Protein AF-0000000080321159 (afdb_homodimer)

pLDDT: mean 85.85, std 14.2, range [36.44, 98.69]

Secondary structure (DSSP, 8-state):
-HHHHHHHHHHHHHHHHHHHHHHHHHHHHHHHHHH----TTHHHHHHHHHHHHHHHHHHH---GGGGHHHHHHHHHHHHHHHHHHTGGGTTTS-HHHHHHHHHHHHHHHHHHHHHHH-SS-EE------EEEETTEEEEHHHHHHHHHHHHHHHHHHHHHHHSHHHHHHHHHHH-HHHHHHTT--HHHHHHHHHHHHHHHHHHHHHHHHTT-SEEE-TTTHHHHHHHHHHHHHHH-TT-HHHHHHHHHHHHHHHHHHHHHHTTSTTS-HHHHHHHHHHHHHHHHHHH-TT-SS----/-HHHHHHHHHHHHHHHHHHHHHHHHHHHHHHHHHH----TTHHHHHHHHHHHHHHHHHHH---GGGGHHHHHHHHHHHHHHHHHHTGGGTTTS-HHHHHHHHHHHHHHHHHHHHHHH-SS-EE------EEEETTEEEEHHHHHHHHHHHHHHHHHHHHHHHSHHHHHHHHHHH-HHHHHHTT--HHHHHHHHHHHHHHHHHHHHHHHHTT-SEEE-TTTHHHHHHHHHHHHHHH-TT-HHHHHHHHHHHHHHHHHHHHHHTTSTTS-HHHHHHHHHHHHHHHHHHH-TT-SS----

Radius of gyration: 24.52 Å; Cα contacts (8 Å, |Δi|>4): 1104; chains: 2; bounding box: 56×62×77 Å

Solvent-accessible surface area (backbone atoms only — not comparable to full-atom values): 28099 Å² total; per-residue (Å²): 110,65,64,58,42,49,43,51,39,26,34,51,52,8,40,34,51,3,30,35,46,2,40,32,15,20,13,55,13,38,26,23,34,60,60,69,46,66,61,67,21,49,11,32,36,23,40,49,10,31,48,47,20,49,49,41,27,75,75,66,66,39,60,45,78,70,34,35,64,54,24,28,51,52,18,29,52,49,24,38,49,47,30,72,72,50,46,64,78,36,65,85,40,52,69,64,48,42,35,47,49,26,37,50,50,19,50,50,51,30,51,53,42,28,72,73,69,36,74,55,68,43,63,56,86,82,84,84,52,66,44,73,55,85,86,30,77,43,45,44,47,41,52,49,31,25,52,50,26,51,48,52,51,48,51,50,49,51,45,43,72,69,35,71,65,25,49,51,48,53,39,38,50,75,33,54,67,59,27,42,74,73,68,45,61,60,68,58,49,47,39,49,38,38,8,51,13,36,9,37,17,7,25,26,12,29,41,49,34,45,74,42,36,58,65,43,36,50,72,51,14,62,61,46,28,52,50,31,48,53,23,21,36,42,10,5,73,35,29,34,67,32,7,30,56,26,11,26,53,48,20,28,49,46,34,39,43,40,56,59,50,57,64,46,86,89,60,62,52,70,72,46,40,54,48,50,46,47,50,52,47,50,49,49,40,70,74,42,53,56,24,81,58,37,71,84,126,109,67,64,58,45,49,44,52,40,27,34,53,50,9,40,35,51,3,31,35,46,2,39,30,14,20,13,54,14,37,26,24,34,60,58,69,47,67,60,67,22,47,12,35,36,22,40,51,10,30,48,46,20,50,50,41,27,74,73,67,67,40,58,48,78,71,33,35,65,55,24,28,52,50,18,29,51,49,22,37,50,47,29,72,73,51,45,64,78,35,65,85,41,52,69,65,46,43,36,45,50,27,37,50,50,20,50,50,51,31,51,53,43,28,71,75,68,37,76,56,69,41,63,57,87,81,85,84,53,66,46,74,55,85,86,30,76,43,45,44,48,40,51,48,29,25,53,50,26,52,48,51,50,49,51,49,50,51,44,44,73,69,34,72,65,26,48,51,46,52,40,36,48,74,32,53,67,61,27,45,74,73,67,45,60,59,68,58,48,48,39,50,39,38,8,51,13,37,9,38,17,7,25,28,12,29,42,49,34,44,74,40,35,60,67,44,37,49,72,52,13,62,62,46,28,53,52,31,47,52,22,22,37,43,12,6,73,32,29,34,66,31,7,30,55,26,11,26,53,47,19,27,49,46,35,39,43,41,56,59,50,57,64,45,86,90,59,63,50,70,71,46,39,55,48,49,46,47,49,53,48,49,48,50,41,71,75,42,53,57,22,81,59,35,71,84,125

Organism: NCBI:txid113653

Sequence (594 aa):
MAVTEHLISNLFYGALLGSVYGVATMGLSLIFGVLRIVNVGHGAFIMLGAFTAFWMFTLYSIPPVMSIPVALIFGLALGFIIFQAVMRRLVDAPELSTLLATFAIGIFIEEVAKFVWGPDYVGFHWDIGTLYLGPITVPYTKLLAFVFSVAIAGLLYLWFSRTKLGTAIRAVVEDRDGATVCGINVSRIFALSFSIGIGLTVLSGVLVTLFVPVGINVYMGTDYTLKAFVIAVLGGLGSPWGAFFAGFLFGLFENGSYTLLGLIPGVEPFALTRFVAFVFLLIILLIKPTGLFGGEEMAVTEHLISNLFYGALLGSVYGVATMGLSLIFGVLRIVNVGHGAFIMLGAFTAFWMFTLYSIPPVMSIPVALIFGLALGFIIFQAVMRRLVDAPELSTLLATFAIGIFIEEVAKFVWGPDYVGFHWDIGTLYLGPITVPYTKLLAFVFSVAIAGLLYLWFSRTKLGTAIRAVVEDRDGATVCGINVSRIFALSFSIGIGLTVLSGVLVTLFVPVGINVYMGTDYTLKAFVIAVLGGLGSPWGAFFAGFLFGLFENGSYTLLGLIPGVEPFALTRFVAFVFLLIILLIKPTGLFGGEE

Nearest PDB structures (foldseek):
  5b58-assembly1_B  TM=4.900E-01  e=6.601E-02  Burkholderia cenocepacia J2315
  7yub-assembly1_R  TM=1.877E-01  e=6.798E+00  Homo sapiens
  4bwz-assembly1_A  TM=1.856E-01  e=7.106E-01  Thermus thermophilus
  7yub-assembly1_R  TM=2.088E-01  e=4.206E+00  Homo sapiens

Structure (mmCIF, N/CA/C/O backbone):
data_AF-0000000080321159-model_v1
#
loop_
_entity.id
_entity.type
_entity.pdbx_description
1 polymer 'Branched-chain amino acid ABC-type transport system, permease component'
#
loop_
_atom_site.group_PDB
_atom_site.id
_atom_site.type_symbol
_atom_site.label_atom_id
_atom_site.label_alt_id
_atom_site.label_comp_id
_atom_site.label_asym_id
_atom_site.label_entity_id
_atom_site.label_seq_id
_atom_site.pdbx_PDB_ins_code
_atom_site.Cartn_x
_atom_site.Cartn_y
_atom_site.Cartn_z
_atom_site.occupancy
_atom_site.B_iso_or_equiv
_atom_site.auth_seq_id
_atom_site.auth_comp_id
_atom_site.auth_asym_id
_atom_site.auth_atom_id
_atom_site.pdbx_PDB_model_num
ATOM 1 N N . MET A 1 1 ? 12.164 -6.078 -40.406 1 53.12 1 MET A N 1
ATOM 2 C CA . MET A 1 1 ? 12.211 -7.492 -40.062 1 53.12 1 MET A CA 1
ATOM 3 C C . MET A 1 1 ? 12.695 -7.676 -38.625 1 53.12 1 MET A C 1
ATOM 5 O O . MET A 1 1 ? 12.117 -8.453 -37.875 1 53.12 1 MET A O 1
ATOM 9 N N . ALA A 1 2 ? 13.469 -6.633 -38.188 1 64.25 2 ALA A N 1
ATOM 10 C CA . ALA A 1 2 ? 14.078 -6.691 -36.875 1 64.25 2 ALA A CA 1
ATOM 11 C C . ALA A 1 2 ? 13.078 -6.289 -35.781 1 64.25 2 ALA A C 1
ATOM 13 O O . ALA A 1 2 ? 12.984 -6.945 -34.75 1 64.25 2 ALA A O 1
ATOM 14 N N . VAL A 1 3 ? 12.297 -5.418 -36.25 1 69.81 3 VAL A N 1
ATOM 15 C CA . VAL A 1 3 ? 11.32 -4.898 -35.281 1 69.81 3 VAL A CA 1
ATOM 16 C C . VAL A 1 3 ? 10.227 -5.934 -35.062 1 69.81 3 VAL A C 1
ATOM 18 O O . VAL A 1 3 ? 9.797 -6.148 -33.906 1 69.81 3 VAL A O 1
ATOM 21 N N . THR A 1 4 ? 9.812 -6.523 -36.125 1 74.69 4 THR A N 1
ATOM 22 C CA . THR A 1 4 ? 8.766 -7.535 -36.031 1 74.69 4 THR A CA 1
ATOM 23 C C . THR A 1 4 ? 9.258 -8.734 -35.219 1 74.69 4 THR A C 1
ATOM 25 O O . THR A 1 4 ? 8.523 -9.281 -34.406 1 74.69 4 THR A O 1
ATOM 28 N N . GLU A 1 5 ? 10.422 -9.133 -35.562 1 76.06 5 GLU A N 1
ATOM 29 C CA . GLU A 1 5 ? 10.992 -10.266 -34.844 1 76.06 5 GLU A CA 1
ATOM 30 C C . GLU A 1 5 ? 11.164 -9.938 -33.344 1 76.06 5 GLU A C 1
ATOM 32 O O . GLU A 1 5 ? 10.914 -10.781 -32.5 1 76.06 5 GLU A O 1
ATOM 37 N N . HIS A 1 6 ? 11.57 -8.766 -33.156 1 75.94 6 HIS A N 1
ATOM 38 C CA . HIS A 1 6 ? 11.727 -8.328 -31.766 1 75.94 6 HIS A CA 1
ATOM 39 C C . HIS A 1 6 ? 10.383 -8.266 -31.047 1 75.94 6 HIS A C 1
ATOM 41 O O . HIS A 1 6 ? 10.289 -8.609 -29.859 1 75.94 6 HIS A O 1
ATOM 47 N N . LEU A 1 7 ? 9.414 -7.863 -31.797 1 76.69 7 LEU A N 1
ATOM 48 C CA . LEU A 1 7 ? 8.07 -7.785 -31.219 1 76.69 7 LEU A CA 1
ATOM 49 C C . LEU A 1 7 ? 7.539 -9.18 -30.891 1 76.69 7 LEU A C 1
ATOM 51 O O . LEU A 1 7 ? 6.969 -9.391 -29.828 1 76.69 7 LEU A O 1
ATOM 55 N N . ILE A 1 8 ? 7.73 -10.078 -31.766 1 78.81 8 ILE A N 1
ATOM 56 C CA . ILE A 1 8 ? 7.25 -11.438 -31.578 1 78.81 8 ILE A CA 1
ATOM 57 C C . ILE A 1 8 ? 7.977 -12.078 -30.391 1 78.81 8 ILE A C 1
ATOM 59 O O . ILE A 1 8 ? 7.359 -12.75 -29.562 1 78.81 8 ILE A O 1
ATOM 63 N N . SER A 1 9 ? 9.227 -11.859 -30.359 1 80.75 9 SER A N 1
ATOM 64 C CA . SER A 1 9 ? 10.016 -12.391 -29.25 1 80.75 9 SER A CA 1
ATOM 65 C C . SER A 1 9 ? 9.555 -11.812 -27.922 1 80.75 9 SER A C 1
ATOM 67 O O . SER A 1 9 ? 9.43 -12.539 -26.938 1 80.75 9 SER A O 1
ATOM 69 N N . ASN A 1 10 ? 9.258 -10.578 -28 1 78.88 10 ASN A N 1
ATOM 70 C CA . ASN A 1 10 ? 8.82 -9.922 -26.766 1 78.88 10 ASN A CA 1
ATOM 71 C C . ASN A 1 10 ? 7.426 -10.383 -26.359 1 78.88 10 ASN A C 1
ATOM 73 O O . ASN A 1 10 ? 7.145 -10.523 -25.156 1 78.88 10 ASN A O 1
ATOM 77 N N . LEU A 1 11 ? 6.625 -10.562 -27.281 1 80.62 11 LEU A N 1
ATOM 78 C CA . LEU A 1 11 ? 5.281 -11.055 -26.984 1 80.62 11 LEU A CA 1
ATOM 79 C C . LEU A 1 11 ? 5.328 -12.469 -26.422 1 80.62 11 LEU A C 1
ATOM 81 O O . LEU A 1 11 ? 4.57 -12.805 -25.516 1 80.62 11 LEU A O 1
ATOM 85 N N . PHE A 1 12 ? 6.227 -13.234 -26.953 1 85.06 12 PHE A N 1
ATOM 86 C CA . PHE A 1 12 ? 6.391 -14.594 -26.453 1 85.06 12 PHE A CA 1
ATOM 87 C C . PHE A 1 12 ? 6.902 -14.586 -25.016 1 85.06 12 PHE A C 1
ATOM 89 O O . PHE A 1 12 ? 6.359 -15.281 -24.156 1 85.06 12 PHE A O 1
ATOM 96 N N . TYR A 1 13 ? 7.848 -13.758 -24.766 1 84.31 13 TYR A N 1
ATOM 97 C CA . TYR A 1 13 ? 8.383 -13.617 -23.422 1 84.31 13 TYR A CA 1
ATOM 98 C C . TYR A 1 13 ? 7.32 -13.078 -22.453 1 84.31 13 TYR A C 1
ATOM 100 O O . TYR A 1 13 ? 7.246 -13.508 -21.312 1 84.31 13 TYR A O 1
ATOM 108 N N . GLY A 1 14 ? 6.57 -12.203 -22.984 1 85.56 14 GLY A N 1
ATOM 109 C CA . GLY A 1 14 ? 5.496 -11.633 -22.188 1 85.56 14 GLY A CA 1
ATOM 110 C C . GLY A 1 14 ? 4.449 -12.656 -21.781 1 85.56 14 GLY A C 1
ATOM 111 O O . GLY A 1 14 ? 3.943 -12.625 -20.656 1 85.56 14 GLY A O 1
ATOM 112 N N . ALA A 1 15 ? 4.184 -13.492 -22.719 1 87.12 15 ALA A N 1
ATOM 113 C CA . ALA A 1 15 ? 3.225 -14.555 -22.422 1 87.12 15 ALA A CA 1
ATOM 114 C C . ALA A 1 15 ? 3.762 -15.492 -21.359 1 87.12 15 ALA A C 1
ATOM 116 O O . ALA A 1 15 ? 3.023 -15.914 -20.453 1 87.12 15 ALA A O 1
ATOM 117 N N . LEU A 1 16 ? 5.027 -15.828 -21.453 1 92.88 16 LEU A N 1
ATOM 118 C CA . LEU A 1 16 ? 5.648 -16.703 -20.469 1 92.88 16 LEU A CA 1
ATOM 119 C C . LEU A 1 16 ? 5.652 -16.062 -19.094 1 92.88 16 LEU A C 1
ATOM 121 O O . LEU A 1 16 ? 5.234 -16.672 -18.109 1 92.88 16 LEU A O 1
ATOM 125 N N . LEU A 1 17 ? 6.004 -14.828 -19.078 1 92 17 LEU A N 1
ATOM 126 C CA . LEU A 1 17 ? 6.086 -14.102 -17.828 1 92 17 LEU A CA 1
ATOM 127 C C . LEU A 1 17 ? 4.695 -13.859 -17.25 1 92 17 LEU A C 1
ATOM 129 O O . LEU A 1 17 ? 4.508 -13.891 -16.031 1 92 17 LEU A O 1
ATOM 133 N N . GLY A 1 18 ? 3.775 -13.617 -18.109 1 93.31 18 GLY A N 1
ATOM 134 C CA . GLY A 1 18 ? 2.402 -13.375 -17.703 1 93.31 18 GLY A CA 1
ATOM 135 C C . GLY A 1 18 ? 1.795 -14.539 -16.938 1 93.31 18 GLY A C 1
ATOM 136 O O . GLY A 1 18 ? 0.984 -14.344 -16.031 1 93.31 18 GLY A O 1
ATOM 137 N N . SER A 1 19 ? 2.16 -15.719 -17.312 1 95.88 19 SER A N 1
ATOM 138 C CA . SER A 1 19 ? 1.658 -16.891 -16.609 1 95.88 19 SER A CA 1
ATOM 139 C C . SER A 1 19 ? 2.127 -16.906 -15.156 1 95.88 19 SER A C 1
ATOM 141 O O . SER A 1 19 ? 1.387 -17.312 -14.266 1 95.88 19 SER A O 1
ATOM 143 N N . VAL A 1 20 ? 3.301 -16.422 -14.945 1 96.69 20 VAL A N 1
ATOM 144 C CA . VAL A 1 20 ? 3.848 -16.359 -13.594 1 96.69 20 VAL A CA 1
ATOM 145 C C . VAL A 1 20 ? 3.111 -15.297 -12.789 1 96.69 20 VAL A C 1
ATOM 147 O O . VAL A 1 20 ? 2.736 -15.523 -11.633 1 96.69 20 VAL A O 1
ATOM 150 N N . TYR A 1 21 ? 2.859 -14.188 -13.453 1 94.5 21 TYR A N 1
ATOM 151 C CA . TYR A 1 21 ? 2.062 -13.148 -12.812 1 94.5 21 TYR A CA 1
ATOM 152 C C . TYR A 1 21 ? 0.672 -13.664 -12.461 1 94.5 21 TYR A C 1
ATOM 154 O O . TYR A 1 21 ? 0.119 -13.312 -11.414 1 94.5 21 TYR A O 1
ATOM 162 N N . GLY A 1 22 ? 0.202 -14.414 -13.367 1 96 22 GLY A N 1
ATOM 163 C CA . GLY A 1 22 ? -1.115 -14.992 -13.148 1 96 22 GLY A CA 1
ATOM 164 C C . GLY A 1 22 ? -1.189 -15.852 -11.898 1 96 22 GLY A C 1
ATOM 165 O O . GLY A 1 22 ? -2.088 -15.688 -11.07 1 96 22 GLY A O 1
ATOM 166 N N . VAL A 1 23 ? -0.248 -16.719 -11.734 1 97.44 23 VAL A N 1
ATOM 167 C CA . VAL A 1 23 ? -0.229 -17.594 -10.57 1 97.44 23 VAL A CA 1
ATOM 168 C C . VAL A 1 23 ? -0.08 -16.766 -9.297 1 97.44 23 VAL A C 1
ATOM 170 O O . VAL A 1 23 ? -0.753 -17.016 -8.297 1 97.44 23 VAL A O 1
ATOM 173 N N . ALA A 1 24 ? 0.795 -15.797 -9.359 1 97.25 24 ALA A N 1
ATOM 174 C CA . ALA A 1 24 ? 0.997 -14.914 -8.211 1 97.25 24 ALA A CA 1
ATOM 175 C C . ALA A 1 24 ? -0.304 -14.219 -7.816 1 97.25 24 ALA A C 1
ATOM 177 O O . ALA A 1 24 ? -0.605 -14.086 -6.629 1 97.25 24 ALA A O 1
ATOM 178 N N . THR A 1 25 ? -1.041 -13.844 -8.828 1 95.94 25 THR A N 1
ATOM 179 C CA . THR A 1 25 ? -2.254 -13.07 -8.578 1 95.94 25 THR A CA 1
ATOM 180 C C . THR A 1 25 ? -3.412 -13.992 -8.203 1 95.94 25 THR A C 1
ATOM 182 O O . THR A 1 25 ? -4.371 -13.562 -7.555 1 95.94 25 THR A O 1
ATOM 185 N N . MET A 1 26 ? -3.338 -15.242 -8.578 1 96.81 26 MET A N 1
ATOM 186 C CA . MET A 1 26 ? -4.363 -16.203 -8.164 1 96.81 26 MET A CA 1
ATOM 187 C C . MET A 1 26 ? -4.473 -16.266 -6.648 1 96.81 26 MET A C 1
ATOM 189 O O . MET A 1 26 ? -5.57 -16.391 -6.105 1 96.81 26 MET A O 1
ATOM 193 N N . GLY A 1 27 ? -3.33 -16.219 -6.027 1 96.44 27 GLY A N 1
ATOM 194 C CA . GLY A 1 27 ? -3.344 -16.203 -4.574 1 96.44 27 GLY A CA 1
ATOM 195 C C . GLY A 1 27 ? -4.094 -15.016 -3.996 1 96.44 27 GLY A C 1
ATOM 196 O O . GLY A 1 27 ? -4.914 -15.18 -3.09 1 96.44 27 GLY A O 1
ATOM 197 N N . LEU A 1 28 ? -3.869 -13.867 -4.523 1 95.12 28 LEU A N 1
ATOM 198 C CA . LEU A 1 28 ? -4.543 -12.648 -4.09 1 95.12 28 LEU A CA 1
ATOM 199 C C . LEU A 1 28 ? -6.047 -12.742 -4.332 1 95.12 28 LEU A C 1
ATOM 201 O O . LEU A 1 28 ? -6.844 -12.375 -3.467 1 95.12 28 LEU A O 1
ATOM 205 N N . SER A 1 29 ? -6.402 -13.219 -5.488 1 93.75 29 SER A N 1
ATOM 206 C CA . SER A 1 29 ? -7.809 -13.312 -5.871 1 93.75 29 SER A CA 1
ATOM 207 C C . SER A 1 29 ? -8.547 -14.328 -5.008 1 93.75 29 SER A C 1
ATOM 209 O O . SER A 1 29 ? -9.719 -14.141 -4.68 1 93.75 29 SER A O 1
ATOM 211 N N . LEU A 1 30 ? -7.852 -15.414 -4.715 1 95 30 LEU A N 1
ATOM 212 C CA . LEU A 1 30 ? -8.461 -16.422 -3.846 1 95 30 LEU A CA 1
ATOM 213 C C . LEU A 1 30 ? -8.766 -15.836 -2.471 1 95 30 LEU A C 1
ATOM 215 O O . LEU A 1 30 ? -9.859 -16.016 -1.942 1 95 30 LEU A O 1
ATOM 219 N N . ILE A 1 31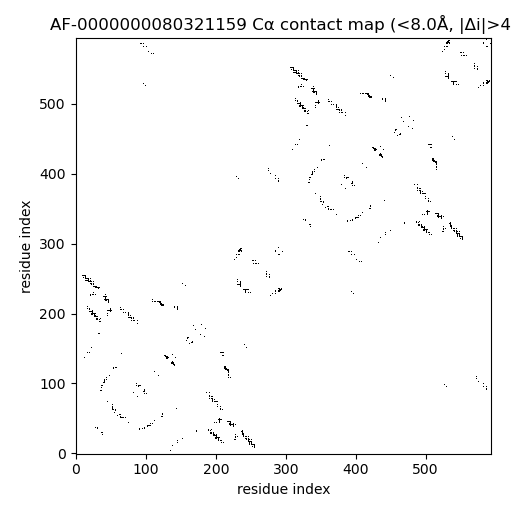 ? -7.82 -15.148 -1.896 1 95.69 31 ILE A N 1
ATOM 220 C CA . ILE A 1 31 ? -7.996 -14.539 -0.583 1 95.69 31 ILE A CA 1
ATOM 221 C C . ILE A 1 31 ? -9.133 -13.523 -0.634 1 95.69 31 ILE A C 1
ATOM 223 O O . ILE A 1 31 ? -10.023 -13.531 0.218 1 95.69 31 ILE A O 1
ATOM 227 N N . PHE A 1 32 ? -9.109 -12.711 -1.595 1 92.75 32 PHE A N 1
ATOM 228 C CA . PHE A 1 32 ? -10.148 -11.695 -1.712 1 92.75 32 PHE A CA 1
ATOM 229 C C . PHE A 1 32 ? -11.508 -12.336 -1.962 1 92.75 32 PHE A C 1
ATOM 231 O O . PHE A 1 32 ? -12.523 -11.891 -1.417 1 92.75 32 PHE A O 1
ATOM 238 N N . GLY A 1 33 ? -11.562 -13.32 -2.779 1 91.88 33 GLY A N 1
ATOM 239 C CA . GLY A 1 33 ? -12.812 -13.977 -3.113 1 91.88 33 GLY A CA 1
ATOM 240 C C . GLY A 1 33 ? -13.5 -14.602 -1.911 1 91.88 33 GLY A C 1
ATOM 241 O O . GLY A 1 33 ? -14.727 -14.578 -1.81 1 91.88 33 GLY A O 1
ATOM 242 N N . VAL A 1 34 ? -12.727 -15.109 -1.058 1 94.12 34 VAL A N 1
ATOM 243 C CA . VAL A 1 34 ? -13.297 -15.859 0.06 1 94.12 34 VAL A CA 1
ATOM 244 C C . VAL A 1 34 ? -13.461 -14.938 1.268 1 94.12 34 VAL A C 1
ATOM 246 O O . VAL A 1 34 ? -14.508 -14.93 1.912 1 94.12 34 VAL A O 1
ATOM 249 N N . LEU A 1 35 ? -12.43 -14.156 1.562 1 93.56 35 LEU A N 1
ATOM 250 C CA . LEU A 1 35 ? -12.422 -13.375 2.795 1 93.56 35 LEU A CA 1
ATOM 251 C C . LEU A 1 35 ? -12.875 -11.945 2.537 1 93.56 35 LEU A C 1
ATOM 253 O O . LEU A 1 35 ? -13.188 -11.211 3.475 1 93.56 35 LEU A O 1
ATOM 257 N N . ARG A 1 36 ? -12.781 -11.516 1.322 1 90.81 36 ARG A N 1
ATOM 258 C CA . ARG A 1 36 ? -13.094 -10.141 0.94 1 90.81 36 ARG A CA 1
ATOM 259 C C . ARG A 1 36 ? -12.133 -9.164 1.601 1 90.81 36 ARG A C 1
ATOM 261 O O . ARG A 1 36 ? -12.539 -8.102 2.068 1 90.81 36 ARG A O 1
ATOM 268 N N . ILE A 1 37 ? -10.922 -9.602 1.694 1 89.31 37 ILE A N 1
ATOM 269 C CA . ILE A 1 37 ? -9.852 -8.781 2.248 1 89.31 37 ILE A CA 1
ATOM 270 C C . ILE A 1 37 ? -8.789 -8.516 1.179 1 89.31 37 ILE A C 1
ATOM 272 O O . ILE A 1 37 ? -8.398 -9.438 0.452 1 89.31 37 ILE A O 1
ATOM 276 N N . VAL A 1 38 ? -8.445 -7.266 1.075 1 88.38 38 VAL A N 1
ATOM 277 C CA . VAL A 1 38 ? -7.391 -6.902 0.134 1 88.38 38 VAL A CA 1
ATOM 278 C C . VAL A 1 38 ? -6.035 -6.969 0.829 1 88.38 38 VAL A C 1
ATOM 280 O O . VAL A 1 38 ? -5.797 -6.258 1.809 1 88.38 38 VAL A O 1
ATOM 283 N N . ASN A 1 39 ? -5.195 -7.797 0.36 1 92.44 39 ASN A N 1
ATOM 284 C CA . ASN A 1 39 ? -3.855 -7.934 0.919 1 92.44 39 ASN A CA 1
ATOM 285 C C . ASN A 1 39 ? -2.863 -6.996 0.239 1 92.44 39 ASN A C 1
ATOM 287 O O . ASN A 1 39 ? -2.242 -7.359 -0.761 1 92.44 39 ASN A O 1
ATOM 291 N N . VAL A 1 40 ? -2.564 -5.875 0.871 1 88.81 40 VAL A N 1
ATOM 292 C CA . VAL A 1 40 ? -1.695 -4.879 0.255 1 88.81 40 VAL A CA 1
ATOM 293 C C . VAL A 1 40 ? -0.234 -5.262 0.474 1 88.81 40 VAL A C 1
ATOM 295 O O . VAL A 1 40 ? 0.665 -4.688 -0.145 1 88.81 40 VAL A O 1
ATOM 298 N N . GLY A 1 41 ? 0.03 -6.176 1.322 1 92.06 41 GLY A N 1
ATOM 299 C CA . GLY A 1 41 ? 1.372 -6.707 1.5 1 92.06 41 GLY A CA 1
ATOM 300 C C . GLY A 1 41 ? 1.662 -7.902 0.613 1 92.06 41 GLY A C 1
ATOM 301 O O . GLY A 1 41 ? 2.588 -8.672 0.881 1 92.06 41 GLY A O 1
ATOM 302 N N . HIS A 1 42 ? 0.925 -8.078 -0.377 1 95.12 42 HIS A N 1
ATOM 303 C CA . HIS A 1 42 ? 0.943 -9.258 -1.235 1 95.12 42 HIS A CA 1
ATOM 304 C C . HIS A 1 42 ? 2.33 -9.492 -1.821 1 95.12 42 HIS A C 1
ATOM 306 O O . HIS A 1 42 ? 2.826 -10.625 -1.822 1 95.12 42 HIS A O 1
ATOM 312 N N . GLY A 1 43 ? 2.975 -8.492 -2.256 1 95.88 43 GLY A N 1
ATOM 313 C CA . GLY A 1 43 ? 4.25 -8.617 -2.947 1 95.88 43 GLY A CA 1
ATOM 314 C C . GLY A 1 43 ? 5.379 -9.07 -2.045 1 95.88 43 GLY A C 1
ATOM 315 O O . GLY A 1 43 ? 6.367 -9.633 -2.516 1 95.88 43 GLY A O 1
ATOM 316 N N . ALA A 1 44 ? 5.262 -8.75 -0.745 1 96.19 44 ALA A N 1
ATOM 317 C CA . ALA A 1 44 ? 6.285 -9.195 0.197 1 96.19 44 ALA A CA 1
ATOM 318 C C . ALA A 1 44 ? 6.391 -10.719 0.212 1 96.19 44 ALA A C 1
ATOM 320 O O . ALA A 1 44 ? 7.473 -11.273 0.41 1 96.19 44 ALA A O 1
ATOM 321 N N . PHE A 1 45 ? 5.281 -11.383 -0.065 1 98.44 45 PHE A N 1
ATOM 322 C CA . PHE A 1 45 ? 5.277 -12.844 -0.086 1 98.44 45 PHE A CA 1
ATOM 323 C C . PHE A 1 45 ? 5.922 -13.367 -1.364 1 98.44 45 PHE A C 1
ATOM 325 O O . PHE A 1 45 ? 6.555 -14.422 -1.358 1 98.44 45 PHE A O 1
ATOM 332 N N . ILE A 1 46 ? 5.73 -12.648 -2.428 1 98.06 46 ILE A N 1
ATOM 333 C CA . ILE A 1 46 ? 6.441 -13 -3.65 1 98.06 46 ILE A CA 1
ATOM 334 C C . ILE A 1 46 ? 7.945 -12.875 -3.424 1 98.06 46 ILE A C 1
ATOM 336 O O . ILE A 1 46 ? 8.719 -13.75 -3.816 1 98.06 46 ILE A O 1
ATOM 340 N N . MET A 1 47 ? 8.336 -11.758 -2.775 1 97.62 47 MET A N 1
ATOM 341 C CA . MET A 1 47 ? 9.734 -11.531 -2.439 1 97.62 47 MET A CA 1
ATOM 342 C C . MET A 1 47 ? 10.289 -12.688 -1.619 1 97.62 47 MET A C 1
ATOM 344 O O . MET A 1 47 ? 11.398 -13.164 -1.882 1 97.62 47 MET A O 1
ATOM 348 N N . LEU A 1 48 ? 9.516 -13.188 -0.683 1 98 48 LEU A N 1
ATOM 349 C CA . LEU A 1 48 ? 9.953 -14.312 0.138 1 98 48 LEU A CA 1
ATOM 350 C C . LEU A 1 48 ? 10.188 -15.547 -0.719 1 98 48 LEU A C 1
ATOM 352 O O . LEU A 1 48 ? 11.133 -16.312 -0.476 1 98 48 LEU A O 1
ATOM 356 N N . GLY A 1 49 ? 9.328 -15.766 -1.646 1 98.25 49 GLY A N 1
ATOM 357 C CA . GLY A 1 49 ? 9.523 -16.891 -2.555 1 98.25 49 GLY A CA 1
ATOM 358 C C . GLY A 1 49 ? 10.789 -16.781 -3.377 1 98.25 49 GLY A C 1
ATOM 359 O O . GLY A 1 49 ? 11.516 -17.766 -3.547 1 98.25 49 GLY A O 1
ATOM 360 N N . ALA A 1 50 ? 11.039 -15.586 -3.857 1 97.62 50 ALA A N 1
ATOM 361 C CA . ALA A 1 50 ? 12.25 -15.352 -4.641 1 97.62 50 ALA A CA 1
ATOM 362 C C . ALA A 1 50 ? 13.5 -15.625 -3.809 1 97.62 50 ALA A C 1
ATOM 364 O O . ALA A 1 50 ? 14.43 -16.281 -4.277 1 97.62 50 ALA A O 1
ATOM 365 N N . PHE A 1 51 ? 13.469 -15.195 -2.574 1 97.25 51 PHE A N 1
ATOM 366 C CA . PHE A 1 51 ? 14.648 -15.352 -1.729 1 97.25 51 PHE A CA 1
ATOM 367 C C . PHE A 1 51 ? 14.773 -16.797 -1.246 1 97.25 51 PHE A C 1
ATOM 369 O O . PHE A 1 51 ? 15.875 -17.25 -0.926 1 97.25 51 PHE A O 1
ATOM 376 N N . THR A 1 52 ? 13.633 -17.484 -1.167 1 96.94 52 THR A N 1
ATOM 377 C CA . THR A 1 52 ? 13.719 -18.906 -0.889 1 96.94 52 THR A CA 1
ATOM 378 C C . THR A 1 52 ? 14.492 -19.625 -1.991 1 96.94 52 THR A C 1
ATOM 380 O O . THR A 1 52 ? 15.367 -20.453 -1.709 1 96.94 52 THR A O 1
ATOM 383 N N . ALA A 1 53 ? 14.188 -19.297 -3.211 1 96.75 53 ALA A N 1
ATOM 384 C CA . ALA A 1 53 ? 14.906 -19.906 -4.336 1 96.75 53 ALA A CA 1
ATOM 385 C C . ALA A 1 53 ? 16.375 -19.5 -4.32 1 96.75 53 ALA A C 1
ATOM 387 O O . ALA A 1 53 ? 17.266 -20.328 -4.555 1 96.75 53 ALA A O 1
ATOM 388 N N . PHE A 1 54 ? 16.609 -18.234 -4.078 1 96.06 54 PHE A N 1
ATOM 389 C CA . PHE A 1 54 ? 17.969 -17.719 -4.023 1 96.06 54 PHE A CA 1
ATOM 390 C C . PHE A 1 54 ? 18.781 -18.438 -2.967 1 96.06 54 PHE A C 1
ATOM 392 O O . PHE A 1 54 ? 19.891 -18.891 -3.238 1 96.06 54 PHE A O 1
ATOM 399 N N . TRP A 1 55 ? 18.156 -18.516 -1.789 1 94.62 55 TRP A N 1
ATOM 400 C CA . TRP A 1 55 ? 18.844 -19.125 -0.656 1 94.62 55 TRP A CA 1
ATOM 401 C C . TRP A 1 55 ? 19.109 -20.594 -0.907 1 94.62 55 TRP A C 1
ATOM 403 O O . TRP A 1 55 ? 20.219 -21.094 -0.671 1 94.62 55 TRP A O 1
ATOM 413 N N . MET A 1 56 ? 18.188 -21.344 -1.457 1 94.81 56 MET A N 1
ATOM 414 C CA . MET A 1 56 ? 18.344 -22.766 -1.724 1 94.81 56 MET A CA 1
ATOM 415 C C . MET A 1 56 ? 19.375 -23.016 -2.822 1 94.81 56 MET A C 1
ATOM 417 O O . MET A 1 56 ? 20.141 -23.969 -2.762 1 94.81 56 MET A O 1
ATOM 421 N N . PHE A 1 57 ? 19.406 -22.156 -3.771 1 93.62 57 PHE A N 1
ATOM 422 C CA . PHE A 1 57 ? 20.359 -22.312 -4.867 1 93.62 57 PHE A CA 1
ATOM 423 C C . PHE A 1 57 ? 21.766 -21.984 -4.402 1 93.62 57 PHE A C 1
ATOM 425 O O . PHE A 1 57 ? 22.703 -22.734 -4.691 1 93.62 57 PHE A O 1
ATOM 432 N N . THR A 1 58 ? 21.938 -20.891 -3.703 1 91.94 58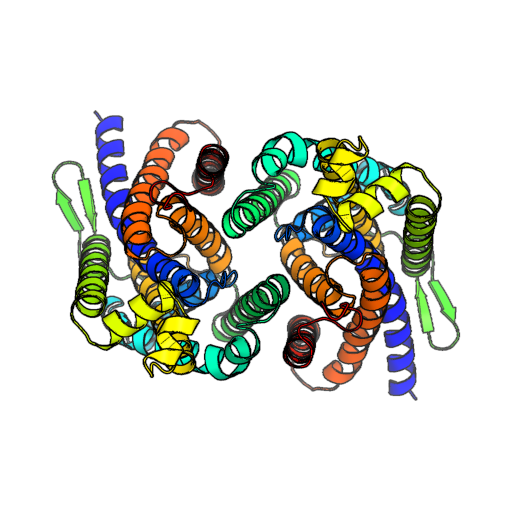 THR A N 1
ATOM 433 C CA . THR A 1 58 ? 23.266 -20.406 -3.336 1 91.94 58 THR A CA 1
ATOM 434 C C . THR A 1 58 ? 23.859 -21.266 -2.227 1 91.94 58 THR A C 1
ATOM 436 O O . THR A 1 58 ? 25.078 -21.5 -2.201 1 91.94 58 THR A O 1
ATOM 439 N N . LEU A 1 59 ? 23.016 -21.719 -1.354 1 88.62 59 LEU A N 1
ATOM 440 C CA . LEU A 1 59 ? 23.531 -22.469 -0.206 1 88.62 59 LEU A CA 1
ATOM 441 C C . LEU A 1 59 ? 23.641 -23.953 -0.525 1 88.62 59 LEU A C 1
ATOM 443 O O . LEU A 1 59 ? 24.562 -24.625 -0.069 1 88.62 59 LEU A O 1
ATOM 447 N N . TYR A 1 60 ? 22.719 -24.516 -1.304 1 93 60 TYR A N 1
ATOM 448 C CA . TYR A 1 60 ? 22.656 -25.953 -1.464 1 93 60 TYR A CA 1
ATOM 449 C C . TYR A 1 60 ? 22.75 -26.344 -2.934 1 93 60 TYR A C 1
ATOM 451 O O . TYR A 1 60 ? 22.656 -27.531 -3.275 1 93 60 TYR A O 1
ATOM 459 N N . SER A 1 61 ? 22.844 -25.422 -3.787 1 92.12 61 SER A N 1
ATOM 460 C CA . SER A 1 61 ? 22.969 -25.656 -5.223 1 92.12 61 SER A CA 1
ATOM 461 C C . SER A 1 61 ? 21.75 -26.422 -5.754 1 92.12 61 SER A C 1
ATOM 463 O O . SER A 1 61 ? 21.891 -27.281 -6.633 1 92.12 61 SER A O 1
ATOM 465 N N . ILE A 1 62 ? 20.672 -26.188 -5.105 1 93.75 62 ILE A N 1
ATOM 466 C CA . ILE A 1 62 ? 19.422 -26.797 -5.547 1 93.75 62 ILE A CA 1
ATOM 467 C C . ILE A 1 62 ? 18.828 -25.969 -6.688 1 93.75 62 ILE A C 1
ATOM 469 O O . ILE A 1 62 ? 18.703 -24.75 -6.578 1 93.75 62 ILE A O 1
ATOM 473 N N . PRO A 1 63 ? 18.531 -26.703 -7.77 1 93.94 63 PRO A N 1
ATOM 474 C CA . PRO A 1 63 ? 17.875 -25.969 -8.852 1 93.94 63 PRO A CA 1
ATOM 475 C C . PRO A 1 63 ? 16.625 -25.203 -8.383 1 93.94 63 PRO A C 1
ATOM 477 O O . PRO A 1 63 ? 15.867 -25.719 -7.555 1 93.94 63 PRO A O 1
ATOM 480 N N . PRO A 1 64 ? 16.391 -24.016 -8.844 1 93.75 64 PRO A N 1
ATOM 481 C CA . PRO A 1 64 ? 15.297 -23.172 -8.367 1 93.75 64 PRO A CA 1
ATOM 482 C C . PRO A 1 64 ? 13.938 -23.859 -8.477 1 93.75 64 PRO A C 1
ATOM 484 O O . PRO A 1 64 ? 13.094 -23.719 -7.582 1 93.75 64 PRO A O 1
ATOM 487 N N . VAL A 1 65 ? 13.711 -24.625 -9.484 1 93.88 65 VAL A N 1
ATOM 488 C CA . VAL A 1 65 ? 12.422 -25.281 -9.68 1 93.88 65 VAL A CA 1
ATOM 489 C C . VAL A 1 65 ? 12.156 -26.266 -8.531 1 93.88 65 VAL A C 1
ATOM 491 O O . VAL A 1 65 ? 11.008 -26.531 -8.188 1 93.88 65 VAL A O 1
ATOM 494 N N . MET A 1 66 ? 13.219 -26.75 -7.953 1 94.88 66 MET A N 1
ATOM 495 C CA . MET A 1 66 ? 13.078 -27.703 -6.863 1 94.88 66 MET A CA 1
ATOM 496 C C . MET A 1 66 ? 12.758 -27 -5.551 1 94.88 66 MET A C 1
ATOM 498 O O . MET A 1 66 ? 12.375 -27.641 -4.57 1 94.88 66 MET A O 1
ATOM 502 N N . SER A 1 67 ? 12.875 -25.719 -5.566 1 96.62 67 SER A N 1
ATOM 503 C CA . SER A 1 67 ? 12.539 -24.953 -4.371 1 96.62 67 SER A CA 1
ATOM 504 C C . SER A 1 67 ? 11.039 -24.688 -4.289 1 96.62 67 SER A C 1
ATOM 506 O O . SER A 1 67 ? 10.547 -24.188 -3.275 1 96.62 67 SER A O 1
ATOM 508 N N . ILE A 1 68 ? 10.289 -25.094 -5.344 1 97.44 68 ILE A N 1
ATOM 509 C CA . ILE A 1 68 ? 8.859 -24.812 -5.438 1 97.44 68 ILE A CA 1
ATOM 510 C C . ILE A 1 68 ? 8.125 -25.469 -4.273 1 97.44 68 ILE A C 1
ATOM 512 O O . ILE A 1 68 ? 7.359 -24.812 -3.562 1 97.44 68 ILE A O 1
ATOM 516 N N . PRO A 1 69 ? 8.383 -26.781 -3.986 1 97.25 69 PRO A N 1
ATOM 517 C CA . PRO A 1 69 ? 7.68 -27.391 -2.859 1 97.25 69 PRO A CA 1
ATOM 518 C C . PRO A 1 69 ? 8.031 -26.75 -1.521 1 97.25 69 PRO A C 1
ATOM 520 O O . PRO A 1 69 ? 7.16 -26.594 -0.658 1 97.25 69 PRO A O 1
ATOM 523 N N . VAL A 1 70 ? 9.258 -26.375 -1.367 1 97.69 70 VAL A N 1
ATOM 524 C CA . VAL A 1 70 ? 9.703 -25.734 -0.131 1 97.69 70 VAL A CA 1
ATOM 525 C C . VAL A 1 70 ? 9 -24.391 0.032 1 97.69 70 VAL A C 1
ATOM 527 O O . VAL A 1 70 ? 8.508 -24.062 1.112 1 97.69 70 VAL A O 1
ATOM 530 N N . ALA A 1 71 ? 8.992 -23.625 -1.045 1 98.31 71 ALA A N 1
ATOM 531 C CA . ALA A 1 71 ? 8.328 -22.328 -1.021 1 98.31 71 ALA A CA 1
ATOM 532 C C . ALA A 1 71 ? 6.836 -22.469 -0.741 1 98.31 71 ALA A C 1
ATOM 534 O O . ALA A 1 71 ? 6.258 -21.672 -0.003 1 98.31 71 ALA A O 1
ATOM 535 N N . LEU A 1 72 ? 6.258 -23.484 -1.361 1 98.12 72 LEU A N 1
ATOM 536 C CA . LEU A 1 72 ? 4.836 -23.734 -1.154 1 98.12 72 LEU A CA 1
ATOM 537 C C . LEU A 1 72 ? 4.547 -24.062 0.305 1 98.12 72 LEU A C 1
ATOM 539 O O . LEU A 1 72 ? 3.645 -23.484 0.914 1 98.12 72 LEU A O 1
ATOM 543 N N . ILE A 1 73 ? 5.273 -24.969 0.878 1 98.31 73 ILE A N 1
ATOM 544 C CA . ILE A 1 73 ? 5.062 -25.391 2.256 1 98.31 73 ILE A CA 1
ATOM 545 C C . ILE A 1 73 ? 5.332 -24.234 3.209 1 98.31 73 ILE A C 1
ATOM 547 O O . ILE A 1 73 ? 4.566 -24 4.148 1 98.31 73 ILE A O 1
ATOM 551 N N . PHE A 1 74 ? 6.422 -23.562 2.914 1 98.25 74 PHE A N 1
ATOM 552 C CA . PHE A 1 74 ? 6.762 -22.391 3.715 1 98.25 74 PHE A CA 1
ATOM 553 C C . PHE A 1 74 ? 5.648 -21.344 3.656 1 98.25 74 PHE A C 1
ATOM 555 O O . PHE A 1 74 ? 5.254 -20.797 4.684 1 98.25 74 PHE A O 1
ATOM 562 N N . GLY A 1 75 ? 5.176 -21.062 2.461 1 98.56 75 GLY A N 1
ATOM 563 C CA . GLY A 1 75 ? 4.082 -20.109 2.283 1 98.56 75 GLY A CA 1
ATOM 564 C C . GLY A 1 75 ? 2.799 -20.547 2.957 1 98.56 75 GLY A C 1
ATOM 565 O O . GLY A 1 75 ? 2.096 -19.734 3.559 1 98.56 75 GLY A O 1
ATOM 566 N N . LEU A 1 76 ? 2.502 -21.859 2.838 1 98.5 76 LEU A N 1
ATOM 567 C CA . LEU A 1 76 ? 1.312 -22.391 3.488 1 98.5 76 LEU A CA 1
ATOM 568 C C . LEU A 1 76 ? 1.396 -22.219 5 1 98.5 76 LEU A C 1
ATOM 570 O O . LEU A 1 76 ? 0.423 -21.812 5.637 1 98.5 76 LEU A O 1
ATOM 574 N N . ALA A 1 77 ? 2.482 -22.5 5.539 1 98.62 77 ALA A N 1
ATOM 575 C CA . ALA A 1 77 ? 2.684 -22.391 6.984 1 98.62 77 ALA A CA 1
ATOM 576 C C . ALA A 1 77 ? 2.596 -20.938 7.438 1 98.62 77 ALA A C 1
ATOM 578 O O . ALA A 1 77 ? 1.919 -20.625 8.422 1 98.62 77 ALA A O 1
ATOM 579 N N . LEU A 1 78 ? 3.256 -20.109 6.691 1 98.19 78 LEU A N 1
ATOM 580 C CA . LEU A 1 78 ? 3.236 -18.688 7.023 1 98.19 78 LEU A CA 1
ATOM 581 C C . LEU A 1 78 ? 1.821 -18.141 6.922 1 98.19 78 LEU A C 1
ATOM 583 O O . LEU A 1 78 ? 1.401 -17.344 7.77 1 98.19 78 LEU A O 1
ATOM 587 N N . GLY A 1 79 ? 1.173 -18.5 5.824 1 98.44 79 GLY A N 1
ATOM 588 C CA . GLY A 1 79 ? -0.209 -18.078 5.668 1 98.44 79 GLY A CA 1
ATOM 589 C C . GLY A 1 79 ? -1.103 -18.516 6.809 1 98.44 79 GLY A C 1
ATOM 590 O O . GLY A 1 79 ? -1.929 -17.75 7.297 1 98.44 79 GLY A O 1
ATOM 591 N N . PHE A 1 80 ? -0.884 -19.688 7.238 1 98.06 80 PHE A N 1
ATOM 592 C CA . PHE A 1 80 ? -1.682 -20.219 8.336 1 98.06 80 PHE A CA 1
ATOM 593 C C . PHE A 1 80 ? -1.383 -19.469 9.633 1 98.06 80 PHE A C 1
ATOM 595 O O . PHE A 1 80 ? -2.301 -19.094 10.367 1 98.06 80 PHE A O 1
ATOM 602 N N . ILE A 1 81 ? -0.2 -19.25 9.906 1 97.75 81 ILE A N 1
ATOM 603 C CA . ILE A 1 81 ? 0.214 -18.547 11.117 1 97.75 81 ILE A CA 1
ATOM 604 C C . ILE A 1 81 ? -0.328 -17.125 11.117 1 97.75 81 ILE A C 1
ATOM 606 O O . ILE A 1 81 ? -0.881 -16.656 12.117 1 97.75 81 ILE A O 1
ATOM 610 N N . ILE A 1 82 ? -0.193 -16.469 10.008 1 95.62 82 ILE A N 1
ATOM 611 C CA . ILE A 1 82 ? -0.655 -15.086 9.906 1 95.62 82 ILE A CA 1
ATOM 612 C C . ILE A 1 82 ? -2.174 -15.039 10.062 1 95.62 82 ILE A C 1
ATOM 614 O O . ILE A 1 82 ? -2.705 -14.141 10.719 1 95.62 82 ILE A O 1
ATOM 618 N N . PHE A 1 83 ? -2.814 -15.992 9.461 1 97.12 83 PHE A N 1
ATOM 619 C CA . PHE A 1 83 ? -4.266 -16.016 9.602 1 97.12 83 PHE A CA 1
ATOM 620 C C . PHE A 1 83 ? -4.672 -16.188 11.055 1 97.12 83 PHE A C 1
ATOM 622 O O . PHE A 1 83 ? -5.504 -15.438 11.57 1 97.12 83 PHE A O 1
ATOM 629 N N . GLN A 1 84 ? -4.074 -17.156 11.742 1 95 84 GLN A N 1
ATOM 630 C CA . GLN A 1 84 ? -4.441 -17.469 13.117 1 95 84 GLN A CA 1
ATOM 631 C C . GLN A 1 84 ? -4.066 -16.312 14.055 1 95 84 GLN A C 1
ATOM 633 O O . GLN A 1 84 ? -4.809 -16 14.992 1 95 84 GLN A O 1
ATOM 638 N N . ALA A 1 85 ? -3.064 -15.719 13.734 1 90.31 85 ALA A N 1
ATOM 639 C CA . ALA A 1 85 ? -2.527 -14.727 14.664 1 90.31 85 ALA A CA 1
ATOM 640 C C . ALA A 1 85 ? -3.172 -13.359 14.438 1 90.31 85 ALA A C 1
ATOM 642 O O . ALA A 1 85 ? -3.326 -12.578 15.383 1 90.31 85 ALA A O 1
ATOM 643 N N . VAL A 1 86 ? -3.473 -13.062 13.203 1 89.44 86 VAL A N 1
ATOM 644 C CA . VAL A 1 86 ? -3.836 -11.68 12.914 1 89.44 86 VAL A CA 1
ATOM 645 C C . VAL A 1 86 ? -5.188 -11.633 12.211 1 89.44 86 VAL A C 1
ATOM 647 O O . VAL A 1 86 ? -6.152 -11.07 12.734 1 89.44 86 VAL A O 1
ATOM 650 N N . MET A 1 87 ? -5.387 -12.344 11.102 1 91.44 87 MET A N 1
ATOM 651 C CA . MET A 1 87 ? -6.5 -12.133 10.188 1 91.44 87 MET A CA 1
ATOM 652 C C . MET A 1 87 ? -7.797 -12.688 10.766 1 91.44 87 MET A C 1
ATOM 654 O O . MET A 1 87 ? -8.883 -12.164 10.492 1 91.44 87 MET A O 1
ATOM 658 N N . ARG A 1 88 ? -7.598 -13.672 11.562 1 91.81 88 ARG A N 1
ATOM 659 C CA . ARG A 1 88 ? -8.781 -14.273 12.164 1 91.81 88 ARG A CA 1
ATOM 660 C C . ARG A 1 88 ? -9.578 -13.242 12.961 1 91.81 88 ARG A C 1
ATOM 662 O O . ARG A 1 88 ? -10.812 -13.266 12.969 1 91.81 88 ARG A O 1
ATOM 669 N N . ARG A 1 89 ? -8.977 -12.328 13.531 1 87.31 89 ARG A N 1
ATOM 670 C CA . ARG A 1 89 ? -9.609 -11.328 14.383 1 87.31 89 ARG A CA 1
ATOM 671 C C . ARG A 1 89 ? -10.117 -10.148 13.562 1 87.31 89 ARG A C 1
ATOM 673 O O . ARG A 1 89 ? -10.891 -9.328 14.055 1 87.31 89 ARG A O 1
ATOM 680 N N . LEU A 1 90 ? -9.68 -10.156 12.289 1 86.5 90 LEU A N 1
ATOM 681 C CA . LEU A 1 90 ? -9.977 -8.953 11.508 1 86.5 90 LEU A CA 1
ATOM 682 C C . LEU A 1 90 ? -10.953 -9.258 10.383 1 86.5 90 LEU A C 1
ATOM 684 O O . LEU A 1 90 ? -11.258 -8.383 9.562 1 86.5 90 LEU A O 1
ATOM 688 N N . VAL A 1 91 ? -11.398 -10.43 10.32 1 85.69 91 VAL A N 1
ATOM 689 C CA . VAL A 1 91 ? -12.258 -10.836 9.211 1 85.69 91 VAL A CA 1
ATOM 690 C C . VAL A 1 91 ? -13.492 -9.945 9.164 1 85.69 91 VAL A C 1
ATOM 692 O O . VAL A 1 91 ? -13.969 -9.594 8.078 1 85.69 91 VAL A O 1
ATOM 695 N N . ASP A 1 92 ? -14.016 -9.469 10.258 1 83 92 ASP A N 1
ATOM 696 C CA . ASP A 1 92 ? -15.234 -8.664 10.297 1 83 92 ASP A CA 1
ATOM 697 C C . ASP A 1 92 ? -14.938 -7.227 10.703 1 83 92 ASP A C 1
ATOM 699 O O . ASP A 1 92 ? -15.852 -6.457 11.008 1 83 92 ASP A O 1
ATOM 703 N N . ALA A 1 93 ? -13.602 -6.938 10.703 1 79.56 93 ALA A N 1
ATOM 704 C CA . ALA A 1 93 ? -13.195 -5.574 11.031 1 79.56 93 ALA A CA 1
ATOM 705 C C . ALA A 1 93 ? -13.367 -4.645 9.836 1 79.56 93 ALA A C 1
ATOM 707 O O . ALA A 1 93 ? -13.555 -5.102 8.703 1 79.56 93 ALA A O 1
ATOM 708 N N . PRO A 1 94 ? -13.383 -3.361 10.109 1 76.88 94 PRO A N 1
ATOM 709 C CA . PRO A 1 94 ? -13.461 -2.41 9 1 76.88 94 PRO A CA 1
ATOM 710 C C . PRO A 1 94 ? -12.32 -2.586 7.996 1 76.88 94 PRO A C 1
ATOM 712 O O . PRO A 1 94 ? -11.234 -3.051 8.359 1 76.88 94 PRO A O 1
ATOM 715 N N . GLU A 1 95 ? -12.555 -2.238 6.785 1 77.19 95 GLU A N 1
ATOM 716 C CA . GLU A 1 95 ? -11.641 -2.402 5.66 1 77.19 95 GLU A CA 1
ATOM 717 C C . GLU A 1 95 ? -10.273 -1.783 5.965 1 77.19 95 GLU A C 1
ATOM 719 O O . GLU A 1 95 ? -9.242 -2.393 5.695 1 77.19 95 GLU A O 1
ATOM 724 N N . LEU A 1 96 ? -10.25 -0.679 6.609 1 75.62 96 LEU A N 1
ATOM 725 C CA . LEU A 1 96 ? -8.984 0.002 6.875 1 75.62 96 LEU A CA 1
ATOM 726 C C . LEU A 1 96 ? -8.125 -0.809 7.84 1 75.62 96 LEU A C 1
ATOM 728 O O . LEU A 1 96 ? -6.895 -0.826 7.715 1 75.62 96 LEU A O 1
ATOM 732 N N . SER A 1 97 ? -8.805 -1.456 8.727 1 78.31 97 SER A N 1
ATOM 733 C CA . SER A 1 97 ? -8.062 -2.266 9.695 1 78.31 97 SER A CA 1
ATOM 734 C C . SER A 1 97 ? -7.332 -3.412 9.008 1 78.31 97 SER A C 1
ATOM 736 O O . SER A 1 97 ? -6.172 -3.688 9.312 1 78.31 97 SER A O 1
ATOM 738 N N . THR A 1 98 ? -8.047 -4.031 8.078 1 84.25 98 THR A N 1
ATOM 739 C CA . THR A 1 98 ? -7.434 -5.152 7.375 1 84.25 98 THR A CA 1
ATOM 740 C C . THR A 1 98 ? -6.32 -4.668 6.449 1 84.25 98 THR A C 1
ATOM 742 O O . THR A 1 98 ? -5.293 -5.336 6.301 1 84.25 98 THR A O 1
ATOM 745 N N . LEU A 1 99 ? -6.527 -3.535 5.852 1 83.38 99 LEU A N 1
ATOM 746 C CA . LEU A 1 99 ? -5.496 -2.947 5.004 1 83.38 99 LEU A CA 1
ATOM 747 C C . LEU A 1 99 ? -4.246 -2.621 5.812 1 83.38 99 LEU A C 1
ATOM 749 O O . LEU A 1 99 ? -3.127 -2.906 5.379 1 83.38 99 LEU A O 1
ATOM 753 N N . LEU A 1 100 ? -4.469 -2.029 6.938 1 82.06 100 LEU A N 1
ATOM 754 C CA . LEU A 1 100 ? -3.352 -1.697 7.816 1 82.06 100 LEU A CA 1
ATOM 755 C C . LEU A 1 100 ? -2.6 -2.955 8.234 1 82.06 100 LEU A C 1
ATOM 757 O O . LEU A 1 100 ? -1.367 -2.969 8.25 1 82.06 100 LEU A O 1
ATOM 761 N N . ALA A 1 101 ? -3.35 -3.945 8.602 1 84.56 101 ALA A N 1
ATOM 762 C CA . ALA A 1 101 ? -2.736 -5.191 9.062 1 84.56 101 ALA A CA 1
ATOM 763 C C . ALA A 1 101 ? -1.877 -5.812 7.961 1 84.56 101 ALA A C 1
ATOM 765 O O . ALA A 1 101 ? -0.732 -6.199 8.203 1 84.56 101 ALA A O 1
ATOM 766 N N . THR A 1 102 ? -2.439 -5.883 6.785 1 89.31 102 THR A N 1
ATOM 767 C CA . THR A 1 102 ? -1.709 -6.527 5.699 1 89.31 102 THR A CA 1
ATOM 768 C C . THR A 1 102 ? -0.523 -5.672 5.262 1 89.31 102 THR A C 1
ATOM 770 O O . THR A 1 102 ? 0.524 -6.199 4.887 1 89.31 102 THR A O 1
ATOM 773 N N . PHE A 1 103 ? -0.712 -4.395 5.305 1 85.81 103 PHE A N 1
ATOM 774 C CA . PHE A 1 103 ? 0.392 -3.484 5.031 1 85.81 103 PHE A CA 1
ATOM 775 C C . PHE A 1 103 ? 1.521 -3.682 6.035 1 85.81 103 PHE A C 1
ATOM 777 O O . PHE A 1 103 ? 2.688 -3.789 5.652 1 85.81 103 PHE A O 1
ATOM 784 N N . ALA A 1 104 ? 1.186 -3.715 7.27 1 81.44 104 ALA A N 1
ATOM 785 C CA . ALA A 1 104 ? 2.16 -3.893 8.344 1 81.44 104 ALA A CA 1
ATOM 786 C C . ALA A 1 104 ? 2.883 -5.23 8.211 1 81.44 104 ALA A C 1
ATOM 788 O O . ALA A 1 104 ? 4.094 -5.309 8.43 1 81.44 104 ALA A O 1
ATOM 789 N N . ILE A 1 105 ? 2.146 -6.227 7.918 1 88 105 ILE A N 1
ATOM 790 C CA . ILE A 1 105 ? 2.736 -7.547 7.73 1 88 105 ILE A CA 1
ATOM 791 C C . ILE A 1 105 ? 3.736 -7.508 6.578 1 88 105 ILE A C 1
ATOM 793 O O . ILE A 1 105 ? 4.828 -8.07 6.676 1 88 105 ILE A O 1
ATOM 797 N N . GLY A 1 106 ? 3.334 -6.883 5.434 1 88.94 106 GLY A N 1
ATOM 798 C CA . GLY A 1 106 ? 4.246 -6.73 4.312 1 88.94 106 GLY A CA 1
ATOM 799 C C . GLY A 1 106 ? 5.543 -6.043 4.684 1 88.94 106 GLY A C 1
ATOM 800 O O . GLY A 1 106 ? 6.629 -6.52 4.34 1 88.94 106 GLY A O 1
ATOM 801 N N . ILE A 1 107 ? 5.418 -4.992 5.398 1 81.69 107 ILE A N 1
ATOM 802 C CA . ILE A 1 107 ? 6.59 -4.23 5.816 1 81.69 107 ILE A CA 1
ATOM 803 C C . ILE A 1 107 ? 7.438 -5.07 6.77 1 81.69 107 ILE A C 1
ATOM 805 O O . ILE A 1 107 ? 8.672 -5.066 6.684 1 81.69 107 ILE A O 1
ATOM 809 N N . PHE A 1 108 ? 6.781 -5.691 7.699 1 84.31 108 PHE A N 1
ATOM 810 C CA . PHE A 1 108 ? 7.488 -6.547 8.648 1 84.31 108 PHE A CA 1
ATOM 811 C C . PHE A 1 108 ? 8.312 -7.602 7.914 1 84.31 108 PHE A C 1
ATOM 813 O O . PHE A 1 108 ? 9.477 -7.82 8.234 1 84.31 108 PHE A O 1
ATOM 820 N N . ILE A 1 109 ? 7.707 -8.211 7.004 1 91.12 109 ILE A N 1
ATOM 821 C CA . ILE A 1 109 ? 8.383 -9.242 6.227 1 91.12 109 ILE A CA 1
ATOM 822 C C . ILE A 1 109 ? 9.562 -8.641 5.48 1 91.12 109 ILE A C 1
ATOM 824 O O . ILE A 1 109 ? 10.641 -9.234 5.426 1 91.12 109 ILE A O 1
ATOM 828 N N . GLU A 1 110 ? 9.352 -7.52 4.887 1 87.94 110 GLU A N 1
ATOM 829 C CA . GLU A 1 110 ? 10.422 -6.832 4.18 1 87.94 110 GLU A CA 1
ATOM 830 C C . GLU A 1 110 ? 11.594 -6.527 5.113 1 87.94 110 GLU A C 1
ATOM 832 O O . GLU A 1 110 ? 12.75 -6.723 4.75 1 87.94 110 GLU A O 1
ATOM 837 N N . GLU A 1 111 ? 11.305 -6.09 6.301 1 79.56 111 GLU A N 1
ATOM 838 C CA . GLU A 1 111 ? 12.352 -5.738 7.254 1 79.56 111 GLU A CA 1
ATOM 839 C C . GLU A 1 111 ? 13.109 -6.977 7.723 1 79.56 111 GLU A C 1
ATOM 841 O O . GLU A 1 111 ? 14.328 -6.934 7.906 1 79.56 111 GLU A O 1
ATOM 846 N N . VAL A 1 112 ? 12.375 -8.016 7.977 1 86.75 112 VAL A N 1
ATOM 847 C CA . VAL A 1 112 ? 13.023 -9.266 8.352 1 86.75 112 VAL A CA 1
ATOM 848 C C . VAL A 1 112 ? 13.93 -9.742 7.223 1 86.75 112 VAL A C 1
ATOM 850 O O . VAL A 1 112 ? 15.055 -10.195 7.469 1 86.75 112 VAL A O 1
ATOM 853 N N . ALA A 1 113 ? 13.453 -9.625 5.98 1 92.19 113 ALA A N 1
ATOM 854 C CA . ALA A 1 113 ? 14.258 -10.016 4.828 1 92.19 113 ALA A CA 1
ATOM 855 C C . ALA A 1 113 ? 15.508 -9.156 4.715 1 92.19 113 ALA A C 1
ATOM 857 O O . ALA A 1 113 ? 16.594 -9.656 4.387 1 92.19 113 ALA A O 1
ATOM 858 N N . LYS A 1 114 ? 15.344 -7.918 4.926 1 86.56 114 LYS A N 1
ATOM 859 C CA . LYS A 1 114 ? 16.484 -7.004 4.895 1 86.56 114 LYS A CA 1
ATOM 860 C C . LYS A 1 114 ? 17.531 -7.398 5.93 1 86.56 114 LYS A C 1
ATOM 862 O O . LYS A 1 114 ? 18.734 -7.297 5.672 1 86.56 114 LYS A O 1
ATOM 867 N N . PHE A 1 115 ? 17.062 -7.77 7.078 1 84.44 115 PHE A N 1
ATOM 868 C CA . PHE A 1 115 ? 17.953 -8.18 8.156 1 84.44 115 PHE A CA 1
ATOM 869 C C . PHE A 1 115 ? 18.703 -9.461 7.781 1 84.44 115 PHE A C 1
ATOM 871 O O . PHE A 1 115 ? 19.875 -9.609 8.109 1 84.44 115 PHE A O 1
ATOM 878 N N . VAL A 1 116 ? 18.047 -10.328 7.086 1 90.06 116 VAL A N 1
ATOM 879 C CA . VAL A 1 116 ? 18.609 -11.648 6.773 1 90.06 116 VAL A CA 1
ATOM 880 C C . VAL A 1 116 ? 19.484 -11.555 5.527 1 90.06 116 VAL A C 1
ATOM 882 O O . VAL A 1 116 ? 20.562 -12.133 5.48 1 90.06 116 VAL A O 1
ATOM 885 N N . TRP A 1 117 ? 19.047 -10.781 4.488 1 93.06 117 TRP A N 1
ATOM 886 C CA . TRP A 1 117 ? 19.703 -10.859 3.193 1 93.06 117 TRP A CA 1
ATOM 887 C C . TRP A 1 117 ? 20.312 -9.516 2.809 1 93.06 117 TRP A C 1
ATOM 889 O O . TRP A 1 117 ? 21.047 -9.422 1.82 1 93.06 117 TRP A O 1
ATOM 899 N N . GLY A 1 118 ? 20.031 -8.469 3.57 1 89.06 118 GLY A N 1
ATOM 900 C CA . GLY A 1 118 ? 20.547 -7.148 3.24 1 89.06 118 GLY A CA 1
ATOM 901 C C . GLY A 1 118 ? 19.719 -6.434 2.188 1 89.06 118 GLY A C 1
ATOM 902 O O . GLY A 1 118 ? 18.844 -7.039 1.565 1 89.06 118 GLY A O 1
ATOM 903 N N . PRO A 1 119 ? 19.922 -5.219 1.943 1 87.44 119 PRO A N 1
ATOM 904 C CA . PRO A 1 119 ? 19.125 -4.387 1.033 1 87.44 119 PRO A CA 1
ATOM 905 C C . PRO A 1 119 ? 19.609 -4.465 -0.412 1 87.44 119 PRO A C 1
ATOM 907 O O . PRO A 1 119 ? 18.938 -3.975 -1.321 1 87.44 119 PRO A O 1
ATOM 910 N N . ASP A 1 120 ? 20.766 -5.102 -0.653 1 89.19 120 ASP A N 1
ATOM 911 C CA . ASP A 1 120 ? 21.406 -5.062 -1.963 1 89.19 120 ASP A CA 1
ATOM 912 C C . ASP A 1 120 ? 20.734 -6.039 -2.932 1 89.19 120 ASP A C 1
ATOM 914 O O . ASP A 1 120 ? 20.031 -6.957 -2.508 1 89.19 120 ASP A O 1
ATOM 918 N N . TYR A 1 121 ? 20.969 -5.766 -4.223 1 91.44 121 TYR A N 1
ATOM 919 C CA . TYR A 1 121 ? 20.531 -6.711 -5.25 1 91.44 121 TYR A CA 1
ATOM 920 C C . TYR A 1 121 ? 21.391 -7.973 -5.223 1 91.44 121 TYR A C 1
ATOM 922 O O . TYR A 1 121 ? 22.609 -7.898 -5.062 1 91.44 121 TYR A O 1
ATOM 930 N N . VAL A 1 122 ? 20.688 -9.055 -5.266 1 94 122 VAL A N 1
ATOM 931 C CA . VAL A 1 122 ? 21.375 -10.336 -5.309 1 94 122 VAL A CA 1
ATOM 932 C C . VAL A 1 122 ? 20.797 -11.203 -6.422 1 94 122 VAL A C 1
ATOM 934 O O . VAL A 1 122 ? 19.781 -10.844 -7.031 1 94 122 VAL A O 1
ATOM 937 N N . GLY A 1 123 ? 21.484 -12.266 -6.781 1 93.31 123 GLY A N 1
ATOM 938 C CA . GLY A 1 123 ? 21 -13.172 -7.809 1 93.31 123 GLY A CA 1
ATOM 939 C C . GLY A 1 123 ? 21.828 -14.43 -7.934 1 93.31 123 GLY A C 1
ATOM 940 O O . GLY A 1 123 ? 22.625 -14.742 -7.043 1 93.31 123 GLY A O 1
ATOM 941 N N . PHE A 1 124 ? 21.406 -15.25 -8.82 1 92.25 124 PHE A N 1
ATOM 942 C CA . PHE A 1 124 ? 22.125 -16.484 -9.148 1 92.25 124 PHE A CA 1
ATOM 943 C C . PHE A 1 124 ? 22.094 -16.734 -10.648 1 92.25 124 PHE A C 1
ATOM 945 O O . PHE A 1 124 ? 21.297 -16.141 -11.375 1 92.25 124 PHE A O 1
ATOM 952 N N . HIS A 1 125 ? 23.031 -17.562 -11.062 1 90.75 125 HIS A N 1
ATOM 953 C CA . HIS A 1 125 ? 23.078 -17.938 -12.469 1 90.75 125 HIS A CA 1
ATOM 954 C C . HIS A 1 125 ? 22.766 -19.422 -12.648 1 90.75 125 HIS A C 1
ATOM 956 O O . HIS A 1 125 ? 23.469 -20.281 -12.117 1 90.75 125 HIS A O 1
ATOM 962 N N . TRP A 1 126 ? 21.625 -19.688 -13.195 1 91 126 TRP A N 1
ATOM 963 C CA . TRP A 1 126 ? 21.203 -21.047 -13.539 1 91 126 TRP A CA 1
ATOM 964 C C . TRP A 1 126 ? 20.938 -21.172 -15.039 1 91 126 TRP A C 1
ATOM 966 O O . TRP A 1 126 ? 19.844 -20.844 -15.508 1 91 126 TRP A O 1
ATOM 976 N N . ASP A 1 127 ? 21.922 -21.578 -15.789 1 88.75 127 ASP A N 1
ATOM 977 C CA . ASP A 1 127 ? 21.797 -21.719 -17.234 1 88.75 127 ASP A CA 1
ATOM 978 C C . ASP A 1 127 ? 21.688 -23.188 -17.641 1 88.75 127 ASP A C 1
ATOM 980 O O . ASP A 1 127 ? 22.656 -23.938 -17.516 1 88.75 127 ASP A O 1
ATOM 984 N N . ILE A 1 128 ? 20.547 -23.531 -18.141 1 91.31 128 ILE A N 1
ATOM 985 C CA . ILE A 1 128 ? 20.344 -24.922 -18.531 1 91.31 128 ILE A CA 1
ATOM 986 C C . ILE A 1 128 ? 20.125 -25 -20.047 1 91.31 128 ILE A C 1
ATOM 988 O O . ILE A 1 128 ? 19.547 -25.984 -20.547 1 91.31 128 ILE A O 1
ATOM 992 N N . GLY A 1 129 ? 20.391 -23.906 -20.703 1 91.12 129 GLY A N 1
ATOM 993 C CA . GLY A 1 129 ? 20.328 -23.938 -22.156 1 91.12 129 GLY A CA 1
ATOM 994 C C . GLY A 1 129 ? 19.234 -23.047 -22.719 1 91.12 129 GLY A C 1
ATOM 995 O O . GLY A 1 129 ? 18.547 -22.359 -21.969 1 91.12 129 GLY A O 1
ATOM 996 N N . THR A 1 130 ? 19.234 -22.891 -24.062 1 91.38 130 THR A N 1
ATOM 997 C CA . THR A 1 130 ? 18.312 -22 -24.766 1 91.38 130 THR A CA 1
ATOM 998 C C . THR A 1 130 ? 17.703 -22.719 -25.969 1 91.38 130 THR A C 1
ATOM 1000 O O . THR A 1 130 ? 18.359 -23.516 -26.641 1 91.38 130 THR A O 1
ATOM 1003 N N . LEU A 1 131 ? 16.469 -22.641 -26.062 1 88.69 131 LEU A N 1
ATOM 1004 C CA . LEU A 1 131 ? 15.742 -23.141 -27.234 1 88.69 131 LEU A CA 1
ATOM 1005 C C . LEU A 1 131 ? 15.672 -22.094 -28.328 1 88.69 131 LEU A C 1
ATOM 1007 O O . LEU A 1 131 ? 15.305 -20.938 -28.078 1 88.69 131 LEU A O 1
ATOM 1011 N N . TYR A 1 132 ? 16.109 -22.422 -29.516 1 87.31 132 TYR A N 1
ATOM 1012 C CA . TYR A 1 132 ? 16.094 -21.5 -30.641 1 87.31 132 TYR A CA 1
ATOM 1013 C C . TYR A 1 132 ? 14.906 -21.797 -31.562 1 87.31 132 TYR A C 1
ATOM 1015 O O . TYR A 1 132 ? 14.797 -22.891 -32.094 1 87.31 132 TYR A O 1
ATOM 1023 N N . LEU A 1 133 ? 14.016 -20.969 -31.422 1 83.06 133 LEU A N 1
ATOM 1024 C CA . LEU A 1 133 ? 12.867 -21.062 -32.312 1 83.06 133 LEU A CA 1
ATOM 1025 C C . LEU A 1 133 ? 12.922 -19.969 -33.375 1 83.06 133 LEU A C 1
ATOM 1027 O O . LEU A 1 133 ? 12.273 -18.922 -33.25 1 83.06 133 LEU A O 1
ATOM 1031 N N . GLY A 1 134 ? 13.602 -20.281 -34.5 1 80.5 134 GLY A N 1
ATOM 1032 C CA . GLY A 1 134 ? 13.781 -19.25 -35.5 1 80.5 134 GLY A CA 1
ATOM 1033 C C . GLY A 1 134 ? 14.453 -18 -34.969 1 80.5 134 GLY A C 1
ATOM 1034 O O . GLY A 1 134 ? 15.562 -18.062 -34.438 1 80.5 134 GLY A O 1
ATOM 1035 N N . PRO A 1 135 ? 13.617 -16.953 -35 1 77.19 135 PRO A N 1
ATOM 1036 C CA . PRO A 1 135 ? 14.172 -15.68 -34.531 1 77.19 135 PRO A CA 1
ATOM 1037 C C . PRO A 1 135 ? 14.008 -15.461 -33.031 1 77.19 135 PRO A C 1
ATOM 1039 O O . PRO A 1 135 ? 14.555 -14.508 -32.5 1 77.19 135 PRO A O 1
ATOM 1042 N N . ILE A 1 136 ? 13.352 -16.516 -32.406 1 81.75 136 ILE A N 1
ATOM 1043 C CA . ILE A 1 136 ? 13.078 -16.328 -31 1 81.75 136 ILE A CA 1
ATOM 1044 C C . ILE A 1 136 ? 13.992 -17.234 -30.172 1 81.75 136 ILE A C 1
ATOM 1046 O O . ILE A 1 136 ? 14.133 -18.422 -30.469 1 81.75 136 ILE A O 1
ATOM 1050 N N . THR A 1 137 ? 14.766 -16.672 -29.359 1 84.5 137 THR A N 1
ATOM 1051 C CA . THR A 1 137 ? 15.578 -17.406 -28.406 1 84.5 137 THR A CA 1
ATOM 1052 C C . THR A 1 137 ? 14.906 -17.453 -27.031 1 84.5 137 THR A C 1
ATOM 1054 O O . THR A 1 137 ? 14.609 -16.406 -26.453 1 84.5 137 THR A O 1
ATOM 1057 N N . VAL A 1 138 ? 14.602 -18.688 -26.594 1 88 138 VAL A N 1
ATOM 1058 C CA . VAL A 1 138 ? 13.891 -18.828 -25.344 1 88 138 VAL A CA 1
ATOM 1059 C C . VAL A 1 138 ? 14.719 -19.672 -24.375 1 88 138 VAL A C 1
ATOM 1061 O O . VAL A 1 138 ? 14.883 -20.875 -24.562 1 88 138 VAL A O 1
ATOM 1064 N N . PRO A 1 139 ? 15.227 -19.062 -23.359 1 90.62 139 PRO A N 1
ATOM 1065 C CA . PRO A 1 139 ? 15.906 -19.859 -22.328 1 90.62 139 PRO A CA 1
ATOM 1066 C C . PRO A 1 139 ? 15.008 -20.922 -21.719 1 90.62 139 PRO A C 1
ATOM 1068 O O . PRO A 1 139 ? 13.82 -20.672 -21.469 1 90.62 139 PRO A O 1
ATOM 1071 N N . TYR A 1 140 ? 15.516 -22.109 -21.453 1 93.44 140 TYR A N 1
ATOM 1072 C CA . TYR A 1 140 ? 14.742 -23.203 -20.891 1 93.44 140 TYR A CA 1
ATOM 1073 C C . TYR A 1 140 ? 14.164 -22.828 -19.531 1 93.44 140 TYR A C 1
ATOM 1075 O O . TYR A 1 140 ? 13.086 -23.297 -19.156 1 93.44 140 TYR A O 1
ATOM 1083 N N . THR A 1 141 ? 14.875 -21.969 -18.812 1 93.31 141 THR A N 1
ATOM 1084 C CA . THR A 1 141 ? 14.406 -21.547 -17.5 1 93.31 141 THR A CA 1
ATOM 1085 C C . THR A 1 141 ? 13.055 -20.844 -17.609 1 93.31 141 THR A C 1
ATOM 1087 O O . THR A 1 141 ? 12.164 -21.078 -16.781 1 93.31 141 THR A O 1
ATOM 1090 N N . LYS A 1 142 ? 12.883 -20.031 -18.594 1 93.44 142 LYS A N 1
ATOM 1091 C CA . LYS A 1 142 ? 11.641 -19.297 -18.781 1 93.44 142 LYS A CA 1
ATOM 1092 C C . LYS A 1 142 ? 10.516 -20.234 -19.234 1 93.44 142 LYS A C 1
ATOM 1094 O O . LYS A 1 142 ? 9.359 -20.047 -18.844 1 93.44 142 LYS A O 1
ATOM 1099 N N . LEU A 1 143 ? 10.867 -21.234 -19.984 1 94.19 143 LEU A N 1
ATOM 1100 C CA . LEU A 1 143 ? 9.891 -22.25 -20.406 1 94.19 143 LEU A CA 1
ATOM 1101 C C . LEU A 1 143 ? 9.438 -23.078 -19.203 1 94.19 143 LEU A C 1
ATOM 1103 O O . LEU A 1 143 ? 8.258 -23.422 -19.109 1 94.19 143 LEU A O 1
ATOM 1107 N N . LEU A 1 144 ? 10.406 -23.391 -18.375 1 95.12 144 LEU A N 1
ATOM 1108 C CA . LEU A 1 144 ? 10.062 -24.156 -17.188 1 95.12 144 LEU A CA 1
ATOM 1109 C C . LEU A 1 144 ? 9.117 -23.359 -16.297 1 95.12 144 LEU A C 1
ATOM 1111 O O . LEU A 1 144 ? 8.164 -23.906 -15.742 1 95.12 144 LEU A O 1
ATOM 1115 N N . ALA A 1 145 ? 9.406 -22.047 -16.141 1 95.88 145 ALA A N 1
ATOM 1116 C CA . ALA A 1 145 ? 8.523 -21.188 -15.352 1 95.88 145 ALA A CA 1
ATOM 1117 C C . ALA A 1 145 ? 7.102 -21.219 -15.898 1 95.88 145 ALA A C 1
ATOM 1119 O O . ALA A 1 145 ? 6.137 -21.281 -15.133 1 95.88 145 ALA A O 1
ATOM 1120 N N . PHE A 1 146 ? 7.012 -21.172 -17.172 1 95.56 146 PHE A N 1
ATOM 1121 C CA . PHE A 1 146 ? 5.711 -21.203 -17.828 1 95.56 146 PHE A CA 1
ATOM 1122 C C . PHE A 1 146 ? 5.008 -22.531 -17.578 1 95.56 146 PHE A C 1
ATOM 1124 O O . PHE A 1 146 ? 3.836 -22.562 -17.188 1 95.56 146 PHE A O 1
ATOM 1131 N N . VAL A 1 147 ? 5.672 -23.594 -17.812 1 96.69 147 VAL A N 1
ATOM 1132 C CA . VAL A 1 147 ? 5.102 -24.938 -17.672 1 96.69 147 VAL A CA 1
ATOM 1133 C C . VAL A 1 147 ? 4.621 -25.156 -16.25 1 96.69 147 VAL A C 1
ATOM 1135 O O . VAL A 1 147 ? 3.516 -25.641 -16.016 1 96.69 147 VAL A O 1
ATOM 1138 N N . PHE A 1 148 ? 5.461 -24.766 -15.312 1 97.5 148 PHE A N 1
ATOM 1139 C CA . PHE A 1 148 ? 5.082 -24.953 -13.914 1 97.5 148 PHE A CA 1
ATOM 1140 C C . PHE A 1 148 ? 3.91 -24.047 -13.555 1 97.5 148 PHE A C 1
ATOM 1142 O O . PHE A 1 148 ? 3.043 -24.422 -12.766 1 97.5 148 PHE A O 1
ATOM 1149 N N . SER A 1 149 ? 3.926 -22.797 -14.07 1 97.44 149 SER A N 1
ATOM 1150 C CA . SER A 1 149 ? 2.812 -21.891 -13.805 1 97.44 149 SER A CA 1
ATOM 1151 C C . SER A 1 149 ? 1.494 -22.484 -14.297 1 97.44 149 SER A C 1
ATOM 1153 O O . SER A 1 149 ? 0.494 -22.469 -13.578 1 97.44 149 SER A O 1
ATOM 1155 N N . VAL A 1 150 ? 1.469 -23.031 -15.5 1 96.88 150 VAL A N 1
ATOM 1156 C CA . VAL A 1 150 ? 0.268 -23.609 -16.094 1 96.88 150 VAL A CA 1
ATOM 1157 C C . VAL A 1 150 ? -0.137 -24.859 -15.297 1 96.88 150 VAL A C 1
ATOM 1159 O O . VAL A 1 150 ? -1.321 -25.078 -15.031 1 96.88 150 VAL A O 1
ATOM 1162 N N . ALA A 1 151 ? 0.821 -25.625 -14.961 1 97.5 151 ALA A N 1
ATOM 1163 C CA . ALA A 1 151 ? 0.555 -26.844 -14.203 1 97.5 151 ALA A CA 1
ATOM 1164 C C . ALA A 1 151 ? -0.068 -26.516 -12.844 1 97.5 151 ALA A C 1
ATOM 1166 O O . ALA A 1 151 ? -1.028 -27.172 -12.43 1 97.5 151 ALA A O 1
ATOM 1167 N N . ILE A 1 152 ? 0.482 -25.562 -12.156 1 97.06 152 ILE A N 1
ATOM 1168 C CA . ILE A 1 152 ? -0.009 -25.172 -10.836 1 97.06 152 ILE A CA 1
ATOM 1169 C C . ILE A 1 152 ? -1.424 -24.609 -10.953 1 97.06 152 ILE A C 1
ATOM 1171 O O . ILE A 1 152 ? -2.305 -24.953 -10.164 1 97.06 152 ILE A O 1
ATOM 1175 N N . ALA A 1 153 ? -1.596 -23.719 -11.93 1 96.44 153 ALA A N 1
ATOM 1176 C CA . ALA A 1 153 ? -2.934 -23.188 -12.172 1 96.44 153 ALA A CA 1
ATOM 1177 C C . ALA A 1 153 ? -3.926 -24.312 -12.469 1 96.44 153 ALA A C 1
ATOM 1179 O O . ALA A 1 153 ? -5.051 -24.297 -11.961 1 96.44 153 ALA A O 1
ATOM 1180 N N . GLY A 1 154 ? -3.465 -25.234 -13.312 1 95.88 154 GLY A N 1
ATOM 1181 C CA . GLY A 1 154 ? -4.309 -26.375 -13.633 1 95.88 154 GLY A CA 1
ATOM 1182 C C . GLY A 1 154 ? -4.617 -27.25 -12.43 1 95.88 154 GLY A C 1
ATOM 1183 O O . GLY A 1 154 ? -5.758 -27.672 -12.242 1 95.88 154 GLY A O 1
ATOM 1184 N N . LEU A 1 155 ? -3.627 -27.516 -11.625 1 95.62 155 LEU A N 1
ATOM 1185 C CA . LEU A 1 155 ? -3.816 -28.312 -10.422 1 95.62 155 LEU A CA 1
ATOM 1186 C C . LEU A 1 155 ? -4.781 -27.641 -9.453 1 95.62 155 LEU A C 1
ATOM 1188 O O . LEU A 1 155 ? -5.609 -28.297 -8.828 1 95.62 155 LEU A O 1
ATOM 1192 N N . LEU A 1 156 ? -4.633 -26.359 -9.297 1 94 156 LEU A N 1
ATOM 1193 C CA . LEU A 1 156 ? -5.543 -25.609 -8.43 1 94 156 LEU A CA 1
ATOM 1194 C C . LEU A 1 156 ? -6.969 -25.672 -8.977 1 94 156 LEU A C 1
ATOM 1196 O O . LEU A 1 156 ? -7.926 -25.781 -8.211 1 94 156 LEU A O 1
ATOM 1200 N N . TYR A 1 157 ? -7.074 -25.531 -10.25 1 92.12 157 TYR A N 1
ATOM 1201 C CA . TYR A 1 157 ? -8.383 -25.594 -10.883 1 92.12 157 TYR A CA 1
ATOM 1202 C C . TYR A 1 157 ? -9.047 -26.938 -10.617 1 92.12 157 TYR A C 1
ATOM 1204 O O . TYR A 1 157 ? -10.219 -27 -10.25 1 92.12 157 TYR A O 1
ATOM 1212 N N . LEU A 1 158 ? -8.312 -27.984 -10.781 1 94.19 158 LEU A N 1
ATOM 1213 C CA . LEU A 1 158 ? -8.828 -29.328 -10.555 1 94.19 158 LEU A CA 1
ATOM 1214 C C . LEU A 1 158 ? -9.188 -29.531 -9.086 1 94.19 158 LEU A C 1
ATOM 1216 O O . LEU A 1 158 ? -10.21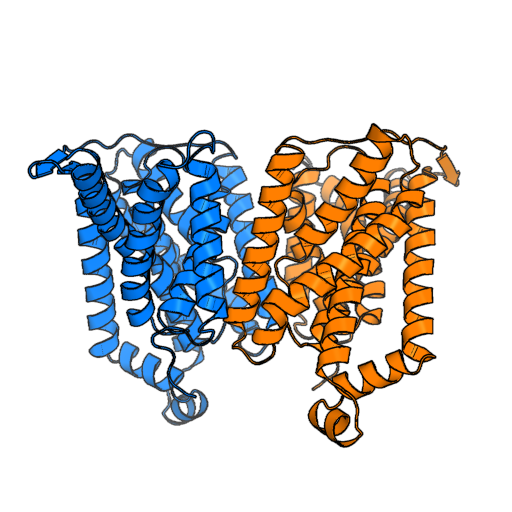9 -30.125 -8.773 1 94.19 158 LEU A O 1
ATOM 1220 N N . TRP A 1 159 ? -8.367 -29.016 -8.242 1 92.69 159 TRP A N 1
ATOM 1221 C CA . TRP A 1 159 ? -8.617 -29.125 -6.809 1 92.69 159 TRP A CA 1
ATOM 1222 C C . TRP A 1 159 ? -9.883 -28.359 -6.414 1 92.69 159 TRP A C 1
ATOM 1224 O O . TRP A 1 159 ? -10.719 -28.875 -5.664 1 92.69 159 TRP A O 1
ATOM 1234 N N . PHE A 1 160 ? -10.078 -27.172 -6.934 1 92.5 160 PHE A N 1
ATOM 1235 C CA . PHE A 1 160 ? -11.219 -26.312 -6.625 1 92.5 160 PHE A CA 1
ATOM 1236 C C . PHE A 1 160 ? -12.508 -26.906 -7.172 1 92.5 160 PHE A C 1
ATOM 1238 O O . PHE A 1 160 ? -13.578 -26.766 -6.566 1 92.5 160 PHE A O 1
ATOM 1245 N N . SER A 1 161 ? -12.422 -27.625 -8.312 1 92.38 161 SER A N 1
ATOM 1246 C CA . SER A 1 161 ? -13.633 -28.078 -9 1 92.38 161 SER A CA 1
ATOM 1247 C C . SER A 1 161 ? -14.023 -29.484 -8.586 1 92.38 161 SER A C 1
ATOM 1249 O O . SER A 1 161 ? -15.195 -29.859 -8.656 1 92.38 161 SER A O 1
ATOM 1251 N N . ARG A 1 162 ? -13.086 -30.188 -8.023 1 94.44 162 ARG A N 1
ATOM 1252 C CA . ARG A 1 162 ? -13.391 -31.609 -7.895 1 94.44 162 ARG A CA 1
ATOM 1253 C C . ARG A 1 162 ? -13.344 -32.031 -6.438 1 94.44 162 ARG A C 1
ATOM 1255 O O . ARG A 1 162 ? -13.742 -33.156 -6.109 1 94.44 162 ARG A O 1
ATOM 1262 N N . THR A 1 163 ? -12.945 -31.266 -5.598 1 95.31 163 THR A N 1
ATOM 1263 C CA . THR A 1 163 ? -12.789 -31.734 -4.227 1 95.31 163 THR A CA 1
ATOM 1264 C C . THR A 1 163 ? -13.883 -31.156 -3.33 1 95.31 163 THR A C 1
ATOM 1266 O O . THR A 1 163 ? -14.547 -30.188 -3.701 1 95.31 163 THR A O 1
ATOM 1269 N N . LYS A 1 164 ? -14.133 -31.766 -2.174 1 94.44 164 LYS A N 1
ATOM 1270 C CA . LYS A 1 164 ? -15.102 -31.312 -1.183 1 94.44 164 LYS A CA 1
ATOM 1271 C C . LYS A 1 164 ? -14.711 -29.953 -0.613 1 94.44 164 LYS A C 1
ATOM 1273 O O . LYS A 1 164 ? -15.57 -29.125 -0.346 1 94.44 164 LYS A O 1
ATOM 1278 N N . LEU A 1 165 ? -13.461 -29.797 -0.465 1 94.62 165 LEU A N 1
ATOM 1279 C CA . LEU A 1 165 ? -12.992 -28.516 0.055 1 94.62 165 LEU A CA 1
ATOM 1280 C C . LEU A 1 165 ? -13.258 -27.391 -0.943 1 94.62 165 LEU A C 1
ATOM 1282 O O . LEU A 1 165 ? -13.609 -26.281 -0.552 1 94.62 165 LEU A O 1
ATOM 1286 N N . GLY A 1 166 ? -12.977 -27.719 -2.191 1 94.81 166 GLY A N 1
ATOM 1287 C CA . GLY A 1 166 ? -13.305 -26.75 -3.225 1 94.81 166 GLY A CA 1
ATOM 1288 C C . GLY A 1 166 ? -14.766 -26.344 -3.227 1 94.81 166 GLY A C 1
ATOM 1289 O O . GLY A 1 166 ? -15.094 -25.172 -3.375 1 94.81 166 GLY A O 1
ATOM 1290 N N . THR A 1 167 ? -15.625 -27.297 -3 1 94.75 167 THR A N 1
ATOM 1291 C CA . THR A 1 167 ? -17.062 -27.047 -2.934 1 94.75 167 THR A CA 1
ATOM 1292 C C . THR A 1 167 ? -17.406 -26.188 -1.718 1 94.75 167 THR A C 1
ATOM 1294 O O . THR A 1 167 ? -18.25 -25.297 -1.804 1 94.75 167 THR A O 1
ATOM 1297 N N . ALA A 1 168 ? -16.781 -26.484 -0.681 1 95.69 168 ALA A N 1
ATOM 1298 C CA . ALA A 1 168 ? -17.016 -25.719 0.538 1 95.69 168 ALA A CA 1
ATOM 1299 C C . ALA A 1 168 ? -16.594 -24.266 0.355 1 95.69 168 ALA A C 1
ATOM 1301 O O . ALA A 1 168 ? -17.281 -23.359 0.824 1 95.69 168 ALA A O 1
ATOM 1302 N N . ILE A 1 169 ? -15.477 -24.062 -0.32 1 95.69 169 ILE A N 1
ATOM 1303 C CA . ILE A 1 169 ? -14.992 -22.703 -0.575 1 95.69 169 ILE A CA 1
ATOM 1304 C C . ILE A 1 169 ? -15.984 -21.953 -1.455 1 95.69 169 ILE A C 1
ATOM 1306 O O . ILE A 1 169 ? -16.344 -20.812 -1.161 1 95.69 169 ILE A O 1
ATOM 1310 N N . ARG A 1 170 ? -16.484 -22.609 -2.465 1 93.94 170 ARG A N 1
ATOM 1311 C CA . ARG A 1 170 ? -17.438 -21.984 -3.365 1 93.94 170 ARG A CA 1
ATOM 1312 C C . ARG A 1 170 ? -18.734 -21.656 -2.635 1 93.94 170 ARG A C 1
ATOM 1314 O O . ARG A 1 170 ? -19.359 -20.609 -2.887 1 93.94 170 ARG A O 1
ATOM 1321 N N . ALA A 1 171 ? -19.141 -22.469 -1.736 1 94.81 171 ALA A N 1
ATOM 1322 C CA . ALA A 1 171 ? -20.344 -22.219 -0.94 1 94.81 171 ALA A CA 1
ATOM 1323 C C . ALA A 1 171 ? -20.172 -20.984 -0.063 1 94.81 171 ALA A C 1
ATOM 1325 O O . ALA A 1 171 ? -21.094 -20.172 0.064 1 94.81 171 ALA A O 1
ATOM 1326 N N . VAL A 1 172 ? -18.953 -20.859 0.492 1 95.19 172 VAL A N 1
ATOM 1327 C CA . VAL A 1 172 ? -18.688 -19.734 1.376 1 95.19 172 VAL A CA 1
ATOM 1328 C C . VAL A 1 172 ? -18.641 -18.438 0.564 1 95.19 172 VAL A C 1
ATOM 1330 O O . VAL A 1 172 ? -19.125 -17.406 1.013 1 95.19 172 VAL A O 1
ATOM 1333 N N . VAL A 1 173 ? -18.078 -18.516 -0.645 1 92.56 173 VAL A N 1
ATOM 1334 C CA . VAL A 1 173 ? -17.969 -17.359 -1.524 1 92.56 173 VAL A CA 1
ATOM 1335 C C . VAL A 1 173 ? -19.375 -16.891 -1.919 1 92.56 173 VAL A C 1
ATOM 1337 O O . VAL A 1 173 ? -19.625 -15.68 -1.999 1 92.56 173 VAL A O 1
ATOM 1340 N N . GLU A 1 174 ? -20.25 -17.797 -2.082 1 91.81 174 GLU A N 1
ATOM 1341 C CA . GLU A 1 174 ? -21.594 -17.484 -2.52 1 91.81 174 GLU A CA 1
ATOM 1342 C C . GLU A 1 174 ? -22.422 -16.906 -1.376 1 91.81 174 GLU A C 1
ATOM 1344 O O . GLU A 1 174 ? -23.125 -15.906 -1.551 1 91.81 174 GLU A O 1
ATOM 1349 N N . ASP A 1 175 ? -22.406 -17.625 -0.246 1 94.62 175 ASP A N 1
ATOM 1350 C CA . ASP A 1 175 ? -23.203 -17.219 0.91 1 94.62 175 ASP A CA 1
ATOM 1351 C C . ASP A 1 175 ? -22.594 -17.734 2.209 1 94.62 175 ASP A C 1
ATOM 1353 O O . ASP A 1 175 ? -22.859 -18.875 2.617 1 94.62 175 ASP A O 1
ATOM 1357 N N . ARG A 1 176 ? -21.938 -16.812 2.881 1 92.75 176 ARG A N 1
ATOM 1358 C CA . ARG A 1 176 ? -21.25 -17.188 4.113 1 92.75 176 ARG A CA 1
ATOM 1359 C C . ARG A 1 176 ? -22.219 -17.734 5.145 1 92.75 176 ARG A C 1
ATOM 1361 O O . ARG A 1 176 ? -21.969 -18.766 5.766 1 92.75 176 ARG A O 1
ATOM 1368 N N . ASP A 1 177 ? -23.297 -17 5.309 1 94.12 177 ASP A N 1
ATOM 1369 C CA . ASP A 1 177 ? -24.297 -17.375 6.305 1 94.12 177 ASP A CA 1
ATOM 1370 C C . ASP A 1 177 ? -24.969 -18.703 5.93 1 94.12 177 ASP A C 1
ATOM 1372 O O . ASP A 1 177 ? -25.188 -19.547 6.793 1 94.12 177 ASP A O 1
ATOM 1376 N N . GLY A 1 178 ? -25.297 -18.75 4.68 1 95.31 178 GLY A N 1
ATOM 1377 C CA . GLY A 1 178 ? -25.891 -19.984 4.215 1 95.31 178 GLY A CA 1
ATOM 1378 C C . GLY A 1 178 ? -24.969 -21.188 4.395 1 95.31 178 GLY A C 1
ATOM 1379 O O . GLY A 1 178 ? -25.406 -22.266 4.801 1 95.31 178 GLY A O 1
ATOM 1380 N N . ALA A 1 179 ? -23.688 -20.969 4.16 1 95.75 179 ALA A N 1
ATOM 1381 C CA . ALA A 1 179 ? -22.719 -22.047 4.328 1 95.75 179 ALA A CA 1
ATOM 1382 C C . ALA A 1 179 ? -22.641 -22.5 5.785 1 95.75 179 ALA A C 1
ATOM 1384 O O . ALA A 1 179 ? -22.516 -23.688 6.066 1 95.75 179 ALA A O 1
ATOM 1385 N N . THR A 1 180 ? -22.734 -21.531 6.652 1 94.06 180 THR A N 1
ATOM 1386 C CA . THR A 1 180 ? -22.688 -21.828 8.078 1 94.06 180 THR A CA 1
ATOM 1387 C C . THR A 1 180 ? -23.891 -22.688 8.492 1 94.06 180 THR A C 1
ATOM 1389 O O . THR A 1 180 ? -23.734 -23.625 9.273 1 94.06 180 THR A O 1
ATOM 1392 N N . VAL A 1 181 ? -25.016 -22.375 7.941 1 94.69 181 VAL A N 1
ATOM 1393 C CA . VAL A 1 181 ? -26.25 -23.094 8.25 1 94.69 181 VAL A CA 1
ATOM 1394 C C . VAL A 1 181 ? -26.125 -24.531 7.742 1 94.69 181 VAL A C 1
ATOM 1396 O O . VAL A 1 181 ? -26.672 -25.453 8.352 1 94.69 181 VAL A O 1
ATOM 1399 N N . CYS A 1 182 ? -25.359 -24.75 6.707 1 95.25 182 CYS A N 1
ATOM 1400 C CA . CYS A 1 182 ? -25.172 -26.062 6.117 1 95.25 182 CYS A CA 1
ATOM 1401 C C . CYS A 1 182 ? -24.062 -26.828 6.832 1 95.25 182 CYS A C 1
ATOM 1403 O O . CYS A 1 182 ? -23.703 -27.938 6.426 1 95.25 182 CYS A O 1
ATOM 1405 N N . GLY A 1 183 ? -23.484 -26.266 7.914 1 94.62 183 GLY A N 1
ATOM 1406 C CA . GLY A 1 183 ? -22.516 -26.969 8.742 1 94.62 183 GLY A CA 1
ATOM 1407 C C . GLY A 1 183 ? -21.094 -26.719 8.328 1 94.62 183 GLY A C 1
ATOM 1408 O O . GLY A 1 183 ? -20.172 -27.359 8.836 1 94.62 183 GLY A O 1
ATOM 1409 N N . ILE A 1 184 ? -20.906 -25.906 7.387 1 96.06 184 ILE A N 1
ATOM 1410 C CA . ILE A 1 184 ? -19.547 -25.609 6.949 1 96.06 184 ILE A CA 1
ATOM 1411 C C . ILE A 1 184 ? -18.875 -24.672 7.953 1 96.06 184 ILE A C 1
ATOM 1413 O O . ILE A 1 184 ? -19.469 -23.656 8.352 1 96.06 184 ILE A O 1
ATOM 1417 N N . ASN A 1 185 ? -17.688 -25.109 8.422 1 96.81 185 ASN A N 1
ATOM 1418 C CA . ASN A 1 185 ? -16.922 -24.234 9.312 1 96.81 185 ASN A CA 1
ATOM 1419 C C . ASN A 1 185 ? -16.234 -23.109 8.539 1 96.81 185 ASN A C 1
ATOM 1421 O O . ASN A 1 185 ? -15.117 -23.281 8.031 1 96.81 185 ASN A O 1
ATOM 1425 N N . VAL A 1 186 ? -16.797 -22 8.594 1 96.06 186 VAL A N 1
ATOM 1426 C CA . VAL A 1 186 ? -16.359 -20.875 7.785 1 96.06 186 VAL A CA 1
ATOM 1427 C C . VAL A 1 186 ? -14.953 -20.438 8.203 1 96.06 186 VAL A C 1
ATOM 1429 O O . VAL A 1 186 ? -14.125 -20.094 7.359 1 96.06 186 VAL A O 1
ATOM 1432 N N . SER A 1 187 ? -14.688 -20.516 9.461 1 95.56 187 SER A N 1
ATOM 1433 C CA . SER A 1 187 ? -13.367 -20.125 9.953 1 95.56 187 SER A CA 1
ATOM 1434 C C . SER A 1 187 ? -12.273 -21 9.375 1 95.56 187 SER A C 1
ATOM 1436 O O . SER A 1 187 ? -11.188 -20.531 9.039 1 95.56 187 SER A O 1
ATOM 1438 N N . ARG A 1 188 ? -12.547 -22.234 9.266 1 96.69 188 ARG A N 1
ATOM 1439 C CA . ARG A 1 188 ? -11.578 -23.172 8.688 1 96.69 188 ARG A CA 1
ATOM 1440 C C . ARG A 1 188 ? -11.375 -22.891 7.203 1 96.69 188 ARG A C 1
ATOM 1442 O O . ARG A 1 188 ? -10.266 -23.031 6.684 1 96.69 188 ARG A O 1
ATOM 1449 N N . ILE A 1 189 ? -12.453 -22.578 6.559 1 97.44 189 ILE A N 1
ATOM 1450 C CA . ILE A 1 189 ? -12.375 -22.266 5.137 1 97.44 189 ILE A CA 1
ATOM 1451 C C . ILE A 1 189 ? -11.578 -20.984 4.926 1 97.44 189 ILE A C 1
ATOM 1453 O O . ILE A 1 189 ? -10.781 -20.891 3.984 1 97.44 189 ILE A O 1
ATOM 1457 N N . PHE A 1 190 ? -11.812 -20.031 5.832 1 97.75 190 PHE A N 1
ATOM 1458 C CA . PHE A 1 190 ? -11.039 -18.797 5.777 1 97.75 190 PHE A CA 1
ATOM 1459 C C . PHE A 1 190 ? -9.555 -19.078 5.941 1 97.75 190 PHE A C 1
ATOM 1461 O O . PHE A 1 190 ? -8.734 -18.594 5.152 1 97.75 190 PHE A O 1
ATOM 1468 N N . ALA A 1 191 ? -9.281 -19.906 6.887 1 97.81 191 ALA A N 1
ATOM 1469 C CA . ALA A 1 191 ? -7.883 -20.234 7.176 1 97.81 191 ALA A CA 1
ATOM 1470 C C . ALA A 1 191 ? -7.238 -20.953 6.004 1 97.81 191 ALA A C 1
ATOM 1472 O O . ALA A 1 191 ? -6.105 -20.641 5.617 1 97.81 191 ALA A O 1
ATOM 1473 N N . LEU A 1 192 ? -7.938 -21.859 5.484 1 97.5 192 LEU A N 1
ATOM 1474 C CA . LEU A 1 192 ? -7.438 -22.656 4.367 1 97.5 192 LEU A CA 1
ATOM 1475 C C . LEU A 1 192 ? -7.203 -21.781 3.141 1 97.5 192 LEU A C 1
ATOM 1477 O O . LEU A 1 192 ? -6.164 -21.891 2.488 1 97.5 192 LEU A O 1
ATOM 1481 N N . SER A 1 193 ? -8.133 -20.969 2.855 1 97.62 193 SER A N 1
ATOM 1482 C CA . SER A 1 193 ? -8.047 -20.125 1.669 1 97.62 193 SER A CA 1
ATOM 1483 C C . SER A 1 193 ? -6.914 -19.109 1.798 1 97.62 193 SER A C 1
ATOM 1485 O O . SER A 1 193 ? -6.195 -18.859 0.832 1 97.62 193 SER A O 1
ATOM 1487 N N . PHE A 1 194 ? -6.812 -18.594 2.98 1 98 194 PHE A N 1
ATOM 1488 C CA . PHE A 1 194 ? -5.723 -17.656 3.211 1 98 194 PHE A CA 1
ATOM 1489 C C . PHE A 1 194 ? -4.371 -18.344 3.08 1 98 194 PHE A C 1
ATOM 1491 O O . PHE A 1 194 ? -3.453 -17.812 2.457 1 98 194 PHE A O 1
ATOM 1498 N N . SER A 1 195 ? -4.277 -19.5 3.629 1 98.5 195 SER A N 1
ATOM 1499 C CA . SER A 1 195 ? -3.039 -20.281 3.594 1 98.5 195 SER A CA 1
ATOM 1500 C C . SER A 1 195 ? -2.674 -20.672 2.166 1 98.5 195 SER A C 1
ATOM 1502 O O . SER A 1 195 ? -1.526 -20.516 1.746 1 98.5 195 SER A O 1
ATOM 1504 N N . ILE A 1 196 ? -3.609 -21.141 1.43 1 97.88 196 ILE A N 1
ATOM 1505 C CA . ILE A 1 196 ? -3.377 -21.547 0.046 1 97.88 196 ILE A CA 1
ATOM 1506 C C . ILE A 1 196 ? -3.004 -20.328 -0.789 1 97.88 196 ILE A C 1
ATOM 1508 O O . ILE A 1 196 ? -2.096 -20.391 -1.622 1 97.88 196 ILE A O 1
ATOM 1512 N N . GLY A 1 197 ? -3.732 -19.234 -0.521 1 98.12 197 GLY A N 1
ATOM 1513 C CA . GLY A 1 197 ? -3.422 -18 -1.229 1 98.12 197 GLY A CA 1
ATOM 1514 C C . GLY A 1 197 ? -1.99 -17.531 -1.023 1 98.12 197 GLY A C 1
ATOM 1515 O O . GLY A 1 197 ? -1.285 -17.234 -1.988 1 98.12 197 GLY A O 1
ATOM 1516 N N . ILE A 1 198 ? -1.57 -17.531 0.229 1 98.69 198 ILE A N 1
ATOM 1517 C CA . ILE A 1 198 ? -0.209 -17.109 0.546 1 98.69 198 ILE A CA 1
ATOM 1518 C C . ILE A 1 198 ? 0.786 -18.109 -0.018 1 98.69 198 ILE A C 1
ATOM 1520 O O . ILE A 1 198 ? 1.841 -17.734 -0.534 1 98.69 198 ILE A O 1
ATOM 1524 N N . GLY A 1 199 ? 0.464 -19.375 0.104 1 98.62 199 GLY A N 1
ATOM 1525 C CA . GLY A 1 199 ? 1.319 -20.406 -0.451 1 98.62 199 GLY A CA 1
ATOM 1526 C C . GLY A 1 199 ? 1.567 -20.234 -1.938 1 98.62 199 GLY A C 1
ATOM 1527 O O . GLY A 1 199 ? 2.707 -20.328 -2.398 1 98.62 199 GLY A O 1
ATOM 1528 N N . LEU A 1 200 ? 0.511 -20 -2.682 1 98.25 200 LEU A N 1
ATOM 1529 C CA . LEU A 1 200 ? 0.628 -19.781 -4.117 1 98.25 200 LEU A CA 1
ATOM 1530 C C . LEU A 1 200 ? 1.472 -18.547 -4.406 1 98.25 200 LEU A C 1
ATOM 1532 O O . LEU A 1 200 ? 2.268 -18.531 -5.348 1 98.25 200 LEU A O 1
ATOM 1536 N N . THR A 1 201 ? 1.26 -17.547 -3.594 1 98.44 201 THR A N 1
ATOM 1537 C CA . THR A 1 201 ? 1.979 -16.297 -3.779 1 98.44 201 THR A CA 1
ATOM 1538 C C . THR A 1 201 ? 3.475 -16.484 -3.537 1 98.44 201 THR A C 1
ATOM 1540 O O . THR A 1 201 ? 4.301 -16.031 -4.332 1 98.44 201 THR A O 1
ATOM 1543 N N . VAL A 1 202 ? 3.799 -17.188 -2.455 1 98.69 202 VAL A N 1
ATOM 1544 C CA . VAL A 1 202 ? 5.203 -17.422 -2.135 1 98.69 202 VAL A CA 1
ATOM 1545 C C . VAL A 1 202 ? 5.84 -18.297 -3.217 1 98.69 202 VAL A C 1
ATOM 1547 O O . VAL A 1 202 ? 6.938 -18 -3.693 1 98.69 202 VAL A O 1
ATOM 1550 N N . LEU A 1 203 ? 5.145 -19.312 -3.627 1 98.38 203 LEU A N 1
ATOM 1551 C CA . LEU A 1 203 ? 5.68 -20.203 -4.648 1 98.38 203 LEU A CA 1
ATOM 1552 C C . LEU A 1 203 ? 5.902 -19.453 -5.961 1 98.38 203 LEU A C 1
ATOM 1554 O O . LEU A 1 203 ? 6.844 -19.766 -6.695 1 98.38 203 LEU A O 1
ATOM 1558 N N . SER A 1 204 ? 5.055 -18.5 -6.277 1 98.19 204 SER A N 1
ATOM 1559 C CA . SER A 1 204 ? 5.199 -17.734 -7.512 1 98.19 204 SER A CA 1
ATOM 1560 C C . SER A 1 204 ? 6.5 -16.938 -7.516 1 98.19 204 SER A C 1
ATOM 1562 O O . SER A 1 204 ? 7.066 -16.672 -8.578 1 98.19 204 SER A O 1
ATOM 1564 N N . GLY A 1 205 ? 6.961 -16.562 -6.336 1 97.88 205 GLY A N 1
ATOM 1565 C CA . GLY A 1 205 ? 8.234 -15.875 -6.23 1 97.88 205 GLY A CA 1
ATOM 1566 C C . GLY A 1 205 ? 9.398 -16.688 -6.766 1 97.88 205 GLY A C 1
ATOM 1567 O O . GLY A 1 205 ? 10.328 -16.141 -7.359 1 97.88 205 GLY A O 1
ATOM 1568 N N . VAL A 1 206 ? 9.32 -18 -6.551 1 97.94 206 VAL A N 1
ATOM 1569 C CA . VAL A 1 206 ? 10.344 -18.891 -7.098 1 97.94 206 VAL A CA 1
ATOM 1570 C C . VAL A 1 206 ? 10.328 -18.828 -8.625 1 97.94 206 VAL A C 1
ATOM 1572 O O . VAL A 1 206 ? 11.383 -18.719 -9.258 1 97.94 206 VAL A O 1
ATOM 1575 N N . LEU A 1 207 ? 9.156 -18.828 -9.156 1 97.81 207 LEU A N 1
ATOM 1576 C CA . LEU A 1 207 ? 9.008 -18.797 -10.609 1 97.81 207 LEU A CA 1
ATOM 1577 C C . LEU A 1 207 ? 9.492 -17.469 -11.18 1 97.81 207 LEU A C 1
ATOM 1579 O O . LEU A 1 207 ? 10.039 -17.422 -12.289 1 97.81 207 LEU A O 1
ATOM 1583 N N . VAL A 1 208 ? 9.289 -16.406 -10.445 1 95.75 208 VAL A N 1
ATOM 1584 C CA . VAL A 1 208 ? 9.734 -15.078 -10.875 1 95.75 208 VAL A CA 1
ATOM 1585 C C . VAL A 1 208 ? 11.25 -15.078 -11.062 1 95.75 208 VAL A C 1
ATOM 1587 O O . VAL A 1 208 ? 11.766 -14.453 -11.992 1 95.75 208 VAL A O 1
ATOM 1590 N N . THR A 1 209 ? 11.961 -15.828 -10.219 1 95.69 209 THR A N 1
ATOM 1591 C CA . THR A 1 209 ? 13.422 -15.828 -10.281 1 95.69 209 THR A CA 1
ATOM 1592 C C . THR A 1 209 ? 13.914 -16.516 -11.547 1 95.69 209 THR A C 1
ATOM 1594 O O . THR A 1 209 ? 15.07 -16.359 -11.938 1 95.69 209 THR A O 1
ATOM 1597 N N . LEU A 1 210 ? 13.07 -17.281 -12.156 1 94.5 210 LEU A N 1
ATOM 1598 C CA . LEU A 1 210 ? 13.461 -17.953 -13.391 1 94.5 210 LEU A CA 1
ATOM 1599 C C . LEU A 1 210 ? 13.477 -16.969 -14.555 1 94.5 210 LEU A C 1
ATOM 1601 O O . LEU A 1 210 ? 14.047 -17.266 -15.609 1 94.5 210 LEU A O 1
ATOM 1605 N N . PHE A 1 211 ? 12.852 -15.828 -14.344 1 89.5 211 PHE A N 1
ATOM 1606 C CA . PHE A 1 211 ? 12.867 -14.758 -15.336 1 89.5 211 PHE A CA 1
ATOM 1607 C C . PHE A 1 211 ? 13.922 -13.719 -14.992 1 89.5 211 PHE A C 1
ATOM 1609 O O . PHE A 1 211 ? 14.461 -13.055 -15.875 1 89.5 211 PHE A O 1
ATOM 1616 N N . VAL A 1 212 ? 14.117 -13.508 -13.688 1 81.56 212 VAL A N 1
ATOM 1617 C CA . VAL A 1 212 ? 15.062 -12.5 -13.211 1 81.56 212 VAL A CA 1
ATOM 1618 C C . VAL A 1 212 ? 16.016 -13.133 -12.195 1 81.56 212 VAL A C 1
ATOM 1620 O O . VAL A 1 212 ? 16.016 -12.758 -11.023 1 81.56 212 VAL A O 1
ATOM 1623 N N . PRO A 1 213 ? 16.922 -13.891 -12.703 1 77.44 213 PRO A N 1
ATOM 1624 C CA . PRO A 1 213 ? 17.812 -14.594 -11.781 1 77.44 213 PRO A CA 1
ATOM 1625 C C . PRO A 1 213 ? 18.766 -13.656 -11.047 1 77.44 213 PRO A C 1
ATOM 1627 O O . PRO A 1 213 ? 19.219 -13.969 -9.945 1 77.44 213 PRO A O 1
ATOM 1630 N N . VAL A 1 214 ? 19.031 -12.578 -11.742 1 76.56 214 VAL A N 1
ATOM 1631 C CA . VAL A 1 214 ? 19.875 -11.57 -11.109 1 76.56 214 VAL A CA 1
ATOM 1632 C C . VAL A 1 214 ? 19.094 -10.273 -10.945 1 76.56 214 VAL A C 1
ATOM 1634 O O . VAL A 1 214 ? 18.297 -9.906 -11.812 1 76.56 214 VAL A O 1
ATOM 1637 N N . GLY A 1 215 ? 19.219 -9.742 -9.711 1 86.75 215 GLY A N 1
ATOM 1638 C CA . GLY A 1 215 ? 18.625 -8.422 -9.555 1 86.75 215 GLY A CA 1
ATOM 1639 C C . GLY A 1 215 ? 17.438 -8.406 -8.609 1 86.75 215 GLY A C 1
ATOM 1640 O O . GLY A 1 215 ? 16.641 -7.465 -8.609 1 86.75 215 GLY A O 1
ATOM 1641 N N . ILE A 1 216 ? 17.312 -9.523 -7.801 1 92.56 216 ILE A N 1
ATOM 1642 C CA . ILE A 1 216 ? 16.234 -9.484 -6.816 1 92.56 216 ILE A CA 1
ATOM 1643 C C . ILE A 1 216 ? 16.688 -8.711 -5.582 1 92.56 216 ILE A C 1
ATOM 1645 O O . ILE A 1 216 ? 17.891 -8.688 -5.262 1 92.56 216 ILE A O 1
ATOM 1649 N N . ASN A 1 217 ? 15.82 -8.047 -4.957 1 93.12 217 ASN A N 1
ATOM 1650 C CA . ASN A 1 217 ? 16.094 -7.344 -3.711 1 93.12 217 ASN A CA 1
ATOM 1651 C C . ASN A 1 217 ? 14.875 -7.32 -2.795 1 93.12 217 ASN A C 1
ATOM 1653 O O . ASN A 1 217 ? 13.781 -7.707 -3.205 1 93.12 217 ASN A O 1
ATOM 1657 N N . VAL A 1 218 ? 15.102 -6.922 -1.582 1 92.81 218 VAL A N 1
ATOM 1658 C CA . VAL A 1 218 ? 14.086 -7.027 -0.541 1 92.81 218 VAL A CA 1
ATOM 1659 C C . VAL A 1 218 ? 12.984 -6.004 -0.79 1 92.81 218 VAL A C 1
ATOM 1661 O O . VAL A 1 218 ? 11.914 -6.078 -0.183 1 92.81 218 VAL A O 1
ATOM 1664 N N . TYR A 1 219 ? 13.094 -5.055 -1.725 1 85.06 219 TYR A N 1
ATOM 1665 C CA . TYR A 1 219 ? 12.125 -4 -1.991 1 85.06 219 TYR A CA 1
ATOM 1666 C C . TYR A 1 219 ? 11.273 -4.34 -3.213 1 85.06 219 TYR A C 1
ATOM 1668 O O . TYR A 1 219 ? 10.406 -3.561 -3.605 1 85.06 219 TYR A O 1
ATOM 1676 N N . MET A 1 220 ? 11.453 -5.461 -3.762 1 89.19 220 MET A N 1
ATOM 1677 C CA . MET A 1 220 ? 10.797 -5.789 -5.023 1 89.19 220 MET A CA 1
ATOM 1678 C C . MET A 1 220 ? 9.305 -6.016 -4.816 1 89.19 220 MET A C 1
ATOM 1680 O O . MET A 1 220 ? 8.539 -6.031 -5.781 1 89.19 220 MET A O 1
ATOM 1684 N N . GLY A 1 221 ? 8.883 -6.195 -3.564 1 90.81 221 GLY A N 1
ATOM 1685 C CA . GLY A 1 221 ? 7.508 -6.566 -3.256 1 90.81 221 GLY A CA 1
ATOM 1686 C C . GLY A 1 221 ? 6.492 -5.535 -3.707 1 90.81 221 GLY A C 1
ATOM 1687 O O . GLY A 1 221 ? 5.418 -5.887 -4.195 1 90.81 221 GLY A O 1
ATOM 1688 N N . THR A 1 222 ? 6.785 -4.281 -3.586 1 83.56 222 THR A N 1
ATOM 1689 C CA . THR A 1 222 ? 5.844 -3.207 -3.88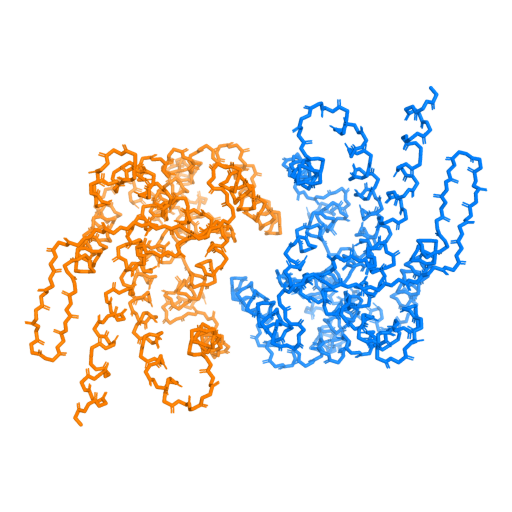3 1 83.56 222 THR A CA 1
ATOM 1690 C C . THR A 1 222 ? 5.441 -3.232 -5.355 1 83.56 222 THR A C 1
ATOM 1692 O O . THR A 1 222 ? 4.262 -3.105 -5.684 1 83.56 222 THR A O 1
ATOM 1695 N N . ASP A 1 223 ? 6.363 -3.455 -6.215 1 82.12 223 ASP A N 1
ATOM 1696 C CA . ASP A 1 223 ? 6.09 -3.518 -7.648 1 82.12 223 ASP A CA 1
ATOM 1697 C C . ASP A 1 223 ? 5.168 -4.688 -7.98 1 82.12 223 ASP A C 1
ATOM 1699 O O . ASP A 1 223 ? 4.227 -4.539 -8.766 1 82.12 223 ASP A O 1
ATOM 1703 N N . TYR A 1 224 ? 5.418 -5.719 -7.332 1 90 224 TYR A N 1
ATOM 1704 C CA . TYR A 1 224 ? 4.629 -6.906 -7.633 1 90 224 TYR A CA 1
ATOM 1705 C C . TYR A 1 224 ? 3.236 -6.809 -7.023 1 90 224 TYR A C 1
ATOM 1707 O O . TYR A 1 224 ? 2.273 -7.359 -7.562 1 90 224 TYR A O 1
ATOM 1715 N N . THR A 1 225 ? 3.154 -6.125 -5.914 1 89.88 225 THR A N 1
ATOM 1716 C CA . THR A 1 225 ? 1.83 -5.879 -5.355 1 89.88 225 THR A CA 1
ATOM 1717 C C . THR A 1 225 ? 0.977 -5.07 -6.332 1 89.88 225 THR A C 1
ATOM 1719 O O . THR A 1 225 ? -0.183 -5.41 -6.578 1 89.88 225 THR A O 1
ATOM 1722 N N . LEU A 1 226 ? 1.54 -4.074 -6.879 1 83.62 226 LEU A N 1
ATOM 1723 C CA . LEU A 1 226 ? 0.812 -3.238 -7.828 1 83.62 226 LEU A CA 1
ATOM 1724 C C . LEU A 1 226 ? 0.383 -4.047 -9.047 1 83.62 226 LEU A C 1
ATOM 1726 O O . LEU A 1 226 ? -0.76 -3.939 -9.5 1 83.62 226 LEU A O 1
ATOM 1730 N N . LYS A 1 227 ? 1.315 -4.824 -9.555 1 84.69 227 LYS A N 1
ATOM 1731 C CA . LYS A 1 227 ? 0.988 -5.66 -10.711 1 84.69 227 LYS A CA 1
ATOM 1732 C C . LYS A 1 227 ? -0.149 -6.625 -10.383 1 84.69 227 LYS A C 1
ATOM 1734 O O . LYS A 1 227 ? -1.065 -6.805 -11.188 1 84.69 227 LYS A O 1
ATOM 1739 N N . ALA A 1 228 ? -0.034 -7.176 -9.227 1 90.56 228 ALA A N 1
ATOM 1740 C CA . ALA A 1 228 ? -1.059 -8.133 -8.82 1 90.56 228 ALA A CA 1
ATOM 1741 C C . ALA A 1 228 ? -2.426 -7.465 -8.719 1 90.56 228 ALA A C 1
ATOM 1743 O O . ALA A 1 228 ? -3.445 -8.055 -9.078 1 90.56 228 ALA A O 1
ATOM 1744 N N . PHE A 1 229 ? -2.477 -6.285 -8.211 1 86.31 229 PHE A N 1
ATOM 1745 C CA . PHE A 1 229 ? -3.74 -5.566 -8.086 1 86.31 229 PHE A CA 1
ATOM 1746 C C . PHE A 1 229 ? -4.336 -5.273 -9.453 1 86.31 229 PHE A C 1
ATOM 1748 O O . PHE A 1 229 ? -5.535 -5.453 -9.672 1 86.31 229 PHE A O 1
ATOM 1755 N N . VAL A 1 230 ? -3.471 -4.867 -10.305 1 82.62 230 VAL A N 1
ATOM 1756 C CA . VAL A 1 230 ? -3.926 -4.566 -11.656 1 82.62 230 VAL A CA 1
ATOM 1757 C C . VAL A 1 230 ? -4.508 -5.82 -12.297 1 82.62 230 VAL A C 1
ATOM 1759 O O . VAL A 1 230 ? -5.602 -5.781 -12.875 1 82.62 230 VAL A O 1
ATOM 1762 N N . ILE A 1 231 ? -3.775 -6.859 -12.195 1 87.31 231 ILE A N 1
ATOM 1763 C CA . ILE A 1 231 ? -4.18 -8.125 -12.797 1 87.31 231 ILE A CA 1
ATOM 1764 C C . ILE A 1 231 ? -5.469 -8.617 -12.141 1 87.31 231 ILE A C 1
ATOM 1766 O O . ILE A 1 231 ? -6.367 -9.117 -12.828 1 87.31 231 ILE A O 1
ATOM 1770 N N . ALA A 1 232 ? -5.578 -8.508 -10.852 1 89 232 ALA A N 1
ATOM 1771 C CA . ALA A 1 232 ? -6.773 -8.953 -10.141 1 89 232 ALA A CA 1
ATOM 1772 C C . ALA A 1 232 ? -8.008 -8.18 -10.602 1 89 232 ALA A C 1
ATOM 1774 O O . ALA A 1 232 ? -9.086 -8.758 -10.758 1 89 232 ALA A O 1
ATOM 1775 N N . VAL A 1 233 ? -7.863 -6.906 -10.742 1 82.19 233 VAL A N 1
ATOM 1776 C CA . VAL A 1 233 ? -8.984 -6.078 -11.18 1 82.19 233 VAL A CA 1
ATOM 1777 C C . VAL A 1 233 ? -9.352 -6.43 -12.617 1 82.19 233 VAL A C 1
ATOM 1779 O O . VAL A 1 233 ? -10.539 -6.543 -12.953 1 82.19 233 VAL A O 1
ATOM 1782 N N . LEU A 1 234 ? -8.305 -6.648 -13.414 1 82 234 LEU A N 1
ATOM 1783 C CA . LEU A 1 234 ? -8.531 -7.016 -14.805 1 82 234 LEU A CA 1
ATOM 1784 C C . LEU A 1 234 ? -9.242 -8.367 -14.906 1 82 234 LEU A C 1
ATOM 1786 O O . LEU A 1 234 ? -10.094 -8.562 -15.781 1 82 234 LEU A O 1
ATOM 1790 N N . GLY A 1 235 ? -8.844 -9.297 -14.164 1 85.75 235 GLY A N 1
ATOM 1791 C CA . GLY A 1 235 ? -9.375 -10.648 -14.203 1 85.75 235 GLY A CA 1
ATOM 1792 C C . GLY A 1 235 ? -10.703 -10.789 -13.477 1 85.75 235 GLY A C 1
ATOM 1793 O O . GLY A 1 235 ? -11.367 -11.82 -13.586 1 85.75 235 GLY A O 1
ATOM 1794 N N . GLY A 1 236 ? -11.234 -9.789 -12.789 1 82.25 236 GLY A N 1
ATOM 1795 C CA . GLY A 1 236 ? -12.367 -9.891 -11.891 1 82.25 236 GLY A CA 1
ATOM 1796 C C . GLY A 1 236 ? -11.977 -10.18 -10.453 1 82.25 236 GLY A C 1
ATOM 1797 O O . GLY A 1 236 ? -11.469 -11.266 -10.148 1 82.25 236 GLY A O 1
ATOM 1798 N N . LEU A 1 237 ? -12.477 -9.211 -9.656 1 78.88 237 LEU A N 1
ATOM 1799 C CA . LEU A 1 237 ? -12.055 -9.289 -8.258 1 78.88 237 LEU A CA 1
ATOM 1800 C C . LEU A 1 237 ? -12.484 -10.617 -7.641 1 78.88 237 LEU A C 1
ATOM 1802 O O . LEU A 1 237 ? -13.602 -11.086 -7.867 1 78.88 237 LEU A O 1
ATOM 1806 N N . GLY A 1 238 ? -11.656 -11.406 -7.203 1 85.06 238 GLY A N 1
ATOM 1807 C CA . GLY A 1 238 ? -11.992 -12.602 -6.445 1 85.06 238 GLY A CA 1
ATOM 1808 C C . GLY A 1 238 ? -12 -13.867 -7.289 1 85.06 238 GLY A C 1
ATOM 1809 O O . GLY A 1 238 ? -12.398 -14.93 -6.82 1 85.06 238 GLY A O 1
ATOM 1810 N N . SER A 1 239 ? -11.711 -13.703 -8.562 1 89.56 239 SER A N 1
ATOM 1811 C CA . SER A 1 239 ? -11.688 -14.867 -9.438 1 89.56 239 SER A CA 1
ATOM 1812 C C . SER A 1 239 ? -10.258 -15.32 -9.719 1 89.56 239 SER A C 1
ATOM 1814 O O . SER A 1 239 ? -9.57 -14.734 -10.555 1 89.56 239 SER A O 1
ATOM 1816 N N . PRO A 1 240 ? -9.906 -16.391 -9.109 1 92.81 240 PRO A N 1
ATOM 1817 C CA . PRO A 1 240 ? -8.547 -16.875 -9.359 1 92.81 240 PRO A CA 1
ATOM 1818 C C . PRO A 1 240 ? -8.305 -17.234 -10.82 1 92.81 240 PRO A C 1
ATOM 1820 O O . PRO A 1 240 ? -7.215 -16.984 -11.352 1 92.81 240 PRO A O 1
ATOM 1823 N N . TRP A 1 241 ? -9.305 -17.688 -11.492 1 92.38 241 TRP A N 1
ATOM 1824 C CA . TRP A 1 241 ? -9.148 -18.047 -12.898 1 92.38 241 TRP A CA 1
ATOM 1825 C C . TRP A 1 241 ? -9.078 -16.797 -13.773 1 92.38 241 TRP A C 1
ATOM 1827 O O . TRP A 1 241 ? -8.297 -16.75 -14.727 1 92.38 241 TRP A O 1
ATOM 1837 N N . GLY A 1 242 ? -9.891 -15.898 -13.43 1 90.81 242 GLY A N 1
ATOM 1838 C CA . GLY A 1 242 ? -9.789 -14.617 -14.109 1 90.81 242 GLY A CA 1
ATOM 1839 C C . GLY A 1 242 ? -8.43 -13.969 -13.961 1 90.81 242 GLY A C 1
ATOM 1840 O O . GLY A 1 242 ? -7.898 -13.398 -14.914 1 90.81 242 GLY A O 1
ATOM 1841 N N . ALA A 1 243 ? -7.93 -14.141 -12.805 1 92.44 243 ALA A N 1
ATOM 1842 C CA . ALA A 1 243 ? -6.621 -13.555 -12.523 1 92.44 243 ALA A CA 1
ATOM 1843 C C . ALA A 1 243 ? -5.535 -14.219 -13.367 1 92.44 243 ALA A C 1
ATOM 1845 O O . ALA A 1 243 ? -4.637 -13.547 -13.875 1 92.44 243 ALA A O 1
ATOM 1846 N N . PHE A 1 244 ? -5.629 -15.539 -13.484 1 94.88 244 PHE A N 1
ATOM 1847 C CA . PHE A 1 244 ? -4.617 -16.25 -14.258 1 94.88 244 PHE A CA 1
ATOM 1848 C C . PHE A 1 244 ? -4.605 -15.766 -15.703 1 94.88 244 PHE A C 1
ATOM 1850 O O . PHE A 1 244 ? -3.551 -15.43 -16.25 1 94.88 244 PHE A O 1
ATOM 1857 N N . PHE A 1 245 ? -5.676 -15.641 -16.281 1 92.5 245 PHE A N 1
ATOM 1858 C CA . PHE A 1 245 ? -5.762 -15.234 -17.672 1 92.5 245 PHE A CA 1
ATOM 1859 C C . PHE A 1 245 ? -5.422 -13.758 -17.828 1 92.5 245 PHE A C 1
ATOM 1861 O O . PHE A 1 245 ? -4.789 -13.359 -18.812 1 92.5 245 PHE A O 1
ATOM 1868 N N . ALA A 1 246 ? -5.871 -13.023 -16.875 1 89.56 246 ALA A N 1
ATOM 1869 C CA . ALA A 1 246 ? -5.527 -11.602 -16.891 1 89.56 246 ALA A CA 1
ATOM 1870 C C . ALA A 1 246 ? -4.016 -11.406 -16.766 1 89.56 246 ALA A C 1
ATOM 1872 O O . ALA A 1 246 ? -3.459 -10.469 -17.344 1 89.56 246 ALA A O 1
ATOM 1873 N N . GLY A 1 247 ? -3.42 -12.273 -15.945 1 91.19 247 GLY A N 1
ATOM 1874 C CA . GLY A 1 247 ? -1.97 -12.219 -15.844 1 91.19 247 GLY A CA 1
ATOM 1875 C C . GLY A 1 247 ? -1.271 -12.43 -17.172 1 91.19 247 GLY A C 1
ATOM 1876 O O . GLY A 1 247 ? -0.309 -11.727 -17.5 1 91.19 247 GLY A O 1
ATOM 1877 N N . PHE A 1 248 ? -1.793 -13.328 -17.891 1 88.19 248 PHE A N 1
ATOM 1878 C CA . PHE A 1 248 ? -1.263 -13.594 -19.219 1 88.19 248 PHE A CA 1
ATOM 1879 C C . PHE A 1 248 ? -1.373 -12.352 -20.094 1 88.19 248 PHE A C 1
ATOM 1881 O O . PHE A 1 248 ? -0.409 -11.969 -20.766 1 88.19 248 PHE A O 1
ATOM 1888 N N . LEU A 1 249 ? -2.463 -11.766 -20.094 1 83.75 249 LEU A N 1
ATOM 1889 C CA . LEU A 1 249 ? -2.691 -10.562 -20.875 1 83.75 249 LEU A CA 1
ATOM 1890 C C . LEU A 1 249 ? -1.79 -9.422 -20.406 1 83.75 249 LEU A C 1
ATOM 1892 O O . LEU A 1 249 ? -1.259 -8.672 -21.234 1 83.75 249 LEU A O 1
ATOM 1896 N N . PHE A 1 250 ? -1.7 -9.336 -19.156 1 86.12 250 PHE A N 1
ATOM 1897 C CA . PHE A 1 250 ? -0.857 -8.297 -18.578 1 86.12 250 PHE A CA 1
ATOM 1898 C C . PHE A 1 250 ? 0.59 -8.461 -19.031 1 86.12 250 PHE A C 1
ATOM 1900 O O . PHE A 1 250 ? 1.255 -7.484 -19.375 1 86.12 250 PHE A O 1
ATOM 1907 N N . GLY A 1 251 ? 1.064 -9.68 -18.953 1 84.75 251 GLY A N 1
ATOM 1908 C CA . GLY A 1 251 ? 2.424 -9.945 -19.406 1 84.75 251 GLY A CA 1
ATOM 1909 C C . GLY A 1 251 ? 2.656 -9.594 -20.859 1 84.75 251 GLY A C 1
ATOM 1910 O O . GLY A 1 251 ? 3.701 -9.039 -21.203 1 84.75 251 GLY A O 1
ATOM 1911 N N . LEU A 1 252 ? 1.737 -9.867 -21.672 1 81.56 252 LEU A N 1
ATOM 1912 C CA . LEU A 1 252 ? 1.823 -9.539 -23.094 1 81.56 252 LEU A CA 1
ATOM 1913 C C . LEU A 1 252 ? 1.89 -8.031 -23.297 1 81.56 252 LEU A C 1
ATOM 1915 O O . LEU A 1 252 ? 2.695 -7.543 -24.094 1 81.56 252 LEU A O 1
ATOM 1919 N N . PHE A 1 253 ? 1.11 -7.383 -22.562 1 77.62 253 PHE A N 1
ATOM 1920 C CA . PHE A 1 253 ? 1.062 -5.934 -22.703 1 77.62 253 PHE A CA 1
ATOM 1921 C C . PHE A 1 253 ? 2.334 -5.293 -22.156 1 77.62 253 PHE A C 1
ATOM 1923 O O . PHE A 1 253 ? 2.861 -4.348 -22.734 1 77.62 253 PHE A O 1
ATOM 1930 N N . GLU A 1 254 ? 2.697 -5.789 -21.031 1 77.5 254 GLU A N 1
ATOM 1931 C CA . GLU A 1 254 ? 3.889 -5.219 -20.406 1 77.5 254 GLU A CA 1
ATOM 1932 C C . GLU A 1 254 ? 5.117 -5.41 -21.297 1 77.5 254 GLU A C 1
ATOM 1934 O O . GLU A 1 254 ? 5.887 -4.469 -21.5 1 77.5 254 GLU A O 1
ATOM 1939 N N . ASN A 1 255 ? 5.348 -6.543 -21.812 1 75.5 255 ASN A N 1
ATOM 1940 C CA . ASN A 1 255 ? 6.516 -6.816 -22.641 1 75.5 255 ASN A CA 1
ATOM 1941 C C . ASN A 1 255 ? 6.344 -6.27 -24.047 1 75.5 255 ASN A C 1
ATOM 1943 O O . ASN A 1 255 ? 7.32 -5.91 -24.703 1 75.5 255 ASN A O 1
ATOM 1947 N N . GLY A 1 256 ? 5.145 -6.246 -24.469 1 70.81 256 GLY A N 1
ATOM 1948 C CA . GLY A 1 256 ? 4.902 -5.633 -25.766 1 70.81 256 GLY A CA 1
ATOM 1949 C C . GLY A 1 256 ? 5.148 -4.137 -25.766 1 70.81 256 GLY A C 1
ATOM 1950 O O . GLY A 1 256 ? 5.668 -3.59 -26.734 1 70.81 256 GLY A O 1
ATOM 1951 N N . SER A 1 257 ? 4.738 -3.541 -24.688 1 67.75 257 SER A N 1
ATOM 1952 C CA . SER A 1 257 ? 4.934 -2.1 -24.562 1 67.75 257 SER A CA 1
ATOM 1953 C C . SER A 1 257 ? 6.414 -1.748 -24.484 1 67.75 257 SER A C 1
ATOM 1955 O O . SER A 1 257 ? 6.824 -0.666 -24.906 1 67.75 257 SER A O 1
ATOM 1957 N N . TYR A 1 258 ? 7.184 -2.619 -23.875 1 61.56 258 TYR A N 1
ATOM 1958 C CA . TYR A 1 258 ? 8.625 -2.41 -23.812 1 61.56 258 TYR A CA 1
ATOM 1959 C C . TYR A 1 258 ? 9.203 -2.182 -25.203 1 61.56 258 TYR A C 1
ATOM 1961 O O . TYR A 1 258 ? 10.039 -1.298 -25.406 1 61.56 258 TYR A O 1
ATOM 1969 N N . THR A 1 259 ? 8.75 -2.965 -26.062 1 59.69 259 THR A N 1
ATOM 1970 C CA . THR A 1 259 ? 9.258 -2.844 -27.422 1 59.69 259 THR A CA 1
ATOM 1971 C C . THR A 1 259 ? 8.789 -1.538 -28.062 1 59.69 259 THR A C 1
ATOM 1973 O O . THR A 1 259 ? 9.562 -0.866 -28.75 1 59.69 259 THR A O 1
ATOM 1976 N N . LEU A 1 260 ? 7.535 -1.256 -27.719 1 59.34 260 LEU A N 1
ATOM 1977 C CA . LEU A 1 260 ? 6.988 -0.063 -28.359 1 59.34 260 LEU A CA 1
ATOM 1978 C C . LEU A 1 260 ? 7.598 1.201 -27.766 1 59.34 260 LEU A C 1
ATOM 1980 O O . LEU A 1 260 ? 7.91 2.148 -28.484 1 59.34 260 LEU A O 1
ATOM 1984 N N . LEU A 1 261 ? 7.734 1.155 -26.531 1 58.66 261 LEU A N 1
ATOM 1985 C CA . LEU A 1 261 ? 8.266 2.354 -25.891 1 58.66 261 LEU A CA 1
ATOM 1986 C C . LEU A 1 261 ? 9.773 2.441 -26.062 1 58.66 261 LEU A C 1
ATOM 1988 O O . LEU A 1 261 ? 10.352 3.531 -26 1 58.66 261 LEU A O 1
ATOM 1992 N N . GLY A 1 262 ? 10.391 1.307 -25.984 1 55.31 262 GLY A N 1
ATOM 1993 C CA . GLY A 1 262 ? 11.805 1.295 -26.297 1 55.31 262 GLY A CA 1
ATOM 1994 C C . GLY A 1 262 ? 12.141 1.987 -27.609 1 55.31 262 GLY A C 1
ATOM 1995 O O . GLY A 1 262 ? 13.297 2.322 -27.859 1 55.31 262 GLY A O 1
ATOM 1996 N N . LEU A 1 263 ? 11.07 2.1 -28.328 1 50.56 263 LEU A N 1
ATOM 1997 C CA . LEU A 1 263 ? 11.273 2.811 -29.578 1 50.56 263 LEU A CA 1
ATOM 1998 C C . LEU A 1 263 ? 11.375 4.312 -29.344 1 50.56 263 LEU A C 1
ATOM 2000 O O . LEU A 1 263 ? 11.781 5.059 -30.25 1 50.56 263 LEU A O 1
ATOM 2004 N N . ILE A 1 264 ? 10.953 4.699 -28.141 1 48.78 264 ILE A N 1
ATOM 2005 C CA . ILE A 1 264 ? 11.062 6.133 -27.891 1 48.78 264 ILE A CA 1
ATOM 2006 C C . ILE A 1 264 ? 12.484 6.477 -27.453 1 48.78 264 ILE A C 1
ATOM 2008 O O . ILE A 1 264 ? 12.992 5.918 -26.484 1 48.78 264 ILE A O 1
ATOM 2012 N N . PRO A 1 265 ? 13.367 7.273 -28.156 1 47.06 265 PRO A N 1
ATOM 2013 C CA . PRO A 1 265 ? 14.75 7.688 -27.875 1 47.06 265 PRO A CA 1
ATOM 2014 C C . PRO A 1 265 ? 14.883 8.391 -26.531 1 47.06 265 PRO A C 1
ATOM 2016 O O . PRO A 1 265 ? 14.055 9.227 -26.172 1 47.06 265 PRO A O 1
ATOM 2019 N N . GLY A 1 266 ? 15.984 8.031 -25.516 1 43.78 266 GLY A N 1
ATOM 2020 C CA . GLY A 1 266 ? 16.375 8.781 -24.328 1 43.78 266 GLY A CA 1
ATOM 2021 C C . GLY A 1 266 ? 15.766 8.242 -23.047 1 43.78 266 GLY A C 1
ATOM 2022 O O . GLY A 1 266 ? 16.078 8.719 -21.953 1 43.78 266 GLY A O 1
ATOM 2023 N N . VAL A 1 267 ? 14.633 7.797 -23.094 1 46.94 267 VAL A N 1
ATOM 2024 C CA . VAL A 1 267 ? 14 7.398 -21.828 1 46.94 267 VAL A CA 1
ATOM 2025 C C . VAL A 1 267 ? 14.523 6.031 -21.406 1 46.94 267 VAL A C 1
ATOM 2027 O O . VAL A 1 267 ? 14.617 5.105 -22.203 1 46.94 267 VAL A O 1
ATOM 2030 N N . GLU A 1 268 ? 15.234 5.988 -20.391 1 49.03 268 GLU A N 1
ATOM 2031 C CA . GLU A 1 268 ? 15.734 4.715 -19.875 1 49.03 268 GLU A CA 1
ATOM 2032 C C . GLU A 1 268 ? 14.625 3.676 -19.797 1 49.03 268 GLU A C 1
ATOM 2034 O O . GLU A 1 268 ? 13.625 3.883 -19.109 1 49.03 268 GLU A O 1
ATOM 2039 N N . PRO A 1 269 ? 14.562 2.703 -20.594 1 46.25 269 PRO A N 1
ATOM 2040 C CA . PRO A 1 269 ? 13.5 1.729 -20.859 1 46.25 269 PRO A CA 1
ATOM 2041 C C . PRO A 1 269 ? 12.977 1.073 -19.578 1 46.25 269 PRO A C 1
ATOM 2043 O O . PRO A 1 269 ? 11.773 0.821 -19.469 1 46.25 269 PRO A O 1
ATOM 2046 N N . PHE A 1 270 ? 13.883 0.859 -18.688 1 47.56 270 PHE A N 1
ATOM 2047 C CA . PHE A 1 270 ? 13.5 -0.005 -17.578 1 47.56 270 PHE A CA 1
ATOM 2048 C C . PHE A 1 270 ? 12.594 0.735 -16.594 1 47.56 270 PHE A C 1
ATOM 2050 O O . PHE A 1 270 ? 11.594 0.182 -16.125 1 47.56 270 PHE A O 1
ATOM 2057 N N . ALA A 1 271 ? 13.078 1.962 -16.25 1 49.25 271 ALA A N 1
ATOM 2058 C CA . ALA A 1 271 ? 12.328 2.721 -15.25 1 49.25 271 ALA A CA 1
ATOM 2059 C C . ALA A 1 271 ? 10.961 3.127 -15.797 1 49.25 271 ALA A C 1
ATOM 2061 O O . ALA A 1 271 ? 9.961 3.076 -15.078 1 49.25 271 ALA A O 1
ATOM 2062 N N . LEU A 1 272 ? 10.922 3.471 -17.047 1 49.16 272 LEU A N 1
ATOM 2063 C CA . LEU A 1 272 ? 9.703 3.977 -17.672 1 49.16 272 LEU A CA 1
ATOM 2064 C C . LEU A 1 272 ? 8.75 2.836 -18 1 49.16 272 LEU A C 1
ATOM 2066 O O . LEU A 1 272 ? 7.535 3.045 -18.078 1 49.16 272 LEU A O 1
ATOM 2070 N N . THR A 1 273 ? 9.438 1.75 -18.25 1 48.97 273 THR A N 1
ATOM 2071 C CA . THR A 1 273 ? 8.594 0.631 -18.641 1 48.97 273 THR A CA 1
ATOM 2072 C C . THR A 1 273 ? 7.59 0.297 -17.547 1 48.97 273 THR A C 1
ATOM 2074 O O . THR A 1 273 ? 6.414 0.04 -17.812 1 48.97 273 THR A O 1
ATOM 2077 N N . ARG A 1 274 ? 8.117 0.374 -16.406 1 51.44 274 ARG A N 1
ATOM 2078 C CA . ARG A 1 274 ? 7.23 0.088 -15.281 1 51.44 274 ARG A CA 1
ATOM 2079 C C . ARG A 1 274 ? 6.148 1.156 -15.156 1 51.44 274 ARG A C 1
ATOM 2081 O O . ARG A 1 274 ? 4.98 0.839 -14.922 1 51.44 274 ARG A O 1
ATOM 2088 N N . PHE A 1 275 ? 6.672 2.342 -15.5 1 54.34 275 PHE A N 1
ATOM 2089 C CA . PHE A 1 275 ? 5.762 3.479 -15.375 1 54.34 275 PHE A CA 1
ATOM 2090 C C . PHE A 1 275 ? 4.633 3.381 -16.391 1 54.34 275 PHE A C 1
ATOM 2092 O O . PHE A 1 275 ? 3.463 3.568 -16.047 1 54.34 275 PHE A O 1
ATOM 2099 N N . VAL A 1 276 ? 4.98 3.098 -17.562 1 54.03 276 VAL A N 1
ATOM 2100 C CA . VAL A 1 276 ? 3.986 3.092 -18.641 1 54.03 276 VAL A CA 1
ATOM 2101 C C . VAL A 1 276 ? 3.014 1.932 -18.438 1 54.03 276 VAL A C 1
ATOM 2103 O O . VAL A 1 276 ? 1.803 2.09 -18.609 1 54.03 276 VAL A O 1
ATOM 2106 N N . ALA A 1 277 ? 3.643 0.809 -18.078 1 52.25 277 ALA A N 1
ATOM 2107 C CA . ALA A 1 277 ? 2.771 -0.331 -17.797 1 52.25 277 ALA A CA 1
ATOM 2108 C C . ALA A 1 277 ? 1.761 -0.001 -16.703 1 52.25 277 ALA A C 1
ATOM 2110 O O . ALA A 1 277 ? 0.581 -0.342 -16.828 1 52.25 277 ALA A O 1
ATOM 2111 N N . PHE A 1 278 ? 2.268 0.764 -15.836 1 57.69 278 PHE A N 1
ATOM 2112 C CA . PHE A 1 278 ? 1.394 1.125 -14.719 1 57.69 278 PHE A CA 1
ATOM 2113 C C . PHE A 1 278 ? 0.335 2.127 -15.172 1 57.69 278 PHE A C 1
ATOM 2115 O O . PHE A 1 278 ? -0.835 2.006 -14.805 1 57.69 278 PHE A O 1
ATOM 2122 N N . VAL A 1 279 ? 0.742 3.064 -16.031 1 60.66 279 VAL A N 1
ATOM 2123 C CA . VAL A 1 279 ? -0.184 4.09 -16.5 1 60.66 279 VAL A CA 1
ATOM 2124 C C . VAL A 1 279 ? -1.275 3.451 -17.359 1 60.66 279 VAL A C 1
ATOM 2126 O O . VAL A 1 279 ? -2.457 3.771 -17.203 1 60.66 279 VAL A O 1
ATOM 2129 N N . PHE A 1 280 ? -0.845 2.594 -18.188 1 59.75 280 PHE A N 1
ATOM 2130 C CA . PHE A 1 280 ? -1.8 1.937 -19.062 1 59.75 280 PHE A CA 1
ATOM 2131 C C . PHE A 1 280 ? -2.826 1.146 -18.266 1 59.75 280 PHE A C 1
ATOM 2133 O O . PHE A 1 280 ? -4.027 1.234 -18.531 1 59.75 280 PHE A O 1
ATOM 2140 N N . LEU A 1 281 ? -2.271 0.541 -17.328 1 57.53 281 LEU A N 1
ATOM 2141 C CA . LEU A 1 281 ? -3.156 -0.268 -16.5 1 57.53 281 LEU A CA 1
ATOM 2142 C C . LEU A 1 281 ? -4.133 0.613 -15.719 1 57.53 281 LEU A C 1
ATOM 2144 O O . LEU A 1 281 ? -5.32 0.296 -15.633 1 57.53 281 LEU A O 1
ATOM 2148 N N . LEU A 1 282 ? -3.588 1.696 -15.273 1 61.16 282 LEU A N 1
ATOM 2149 C CA . LEU A 1 282 ? -4.453 2.652 -14.594 1 61.16 282 LEU A CA 1
ATOM 2150 C C . LEU A 1 282 ? -5.555 3.15 -15.531 1 61.16 282 LEU A C 1
ATOM 2152 O O . LEU A 1 282 ? -6.703 3.307 -15.109 1 61.16 282 LEU A O 1
ATOM 2156 N N . ILE A 1 283 ? -5.188 3.307 -16.719 1 64.38 283 ILE A N 1
ATOM 2157 C CA . ILE A 1 283 ? -6.156 3.793 -17.703 1 64.38 283 ILE A CA 1
ATOM 2158 C C . ILE A 1 283 ? -7.266 2.758 -17.891 1 64.38 283 ILE A C 1
ATOM 2160 O O . ILE A 1 283 ? -8.445 3.104 -17.906 1 64.38 283 ILE A O 1
ATOM 2164 N N . ILE A 1 284 ? -6.863 1.562 -17.953 1 60.44 284 ILE A N 1
ATOM 2165 C CA . ILE A 1 284 ? -7.84 0.499 -18.156 1 60.44 284 ILE A CA 1
ATOM 2166 C C . ILE A 1 284 ? -8.789 0.428 -16.969 1 60.44 284 ILE A C 1
ATOM 2168 O O . ILE A 1 284 ? -10 0.263 -17.141 1 60.44 284 ILE A O 1
ATOM 2172 N N . LEU A 1 285 ? -8.227 0.661 -15.883 1 59.53 285 LEU A N 1
ATOM 2173 C CA . LEU A 1 285 ? -9.047 0.624 -14.68 1 59.53 285 LEU A CA 1
ATOM 2174 C C . LEU A 1 285 ? -10.055 1.773 -14.68 1 59.53 285 LEU A C 1
ATOM 2176 O O . LEU A 1 285 ? -11.172 1.625 -14.18 1 59.53 285 LEU A O 1
ATOM 2180 N N . LEU A 1 286 ? -9.539 2.818 -15.195 1 62.12 286 LEU A N 1
ATOM 2181 C CA . LEU A 1 286 ? -10.398 3.998 -15.219 1 62.12 286 LEU A CA 1
ATOM 2182 C C . LEU A 1 286 ? -11.539 3.822 -16.219 1 62.12 286 LEU A C 1
ATOM 2184 O O . LEU A 1 286 ? -12.617 4.383 -16.031 1 62.12 286 LEU A O 1
ATOM 2188 N N . ILE A 1 287 ? -11.328 2.975 -17.141 1 64.62 287 ILE A N 1
ATOM 2189 C CA . ILE A 1 287 ? -12.344 2.783 -18.172 1 64.62 287 ILE A CA 1
ATOM 2190 C C . ILE A 1 287 ? -13.328 1.704 -17.719 1 64.62 287 ILE A C 1
ATOM 2192 O O . ILE A 1 287 ? -14.539 1.836 -17.922 1 64.62 287 ILE A O 1
ATOM 2196 N N . LYS A 1 288 ? -12.82 0.622 -17.047 1 66.56 288 LYS A N 1
ATOM 2197 C CA . LYS A 1 288 ? -13.672 -0.458 -16.562 1 66.56 288 LYS A CA 1
ATOM 2198 C C . LYS A 1 288 ? -13.297 -0.85 -15.141 1 66.56 288 LYS A C 1
ATOM 2200 O O . LYS A 1 288 ? -12.648 -1.874 -14.922 1 66.56 288 LYS A O 1
ATOM 2205 N N . PRO A 1 289 ? -13.898 -0.191 -14.266 1 61.22 289 PRO A N 1
ATOM 2206 C CA . PRO A 1 289 ? -13.508 -0.402 -12.867 1 61.22 289 PRO A CA 1
ATOM 2207 C C . PRO A 1 289 ? -13.938 -1.766 -12.336 1 61.22 289 PRO A C 1
ATOM 2209 O O . PRO A 1 289 ? -13.438 -2.209 -11.297 1 61.22 289 PRO A O 1
ATOM 2212 N N . THR A 1 290 ? -14.859 -2.451 -13.039 1 63 290 THR A N 1
ATOM 2213 C CA . THR A 1 290 ? -15.359 -3.723 -12.523 1 63 290 THR A CA 1
ATOM 2214 C C . THR A 1 290 ? -14.57 -4.891 -13.109 1 63 290 THR A C 1
ATOM 2216 O O . THR A 1 290 ? -14.797 -6.043 -12.742 1 63 290 THR A O 1
ATOM 2219 N N . GLY A 1 291 ? -13.492 -4.711 -13.711 1 60.62 291 GLY A N 1
ATOM 2220 C CA . GLY A 1 291 ? -12.711 -5.777 -14.312 1 60.62 291 GLY A CA 1
ATOM 2221 C C . GLY A 1 291 ? -13.352 -6.363 -15.555 1 60.62 291 GLY A C 1
ATOM 2222 O O . GLY A 1 291 ? -14.5 -6.043 -15.875 1 60.62 291 GLY A O 1
ATOM 2223 N N . LEU A 1 292 ? -12.617 -6.977 -16.375 1 57.78 292 LEU A N 1
ATOM 2224 C CA . LEU A 1 292 ? -13.078 -7.574 -17.625 1 57.78 292 LEU A CA 1
ATOM 2225 C C . LEU A 1 292 ? -14.039 -8.727 -17.344 1 57.78 292 LEU A C 1
ATOM 2227 O O . LEU A 1 292 ? -14.945 -8.992 -18.141 1 57.78 292 LEU A O 1
ATOM 2231 N N . PHE A 1 293 ? -13.93 -9.461 -16.203 1 56.81 293 PHE A N 1
ATOM 2232 C CA . PHE A 1 293 ? -14.75 -10.625 -15.922 1 56.81 293 PHE A CA 1
ATOM 2233 C C . PHE A 1 293 ? -15.539 -10.438 -14.633 1 56.81 293 PHE A C 1
ATOM 2235 O O . PHE A 1 293 ? -15.938 -11.414 -14 1 56.81 293 PHE A O 1
ATOM 2242 N N . GLY A 1 294 ? -15.594 -9.164 -14.07 1 54.5 294 GLY A N 1
ATOM 2243 C CA . GLY A 1 294 ? -16.344 -8.914 -12.852 1 54.5 294 GLY A CA 1
ATOM 2244 C C . GLY A 1 294 ? -17.844 -9.086 -13.023 1 54.5 294 GLY A C 1
ATOM 2245 O O . GLY A 1 294 ? -18.391 -8.797 -14.094 1 54.5 294 GLY A O 1
ATOM 2246 N N . GLY A 1 295 ? -18.453 -10 -12.469 1 48.75 295 GLY A N 1
ATOM 2247 C CA . GLY A 1 295 ? -19.875 -10.234 -12.555 1 48.75 295 GLY A CA 1
ATOM 2248 C C . GLY A 1 295 ? -20.703 -9.023 -12.156 1 48.75 295 GLY A C 1
ATOM 2249 O O . GLY A 1 295 ? -20.219 -8.148 -11.43 1 48.75 295 GLY A O 1
ATOM 2250 N N . GLU A 1 296 ? -21.547 -8.414 -13.07 1 43.03 296 GLU A N 1
ATOM 2251 C CA . GLU A 1 296 ? -22.625 -7.492 -12.719 1 43.03 296 GLU A CA 1
ATOM 2252 C C . GLU A 1 296 ? -23.203 -7.812 -11.344 1 43.03 296 GLU A C 1
ATOM 2254 O O . GLU A 1 296 ? -23.547 -8.961 -11.07 1 43.03 296 GLU A O 1
ATOM 2259 N N . GLU A 1 297 ? -22.562 -7.227 -10.211 1 36.44 297 GLU A N 1
ATOM 2260 C CA . GLU A 1 297 ? -23.531 -7.41 -9.125 1 36.44 297 GLU A CA 1
ATOM 2261 C C . GLU A 1 297 ? -24.922 -6.957 -9.539 1 36.44 297 GLU A C 1
ATOM 2263 O O . GLU A 1 297 ? -25.062 -5.98 -10.281 1 36.44 297 GLU A O 1
ATOM 2268 N N . MET B 1 1 ? 18.734 9.93 36.844 1 53.38 1 MET B N 1
ATOM 2269 C CA . MET B 1 1 ? 18.375 11.312 36.531 1 53.38 1 MET B CA 1
ATOM 2270 C C . MET B 1 1 ? 18.484 11.562 35.031 1 53.38 1 MET B C 1
ATOM 2272 O O . MET B 1 1 ? 17.594 12.164 34.438 1 53.38 1 MET B O 1
ATOM 2276 N N . ALA B 1 2 ? 19.438 10.75 34.438 1 63.53 2 ALA B N 1
ATOM 2277 C CA . ALA B 1 2 ? 19.703 10.922 33 1 63.53 2 ALA B CA 1
ATOM 2278 C C . ALA B 1 2 ? 18.641 10.25 32.156 1 63.53 2 ALA B C 1
ATOM 2280 O O . ALA B 1 2 ? 18.172 10.828 31.172 1 63.53 2 ALA B O 1
ATOM 2281 N N . VAL B 1 3 ? 18.172 9.18 32.719 1 70 3 VAL B N 1
ATOM 2282 C CA . VAL B 1 3 ? 17.172 8.414 31.984 1 70 3 VAL B CA 1
ATOM 2283 C C . VAL B 1 3 ? 15.828 9.148 32 1 70 3 VAL B C 1
ATOM 2285 O O . VAL B 1 3 ? 15.133 9.227 31 1 70 3 VAL B O 1
ATOM 2288 N N . THR B 1 4 ? 15.562 9.656 33.188 1 74 4 THR B N 1
ATOM 2289 C CA . THR B 1 4 ? 14.297 10.375 33.344 1 74 4 THR B CA 1
ATOM 2290 C C . THR B 1 4 ? 14.297 11.633 32.469 1 74 4 THR B C 1
ATOM 2292 O O . THR B 1 4 ? 13.289 11.961 31.844 1 74 4 THR B O 1
ATOM 2295 N N . GLU B 1 5 ? 15.406 12.32 32.531 1 75.94 5 GLU B N 1
ATOM 2296 C CA . GLU B 1 5 ? 15.516 13.539 31.734 1 75.94 5 GLU B CA 1
ATOM 2297 C C . GLU B 1 5 ? 15.422 13.219 30.234 1 75.94 5 GLU B C 1
ATOM 2299 O O . GLU B 1 5 ? 14.781 13.945 29.484 1 75.94 5 GLU B O 1
ATOM 2304 N N . HIS B 1 6 ? 16.016 12.164 29.938 1 75.94 6 HIS B N 1
ATOM 2305 C CA . HIS B 1 6 ? 15.969 11.742 28.547 1 75.94 6 HIS B CA 1
ATOM 2306 C C . HIS B 1 6 ? 14.555 11.328 28.141 1 75.94 6 HIS B C 1
ATOM 2308 O O . HIS B 1 6 ? 14.117 11.602 27.016 1 75.94 6 HIS B O 1
ATOM 2314 N N . LEU B 1 7 ? 13.906 10.719 29.078 1 76.69 7 LEU B N 1
ATOM 2315 C CA . LEU B 1 7 ? 12.531 10.297 28.812 1 76.69 7 LEU B CA 1
ATOM 2316 C C . LEU B 1 7 ? 11.617 11.508 28.641 1 76.69 7 LEU B C 1
ATOM 2318 O O . LEU B 1 7 ? 10.781 11.539 27.734 1 76.69 7 LEU B O 1
ATOM 2322 N N . ILE B 1 8 ? 11.781 12.461 29.484 1 78.44 8 ILE B N 1
ATOM 2323 C CA . ILE B 1 8 ? 10.945 13.656 29.422 1 78.44 8 ILE B CA 1
ATOM 2324 C C . ILE B 1 8 ? 11.211 14.406 28.125 1 78.44 8 ILE B C 1
ATOM 2326 O O . ILE B 1 8 ? 10.281 14.891 27.469 1 78.44 8 ILE B O 1
ATOM 2330 N N . SER B 1 9 ? 12.445 14.5 27.812 1 80.5 9 SER B N 1
ATOM 2331 C CA . SER B 1 9 ? 12.812 15.172 26.562 1 80.5 9 SER B CA 1
ATOM 2332 C C . SER B 1 9 ? 12.227 14.453 25.359 1 80.5 9 SER B C 1
ATOM 2334 O O . SER B 1 9 ? 11.703 15.102 24.438 1 80.5 9 SER B O 1
ATOM 2336 N N . ASN B 1 10 ? 12.25 13.188 25.469 1 79.06 10 ASN B N 1
ATOM 2337 C CA . ASN B 1 10 ? 11.727 12.398 24.344 1 79.06 10 ASN B CA 1
ATOM 2338 C C . ASN B 1 10 ? 10.211 12.492 24.266 1 79.06 10 ASN B C 1
ATOM 2340 O O . ASN B 1 10 ? 9.648 12.523 23.172 1 79.06 10 ASN B O 1
ATOM 2344 N N . LEU B 1 11 ? 9.617 12.508 25.359 1 80.69 11 LEU B N 1
ATOM 2345 C CA . LEU B 1 11 ? 8.164 12.641 25.375 1 80.69 11 LEU B CA 1
ATOM 2346 C C . LEU B 1 11 ? 7.738 14.008 24.844 1 80.69 11 LEU B C 1
ATOM 2348 O O . LEU B 1 11 ? 6.734 14.117 24.141 1 80.69 11 LEU B O 1
ATOM 2352 N N . PHE B 1 12 ? 8.516 14.984 25.203 1 84.94 12 PHE B N 1
ATOM 2353 C CA . PHE B 1 12 ? 8.227 16.328 24.703 1 84.94 12 PHE B CA 1
ATOM 2354 C C . PHE B 1 12 ? 8.391 16.391 23.188 1 84.94 12 PHE B C 1
ATOM 2356 O O . PHE B 1 12 ? 7.52 16.906 22.484 1 84.94 12 PHE B O 1
ATOM 2363 N N . TYR B 1 13 ? 9.43 15.828 22.703 1 84.62 13 TYR B N 1
ATOM 2364 C CA . TYR B 1 13 ? 9.672 15.773 21.266 1 84.62 13 TYR B CA 1
ATOM 2365 C C . TYR B 1 13 ? 8.594 14.961 20.562 1 84.62 13 TYR B C 1
ATOM 2367 O O . TYR B 1 13 ? 8.172 15.32 19.453 1 84.62 13 TYR B O 1
ATOM 2375 N N . GLY B 1 14 ? 8.227 13.938 21.203 1 85.56 14 GLY B N 1
ATOM 2376 C CA . GLY B 1 14 ? 7.176 13.094 20.656 1 85.56 14 GLY B CA 1
ATOM 2377 C C . GLY B 1 14 ? 5.848 13.812 20.516 1 85.56 14 GLY B C 1
ATOM 2378 O O . GLY B 1 14 ? 5.129 13.625 19.531 1 85.56 14 GLY B O 1
ATOM 2379 N N . ALA B 1 15 ? 5.59 14.594 21.516 1 87.19 15 ALA B N 1
ATOM 2380 C CA . ALA B 1 15 ? 4.359 15.375 21.469 1 87.19 15 ALA B CA 1
ATOM 2381 C C . ALA B 1 15 ? 4.398 16.391 20.328 1 87.19 15 ALA B C 1
ATOM 2383 O O . ALA B 1 15 ? 3.4 16.578 19.625 1 87.19 15 ALA B O 1
ATOM 2384 N N . LEU B 1 16 ? 5.543 17.016 20.156 1 92.75 16 LEU B N 1
ATOM 2385 C CA . LEU B 1 16 ? 5.691 17.984 19.078 1 92.75 16 LEU B CA 1
ATOM 2386 C C . LEU B 1 16 ? 5.555 17.312 17.719 1 92.75 16 LEU B C 1
ATOM 2388 O O . LEU B 1 16 ? 4.793 17.781 16.859 1 92.75 16 LEU B O 1
ATOM 2392 N N . LEU B 1 17 ? 6.184 16.203 17.609 1 92 17 LEU B N 1
ATOM 2393 C CA . LEU B 1 17 ? 6.16 15.484 16.344 1 92 17 LEU B CA 1
ATOM 2394 C C . LEU B 1 17 ? 4.785 14.891 16.078 1 92 17 LEU B C 1
ATOM 2396 O O . LEU B 1 17 ? 4.336 14.828 14.93 1 92 17 LEU B O 1
ATOM 2400 N N . GLY B 1 18 ? 4.168 14.461 17.109 1 93.38 18 GLY B N 1
ATOM 2401 C CA . GLY B 1 18 ? 2.842 13.875 17 1 93.38 18 GLY B CA 1
ATOM 2402 C C . GLY B 1 18 ? 1.812 14.836 16.438 1 93.38 18 GLY B C 1
ATOM 2403 O O . GLY B 1 18 ? 0.895 14.414 15.727 1 93.38 18 GLY B O 1
ATOM 2404 N N . SER B 1 19 ? 1.949 16.078 16.75 1 95.81 19 SER B N 1
ATOM 2405 C CA . SER B 1 19 ? 1.031 17.062 16.203 1 95.81 19 SER B CA 1
ATOM 2406 C C . SER B 1 19 ? 1.151 17.141 14.688 1 95.81 19 SER B C 1
ATOM 2408 O O . SER B 1 19 ? 0.153 17.328 13.984 1 95.81 19 SER B O 1
ATOM 2410 N N . VAL B 1 20 ? 2.334 16.969 14.203 1 96.69 20 VAL B N 1
ATOM 2411 C CA . VAL B 1 20 ? 2.568 17 12.766 1 96.69 20 VAL B CA 1
ATOM 2412 C C . VAL B 1 20 ? 1.963 15.75 12.117 1 96.69 20 VAL B C 1
ATOM 2414 O O . VAL B 1 20 ? 1.296 15.852 11.086 1 96.69 20 VAL B O 1
ATOM 2417 N N . TYR B 1 21 ? 2.139 14.641 12.781 1 94.62 21 TYR B N 1
ATOM 2418 C CA . TYR B 1 21 ? 1.505 13.414 12.305 1 94.62 21 TYR B CA 1
ATOM 2419 C C . TYR B 1 21 ? -0.012 13.562 12.281 1 94.62 21 TYR B C 1
ATOM 2421 O O . TYR B 1 21 ? -0.677 13.047 11.383 1 94.62 21 TYR B O 1
ATOM 2429 N N . GLY B 1 22 ? -0.445 14.203 13.297 1 96.06 22 GLY B N 1
ATOM 2430 C CA . GLY B 1 22 ? -1.879 14.43 13.391 1 96.06 22 GLY B CA 1
ATOM 2431 C C . GLY B 1 22 ? -2.438 15.203 12.211 1 96.06 22 GLY B C 1
ATOM 2432 O O . GLY B 1 22 ? -3.424 14.797 11.602 1 96.06 22 GLY B O 1
ATOM 2433 N N . VAL B 1 23 ? -1.796 16.266 11.867 1 97.44 23 VAL B N 1
ATOM 2434 C CA . VAL B 1 23 ? -2.252 17.078 10.75 1 97.44 23 VAL B CA 1
ATOM 2435 C C . VAL B 1 23 ? -2.182 16.281 9.453 1 97.44 23 VAL B C 1
ATOM 2437 O O . VAL B 1 23 ? -3.1 16.328 8.633 1 97.44 23 VAL B O 1
ATOM 2440 N N . ALA B 1 24 ? -1.107 15.547 9.297 1 97.25 24 ALA B N 1
ATOM 2441 C CA . ALA B 1 24 ? -0.946 14.711 8.109 1 97.25 24 ALA B CA 1
ATOM 2442 C C . ALA B 1 24 ? -2.086 13.711 7.988 1 97.25 24 ALA B C 1
ATOM 2444 O O . ALA B 1 24 ? -2.586 13.453 6.891 1 97.25 24 ALA B O 1
ATOM 2445 N N . THR B 1 25 ? -2.475 13.188 9.133 1 96 25 THR B N 1
ATOM 2446 C CA . THR B 1 25 ? -3.48 12.133 9.133 1 96 25 THR B CA 1
ATOM 2447 C C . THR B 1 25 ? -4.887 12.727 9.039 1 96 25 THR B C 1
ATOM 2449 O O . THR B 1 25 ? -5.824 12.047 8.617 1 96 25 THR B O 1
ATOM 2452 N N . MET B 1 26 ? -5.043 13.969 9.422 1 96.81 26 MET B N 1
ATOM 2453 C CA . MET B 1 26 ? -6.344 14.625 9.273 1 96.81 26 MET B CA 1
ATOM 2454 C C . MET B 1 26 ? -6.801 14.602 7.82 1 96.81 26 MET B C 1
ATOM 2456 O O . MET B 1 26 ? -7.988 14.43 7.543 1 96.81 26 MET B O 1
ATOM 2460 N N . GLY B 1 27 ? -5.848 14.828 6.957 1 96.38 27 GLY B N 1
ATOM 2461 C CA . GLY B 1 27 ? -6.184 14.758 5.543 1 96.38 27 GLY B CA 1
ATOM 2462 C C . GLY B 1 27 ? -6.723 13.406 5.121 1 96.38 27 GLY B C 1
ATOM 2463 O O . GLY B 1 27 ? -7.734 13.328 4.418 1 96.38 27 GLY B O 1
ATOM 2464 N N . LEU B 1 28 ? -6.109 12.367 5.555 1 95.19 28 LEU B N 1
ATOM 2465 C CA . LEU B 1 28 ? -6.535 11.008 5.25 1 95.19 28 LEU B CA 1
ATOM 2466 C C . LEU B 1 28 ? -7.922 10.734 5.82 1 95.19 28 LEU B C 1
ATOM 2468 O O . LEU B 1 28 ? -8.773 10.148 5.145 1 95.19 28 LEU B O 1
ATOM 2472 N N . SER B 1 29 ? -8.117 11.141 7.047 1 93.81 29 SER B N 1
ATOM 2473 C CA . SER B 1 29 ? -9.383 10.898 7.73 1 93.81 29 SER B CA 1
ATOM 2474 C C . SER B 1 29 ? -10.523 11.672 7.082 1 93.81 29 SER B C 1
ATOM 2476 O O . SER B 1 29 ? -11.656 11.195 7.02 1 93.81 29 SER B O 1
ATOM 2478 N N . LEU B 1 30 ? -10.203 12.891 6.668 1 95.06 30 LEU B N 1
ATOM 2479 C CA . LEU B 1 30 ? -11.219 13.688 5.984 1 95.06 30 LEU B CA 1
ATOM 2480 C C . LEU B 1 30 ? -11.664 13 4.695 1 95.06 30 LEU B C 1
ATOM 2482 O O . LEU B 1 30 ? -12.859 12.891 4.43 1 95.06 30 LEU B O 1
ATOM 2486 N N . ILE B 1 31 ? -10.734 12.555 3.902 1 95.69 31 ILE B N 1
ATOM 2487 C CA . ILE B 1 31 ? -11.039 11.883 2.645 1 95.69 31 ILE B CA 1
ATOM 2488 C C . ILE B 1 31 ? -11.852 10.617 2.922 1 95.69 31 ILE B C 1
ATOM 2490 O O . ILE B 1 31 ? -12.883 10.383 2.289 1 95.69 31 ILE B O 1
ATOM 2494 N N . PHE B 1 32 ? -11.414 9.859 3.83 1 92.81 32 PHE B N 1
ATOM 2495 C CA . PHE B 1 32 ? -12.117 8.625 4.148 1 92.81 32 PHE B CA 1
ATOM 2496 C C . PHE B 1 32 ? -13.508 8.922 4.711 1 92.81 32 PHE B C 1
ATOM 2498 O O . PHE B 1 32 ? -14.469 8.219 4.395 1 92.81 32 PHE B O 1
ATOM 2505 N N . GLY B 1 33 ? -13.617 9.883 5.543 1 91.88 33 GLY B N 1
ATOM 2506 C CA . GLY B 1 33 ? -14.891 10.211 6.164 1 91.88 33 GLY B CA 1
ATOM 2507 C C . GLY B 1 33 ? -15.961 10.609 5.164 1 91.88 33 GLY B C 1
ATOM 2508 O O . GLY B 1 33 ? -17.141 10.289 5.34 1 91.88 33 GLY B O 1
ATOM 2509 N N . VAL B 1 34 ? -15.547 11.273 4.18 1 94.19 34 VAL B N 1
ATOM 2510 C CA . VAL B 1 34 ? -16.516 11.82 3.236 1 94.19 34 VAL B CA 1
ATOM 2511 C C . VAL B 1 34 ? -16.703 10.852 2.072 1 94.19 34 VAL B C 1
ATOM 2513 O O . VAL B 1 34 ? -17.844 10.562 1.676 1 94.19 34 VAL B O 1
ATOM 2516 N N . LEU B 1 35 ? -15.602 10.344 1.535 1 93.56 35 LEU B N 1
ATOM 2517 C CA . LEU B 1 35 ? -15.672 9.555 0.31 1 93.56 35 LEU B CA 1
ATOM 2518 C C . LEU B 1 35 ? -15.68 8.062 0.623 1 93.56 35 LEU B C 1
ATOM 2520 O O . LEU B 1 35 ? -16 7.242 -0.243 1 93.56 35 LEU B O 1
ATOM 2524 N N . ARG B 1 36 ? -15.219 7.707 1.771 1 90.81 36 ARG B N 1
ATOM 2525 C CA . ARG B 1 36 ? -15.078 6.312 2.178 1 90.81 36 ARG B CA 1
ATOM 2526 C C . ARG B 1 36 ? -14.07 5.582 1.298 1 90.81 36 ARG B C 1
ATOM 2528 O O . ARG B 1 36 ? -14.289 4.434 0.907 1 90.81 36 ARG B O 1
ATOM 2535 N N . ILE B 1 37 ? -13.07 6.316 0.948 1 89.31 37 ILE B N 1
ATOM 2536 C CA . ILE B 1 37 ? -11.977 5.773 0.149 1 89.31 37 ILE B CA 1
ATOM 2537 C C . ILE B 1 37 ? -10.68 5.82 0.951 1 89.31 37 ILE B C 1
ATOM 2539 O O . ILE B 1 37 ? -10.375 6.828 1.595 1 89.31 37 ILE B O 1
ATOM 2543 N N . VAL B 1 38 ? -10 4.695 0.946 1 88.44 38 VAL B N 1
ATOM 2544 C CA . VAL B 1 38 ? -8.711 4.637 1.621 1 88.44 38 VAL B CA 1
ATOM 2545 C C . VAL B 1 38 ? -7.598 5.016 0.645 1 88.44 38 VAL B C 1
ATOM 2547 O O . VAL B 1 38 ? -7.414 4.355 -0.381 1 88.44 38 VAL B O 1
ATOM 2550 N N . ASN B 1 39 ? -6.922 6.043 0.929 1 92.44 39 ASN B N 1
ATOM 2551 C CA . ASN B 1 39 ? -5.816 6.492 0.091 1 92.44 39 ASN B CA 1
ATOM 2552 C C . ASN B 1 39 ? -4.5 5.84 0.508 1 92.44 39 ASN B C 1
ATOM 2554 O O . ASN B 1 39 ? -3.781 6.371 1.358 1 92.44 39 ASN B O 1
ATOM 2558 N N . VAL B 1 40 ? -4.082 4.805 -0.203 1 88.88 40 VAL B N 1
ATOM 2559 C CA . VAL B 1 40 ? -2.881 4.07 0.179 1 88.88 40 VAL B CA 1
ATOM 2560 C C . VAL B 1 40 ? -1.642 4.793 -0.344 1 88.88 40 VAL B C 1
ATOM 2562 O O . VAL B 1 40 ? -0.518 4.48 0.058 1 88.88 40 VAL B O 1
ATOM 2565 N N . GLY B 1 41 ? -1.805 5.715 -1.207 1 92.06 41 GLY B N 1
ATOM 2566 C CA . GLY B 1 41 ? -0.708 6.555 -1.661 1 92.06 41 GLY B CA 1
ATOM 2567 C C . GLY B 1 41 ? -0.534 7.812 -0.83 1 92.06 41 GLY B C 1
ATOM 2568 O O . GLY B 1 41 ? 0.092 8.773 -1.275 1 92.06 41 GLY B O 1
ATOM 2569 N N . HIS B 1 42 ? -1.047 7.828 0.303 1 95.19 42 HIS B N 1
ATOM 2570 C CA . HIS B 1 42 ? -1.136 9 1.166 1 95.19 42 HIS B CA 1
ATOM 2571 C C . HIS B 1 42 ? 0.244 9.594 1.437 1 95.19 42 HIS B C 1
ATOM 2573 O O . HIS B 1 42 ? 0.429 10.805 1.361 1 95.19 42 HIS B O 1
ATOM 2579 N N . GLY B 1 43 ? 1.197 8.805 1.679 1 95.94 43 GLY B N 1
ATOM 2580 C CA . GLY B 1 43 ? 2.521 9.258 2.074 1 95.94 43 GLY B CA 1
ATOM 2581 C C . GLY B 1 43 ? 3.275 9.945 0.954 1 95.94 43 GLY B C 1
ATOM 2582 O O . GLY B 1 43 ? 4.176 10.75 1.207 1 95.94 43 GLY B O 1
ATOM 2583 N N . ALA B 1 44 ? 2.943 9.578 -0.283 1 96.25 44 ALA B N 1
ATOM 2584 C CA . ALA B 1 44 ? 3.588 10.234 -1.417 1 96.25 44 ALA B CA 1
ATOM 2585 C C . ALA B 1 44 ? 3.307 11.734 -1.414 1 96.25 44 ALA B C 1
ATOM 2587 O O . ALA B 1 44 ? 4.148 12.531 -1.834 1 96.25 44 ALA B O 1
ATOM 2588 N N . PHE B 1 45 ? 2.162 12.102 -0.878 1 98.44 45 PHE B N 1
ATOM 2589 C CA . PHE B 1 45 ? 1.801 13.516 -0.819 1 98.44 45 PHE B CA 1
ATOM 2590 C C . PHE B 1 45 ? 2.561 14.219 0.298 1 98.44 45 PHE B C 1
ATOM 2592 O O . PHE B 1 45 ? 2.895 15.406 0.177 1 98.44 45 PHE B O 1
ATOM 2599 N N . ILE B 1 46 ? 2.797 13.516 1.351 1 98.06 46 ILE B N 1
ATOM 2600 C CA . ILE B 1 46 ? 3.654 14.07 2.393 1 98.06 46 ILE B CA 1
ATOM 2601 C C . ILE B 1 46 ? 5.055 14.312 1.836 1 98.06 46 ILE B C 1
ATOM 2603 O O . ILE B 1 46 ? 5.648 15.367 2.068 1 98.06 46 ILE B O 1
ATOM 2607 N N . MET B 1 47 ? 5.543 13.305 1.088 1 97.62 47 MET B N 1
ATOM 2608 C CA . MET B 1 47 ? 6.848 13.43 0.443 1 97.62 47 MET B CA 1
ATOM 2609 C C . MET B 1 47 ? 6.902 14.664 -0.45 1 97.62 47 MET B C 1
ATOM 2611 O O . MET B 1 47 ? 7.887 15.406 -0.427 1 97.62 47 MET B O 1
ATOM 2615 N N . LEU B 1 48 ? 5.844 14.922 -1.173 1 97.94 48 LEU B N 1
ATOM 2616 C CA . LEU B 1 48 ? 5.793 16.094 -2.041 1 97.94 48 LEU B CA 1
ATOM 2617 C C . LEU B 1 48 ? 5.898 17.375 -1.226 1 97.94 48 LEU B C 1
ATOM 2619 O O . LEU B 1 48 ? 6.543 18.344 -1.653 1 97.94 48 LEU B O 1
ATOM 2623 N N . GLY B 1 49 ? 5.238 17.391 -0.129 1 98.25 49 GLY B N 1
ATOM 2624 C CA . GLY B 1 49 ? 5.344 18.562 0.745 1 98.25 49 GLY B CA 1
ATOM 2625 C C . GLY B 1 49 ? 6.75 18.797 1.26 1 98.25 49 GLY B C 1
ATOM 2626 O O . GLY B 1 49 ? 7.223 19.922 1.289 1 98.25 49 GLY B O 1
ATOM 2627 N N . ALA B 1 50 ? 7.375 17.719 1.645 1 97.62 50 ALA B N 1
ATOM 2628 C CA . ALA B 1 50 ? 8.75 17.812 2.131 1 97.62 50 ALA B CA 1
ATOM 2629 C C . ALA B 1 50 ? 9.68 18.359 1.05 1 97.62 50 ALA B C 1
ATOM 2631 O O . ALA B 1 50 ? 10.492 19.25 1.315 1 97.62 50 ALA B O 1
ATOM 2632 N N . PHE B 1 51 ? 9.477 17.906 -0.162 1 97.19 51 PHE B N 1
ATOM 2633 C CA . PHE B 1 51 ? 10.359 18.328 -1.247 1 97.19 51 PHE B CA 1
ATOM 2634 C C . PHE B 1 51 ? 10.016 19.734 -1.708 1 97.19 51 PHE B C 1
ATOM 2636 O O . PHE B 1 51 ? 10.867 20.438 -2.248 1 97.19 51 PHE B O 1
ATOM 2643 N N . THR B 1 52 ? 8.758 20.125 -1.511 1 96.81 52 THR B N 1
ATOM 2644 C CA . THR B 1 52 ? 8.422 21.516 -1.766 1 96.81 52 THR B CA 1
ATOM 2645 C C . THR B 1 52 ? 9.211 22.438 -0.847 1 96.81 52 THR B C 1
ATOM 2647 O O . THR B 1 52 ? 9.773 23.438 -1.298 1 96.81 52 THR B O 1
ATOM 2650 N N . ALA B 1 53 ? 9.281 22.078 0.397 1 96.75 53 ALA B N 1
ATOM 2651 C CA . ALA B 1 53 ? 10.062 22.859 1.349 1 96.75 53 ALA B CA 1
ATOM 2652 C C . ALA B 1 53 ? 11.547 22.844 0.999 1 96.75 53 ALA B C 1
ATOM 2654 O O . ALA B 1 53 ? 12.219 23.875 1.047 1 96.75 53 ALA B O 1
ATOM 2655 N N . PHE B 1 54 ? 12.023 21.672 0.672 1 95.94 54 PHE B N 1
ATOM 2656 C CA . PHE B 1 54 ? 13.422 21.516 0.306 1 95.94 54 PHE B CA 1
ATOM 2657 C C . PHE B 1 54 ? 13.773 22.375 -0.892 1 95.94 54 PHE B C 1
ATOM 2659 O O . PHE B 1 54 ? 14.773 23.109 -0.868 1 95.94 54 PHE B O 1
ATOM 2666 N N . TRP B 1 55 ? 12.898 22.25 -1.883 1 94.38 55 TRP B N 1
ATOM 2667 C CA . TRP B 1 55 ? 13.148 22.969 -3.131 1 94.38 55 TRP B CA 1
ATOM 2668 C C . TRP B 1 55 ? 13.086 24.484 -2.916 1 94.38 55 TRP B C 1
ATOM 2670 O O . TRP B 1 55 ? 13.961 25.219 -3.387 1 94.38 55 TRP B O 1
ATOM 2680 N N . MET B 1 56 ? 12.172 25 -2.164 1 94.5 56 MET B N 1
ATOM 2681 C CA . MET B 1 56 ? 12.023 26.422 -1.908 1 94.5 56 MET B CA 1
ATOM 2682 C C . MET B 1 56 ? 13.18 26.953 -1.058 1 94.5 56 MET B C 1
ATOM 2684 O O . MET B 1 56 ? 13.656 28.062 -1.269 1 94.5 56 MET B O 1
ATOM 2688 N N . PHE B 1 57 ? 13.609 26.156 -0.157 1 93.5 57 PHE B N 1
ATOM 2689 C CA . PHE B 1 57 ? 14.711 26.578 0.703 1 93.5 57 PHE B CA 1
ATOM 2690 C C . PHE B 1 57 ? 16.016 26.609 -0.07 1 93.5 57 PHE B C 1
ATOM 2692 O O . PHE B 1 57 ? 16.781 27.562 0.024 1 93.5 57 PHE B O 1
ATOM 2699 N N . THR B 1 58 ? 16.297 25.562 -0.808 1 91.81 58 THR B N 1
ATOM 2700 C CA . THR B 1 58 ? 17.594 25.406 -1.474 1 91.81 58 THR B CA 1
ATOM 2701 C C . THR B 1 58 ? 17.688 26.359 -2.666 1 91.81 58 THR B C 1
ATOM 2703 O O . THR B 1 58 ? 18.766 26.891 -2.953 1 91.81 58 THR B O 1
ATOM 2706 N N . LEU B 1 59 ? 16.594 26.578 -3.311 1 88.19 59 LEU B N 1
ATOM 2707 C CA . LEU B 1 59 ? 16.641 27.391 -4.52 1 88.19 59 LEU B CA 1
ATOM 2708 C C . LEU B 1 59 ? 16.453 28.859 -4.188 1 88.19 59 LEU B C 1
ATOM 2710 O O . LEU B 1 59 ? 17.062 29.734 -4.816 1 88.19 59 LEU B O 1
ATOM 2714 N N . TYR B 1 60 ? 15.594 29.203 -3.221 1 92.81 60 TYR B N 1
ATOM 2715 C CA . TYR B 1 60 ? 15.203 30.594 -3.012 1 92.81 60 TYR B CA 1
ATOM 2716 C C . TYR B 1 60 ? 15.523 31.031 -1.587 1 92.81 60 TYR B C 1
ATOM 2718 O O . TYR B 1 60 ? 15.219 32.156 -1.2 1 92.81 60 TYR B O 1
ATOM 2726 N N . SER B 1 61 ? 16.047 30.188 -0.803 1 91.94 61 SER B N 1
ATOM 2727 C CA . SER B 1 61 ? 16.406 30.484 0.579 1 91.94 61 SER B CA 1
ATOM 2728 C C . SER B 1 61 ? 15.195 30.938 1.383 1 91.94 61 SER B C 1
ATOM 2730 O O . SER B 1 61 ? 15.305 31.812 2.234 1 91.94 61 SER B O 1
ATOM 2732 N N . ILE B 1 62 ? 14.078 30.438 0.983 1 93.44 62 ILE B N 1
ATOM 2733 C CA . ILE B 1 62 ? 12.844 30.719 1.705 1 93.44 62 ILE B CA 1
ATOM 2734 C C . ILE B 1 62 ? 12.742 29.812 2.928 1 93.44 62 ILE B C 1
ATOM 2736 O O . ILE B 1 62 ? 12.898 28.594 2.82 1 93.44 62 ILE B O 1
ATOM 2740 N N . PRO B 1 63 ? 12.531 30.484 4.066 1 93.75 63 PRO B N 1
ATOM 2741 C CA . PRO B 1 63 ? 12.336 29.641 5.25 1 93.75 63 PRO B CA 1
ATOM 2742 C C . PRO B 1 63 ? 11.242 28.594 5.059 1 93.75 63 PRO B C 1
ATOM 2744 O O . PRO B 1 63 ? 10.219 28.859 4.434 1 93.75 63 PRO B O 1
ATOM 2747 N N . PRO B 1 64 ? 11.414 27.391 5.527 1 93.69 64 PRO B N 1
ATOM 2748 C CA . PRO B 1 64 ? 10.484 26.297 5.289 1 93.69 64 PRO B CA 1
ATOM 2749 C C . PRO B 1 64 ? 9.055 26.625 5.715 1 93.69 64 PRO B C 1
ATOM 2751 O O . PRO B 1 64 ? 8.102 26.25 5.035 1 93.69 64 PRO B O 1
ATOM 2754 N N . VAL B 1 65 ? 8.883 27.344 6.762 1 93.81 65 VAL B N 1
ATOM 2755 C CA . VAL B 1 65 ? 7.551 27.672 7.258 1 93.81 65 VAL B CA 1
ATOM 2756 C C . VAL B 1 65 ? 6.805 28.516 6.223 1 93.81 65 VAL B C 1
ATOM 2758 O O . VAL B 1 65 ? 5.574 28.469 6.16 1 93.81 65 VAL B O 1
ATOM 2761 N N . MET B 1 66 ? 7.551 29.219 5.434 1 94.75 66 MET B N 1
ATOM 2762 C CA . MET B 1 66 ? 6.941 30.078 4.422 1 94.75 66 MET B CA 1
ATOM 2763 C C . MET B 1 66 ? 6.527 29.266 3.197 1 94.75 66 MET B C 1
ATOM 2765 O O . MET B 1 66 ? 5.789 29.766 2.342 1 94.75 66 MET B O 1
ATOM 2769 N N . SER B 1 67 ? 6.965 28.062 3.154 1 96.5 67 SER B N 1
ATOM 2770 C CA . SER B 1 67 ? 6.574 27.188 2.051 1 96.5 67 SER B CA 1
ATOM 2771 C C . SER B 1 67 ? 5.207 26.562 2.299 1 96.5 67 SER B C 1
ATOM 2773 O O . SER B 1 67 ? 4.641 25.922 1.409 1 96.5 67 SER B O 1
ATOM 2775 N N . ILE B 1 68 ? 4.637 26.797 3.506 1 97.38 68 ILE B N 1
ATOM 2776 C CA . ILE B 1 68 ? 3.385 26.172 3.906 1 97.38 68 ILE B CA 1
ATOM 2777 C C . ILE B 1 68 ? 2.268 26.594 2.957 1 97.38 68 ILE B C 1
ATOM 2779 O O . ILE B 1 68 ? 1.551 25.734 2.416 1 97.38 68 ILE B O 1
ATOM 2783 N N . PRO B 1 69 ? 2.121 27.922 2.646 1 97.12 69 PRO B N 1
ATOM 2784 C CA . PRO B 1 69 ? 1.054 28.297 1.72 1 97.12 69 PRO B CA 1
ATOM 2785 C C . PRO B 1 69 ? 1.247 27.719 0.321 1 97.12 69 PRO B C 1
ATOM 2787 O O . PRO B 1 69 ? 0.273 27.344 -0.332 1 97.12 69 PRO B O 1
ATOM 2790 N N . VAL B 1 70 ? 2.463 27.656 -0.107 1 97.62 70 VAL B N 1
ATOM 2791 C CA . VAL B 1 70 ? 2.76 27.109 -1.428 1 97.62 70 VAL B CA 1
ATOM 2792 C C . VAL B 1 70 ? 2.406 25.625 -1.465 1 97.62 70 VAL B C 1
ATOM 2794 O O . VAL B 1 70 ? 1.774 25.156 -2.414 1 97.62 70 VAL B O 1
ATOM 2797 N N . ALA B 1 71 ? 2.826 24.922 -0.436 1 98.31 71 ALA B N 1
ATOM 2798 C CA . ALA B 1 71 ? 2.523 23.484 -0.346 1 98.31 71 ALA B CA 1
ATOM 2799 C C . ALA B 1 71 ? 1.018 23.25 -0.283 1 98.31 71 ALA B C 1
ATOM 2801 O O . ALA B 1 71 ? 0.506 22.312 -0.895 1 98.31 71 ALA B O 1
ATOM 2802 N N . LEU B 1 72 ? 0.354 24.109 0.48 1 98.12 72 LEU B N 1
ATOM 2803 C CA . LEU B 1 72 ? -1.094 23.984 0.603 1 98.12 72 LEU B CA 1
ATOM 2804 C C . LEU B 1 72 ? -1.773 24.188 -0.747 1 98.12 72 LEU B C 1
ATOM 2806 O O . LEU B 1 72 ? -2.613 23.391 -1.154 1 98.12 72 LEU B O 1
ATOM 2810 N N . ILE B 1 73 ? -1.433 25.234 -1.443 1 98.31 73 ILE B N 1
ATOM 2811 C CA . ILE B 1 73 ? -2.043 25.562 -2.729 1 98.31 73 ILE B CA 1
ATOM 2812 C C . ILE B 1 73 ? -1.712 24.469 -3.744 1 98.31 73 ILE B C 1
ATOM 2814 O O . ILE B 1 73 ? -2.584 24.031 -4.496 1 98.31 73 ILE B O 1
ATOM 2818 N N . PHE B 1 74 ? -0.453 24.094 -3.711 1 98.19 74 PHE B N 1
ATOM 2819 C CA . PHE B 1 74 ? -0.018 23.016 -4.598 1 98.19 74 PHE B CA 1
ATOM 2820 C C . PHE B 1 74 ? -0.796 21.734 -4.316 1 98.19 74 PHE B C 1
ATOM 2822 O O . PHE B 1 74 ? -1.26 21.062 -5.246 1 98.19 74 PHE B O 1
ATOM 2829 N N . GLY B 1 75 ? -0.908 21.375 -3.061 1 98.56 75 GLY B N 1
ATOM 2830 C CA . GLY B 1 75 ? -1.663 20.188 -2.67 1 98.56 75 GLY B CA 1
ATOM 2831 C C . GLY B 1 75 ? -3.133 20.281 -3.029 1 98.56 75 GLY B C 1
ATOM 2832 O O . GLY B 1 75 ? -3.727 19.297 -3.482 1 98.56 75 GLY B O 1
ATOM 2833 N N . LEU B 1 76 ? -3.715 21.469 -2.814 1 98.5 76 LEU B N 1
ATOM 2834 C CA . LEU B 1 76 ? -5.113 21.672 -3.174 1 98.5 76 LEU B CA 1
ATOM 2835 C C . LEU B 1 76 ? -5.324 21.469 -4.672 1 98.5 76 LEU B C 1
ATOM 2837 O O . LEU B 1 76 ? -6.281 20.812 -5.086 1 98.5 76 LEU B O 1
ATOM 2841 N N . ALA B 1 77 ? -4.488 22.016 -5.422 1 98.62 77 ALA B N 1
ATOM 2842 C CA . ALA B 1 77 ? -4.586 21.906 -6.875 1 98.62 77 ALA B CA 1
ATOM 2843 C C . ALA B 1 77 ? -4.41 20.469 -7.336 1 98.62 77 ALA B C 1
ATOM 2845 O O . ALA B 1 77 ? -5.191 19.969 -8.156 1 98.62 77 ALA B O 1
ATOM 2846 N N . LEU B 1 78 ? -3.422 19.859 -6.789 1 98.19 78 LEU B N 1
ATOM 2847 C CA . LEU B 1 78 ? -3.162 18.453 -7.141 1 98.19 78 LEU B CA 1
ATOM 2848 C C . LEU B 1 78 ? -4.336 17.578 -6.746 1 98.19 78 LEU B C 1
ATOM 2850 O O . LEU B 1 78 ? -4.723 16.672 -7.496 1 98.19 78 LEU B O 1
ATOM 2854 N N . GLY B 1 79 ? -4.801 17.797 -5.523 1 98.44 79 GLY B N 1
ATOM 2855 C CA . GLY B 1 79 ? -5.965 17.047 -5.074 1 98.44 79 GLY B CA 1
ATOM 2856 C C . GLY B 1 79 ? -7.168 17.219 -5.98 1 98.44 79 GLY B C 1
ATOM 2857 O O . GLY B 1 79 ? -7.863 16.25 -6.293 1 98.44 79 GLY B O 1
ATOM 2858 N N . PHE B 1 80 ? -7.34 18.406 -6.418 1 98.06 80 PHE B N 1
ATOM 2859 C CA . PHE B 1 80 ? -8.469 18.688 -7.297 1 98.06 80 PHE B CA 1
ATOM 2860 C C . PHE B 1 80 ? -8.281 18 -8.648 1 98.06 80 PHE B C 1
ATOM 2862 O O . PHE B 1 80 ? -9.219 17.391 -9.172 1 98.06 80 PHE B O 1
ATOM 2869 N N . ILE B 1 81 ? -7.172 18.062 -9.172 1 97.69 81 ILE B N 1
ATOM 2870 C CA . ILE B 1 81 ? -6.875 17.469 -10.469 1 97.69 81 ILE B CA 1
ATOM 2871 C C . ILE B 1 81 ? -7.031 15.945 -10.391 1 97.69 81 ILE B C 1
ATOM 2873 O O . ILE B 1 81 ? -7.656 15.336 -11.25 1 97.69 81 ILE B O 1
ATOM 2877 N N . ILE B 1 82 ? -6.5 15.367 -9.367 1 95.56 82 ILE B N 1
ATOM 2878 C CA . ILE B 1 82 ? -6.566 13.922 -9.195 1 95.56 82 ILE B CA 1
ATOM 2879 C C . ILE B 1 82 ? -8.016 13.484 -9.016 1 95.56 82 ILE B C 1
ATOM 2881 O O . ILE B 1 82 ? -8.445 12.469 -9.562 1 95.56 82 ILE B O 1
ATOM 2885 N N . PHE B 1 83 ? -8.734 14.281 -8.25 1 97.12 83 PHE B N 1
ATOM 2886 C CA . PHE B 1 83 ? -10.141 13.93 -8.062 1 97.12 83 PHE B CA 1
ATOM 2887 C C . PHE B 1 83 ? -10.891 13.953 -9.383 1 97.12 83 PHE B C 1
ATOM 2889 O O . PHE B 1 83 ? -11.602 13.008 -9.719 1 97.12 83 PHE B O 1
ATOM 2896 N N . GLN B 1 84 ? -10.719 15.023 -10.156 1 94.94 84 GLN B N 1
ATOM 2897 C CA . GLN B 1 84 ? -11.445 15.188 -11.414 1 94.94 84 GLN B CA 1
ATOM 2898 C C . GLN B 1 84 ? -11.016 14.148 -12.438 1 94.94 84 GLN B C 1
ATOM 2900 O O . GLN B 1 84 ? -11.844 13.633 -13.195 1 94.94 84 GLN B O 1
ATOM 2905 N N . ALA B 1 85 ? -9.844 13.828 -12.367 1 90.25 85 ALA B N 1
ATOM 2906 C CA . ALA B 1 85 ? -9.297 12.969 -13.422 1 90.25 85 ALA B CA 1
ATOM 2907 C C . ALA B 1 85 ? -9.508 11.492 -13.094 1 90.25 85 ALA B C 1
ATOM 2909 O O . ALA B 1 85 ? -9.672 10.672 -13.992 1 90.25 85 ALA B O 1
ATOM 2910 N N . VAL B 1 86 ? -9.453 11.164 -11.828 1 89.5 86 VAL B N 1
ATOM 2911 C CA . VAL B 1 86 ? -9.383 9.742 -11.508 1 89.5 86 VAL B CA 1
ATOM 2912 C C . VAL B 1 86 ? -10.492 9.383 -10.523 1 89.5 86 VAL B C 1
ATOM 2914 O O . VAL B 1 86 ? -11.375 8.578 -10.836 1 89.5 86 VAL B O 1
ATOM 2917 N N . MET B 1 87 ? -10.609 10.055 -9.383 1 91.44 87 MET B N 1
ATOM 2918 C CA . MET B 1 87 ? -11.406 9.594 -8.25 1 91.44 87 MET B CA 1
ATOM 2919 C C . MET B 1 87 ? -12.898 9.797 -8.516 1 91.44 87 MET B C 1
ATOM 2921 O O . MET B 1 87 ? -13.727 9.031 -8.016 1 91.44 87 MET B O 1
ATOM 2925 N N . ARG B 1 88 ? -13.125 10.773 -9.312 1 91.62 88 ARG B N 1
ATOM 2926 C CA . ARG B 1 88 ? -14.523 11.039 -9.625 1 91.62 88 ARG B CA 1
ATOM 2927 C C . ARG B 1 88 ? -15.195 9.82 -10.242 1 91.62 88 ARG B C 1
ATOM 2929 O O . ARG B 1 88 ? -16.375 9.547 -9.977 1 91.62 88 ARG B O 1
ATOM 2936 N N . ARG B 1 89 ? -14.523 9.07 -10.961 1 87.12 89 ARG B N 1
ATOM 2937 C CA . ARG B 1 89 ? -15.062 7.922 -11.672 1 87.12 89 ARG B CA 1
ATOM 2938 C C . ARG B 1 89 ? -15.07 6.68 -10.789 1 87.12 89 ARG B C 1
ATOM 2940 O O . ARG B 1 89 ? -15.703 5.676 -11.125 1 87.12 89 ARG B O 1
ATOM 2947 N N . LEU B 1 90 ? -14.383 6.836 -9.648 1 86.56 90 LEU B N 1
ATOM 2948 C CA . LEU B 1 90 ? -14.18 5.625 -8.859 1 86.56 90 LEU B CA 1
ATOM 2949 C C . LEU B 1 90 ? -14.938 5.711 -7.535 1 86.56 90 LEU B C 1
ATOM 2951 O O . LEU B 1 90 ? -14.828 4.812 -6.699 1 86.56 90 LEU B O 1
ATOM 2955 N N . VAL B 1 91 ? -15.625 6.738 -7.352 1 85.75 91 VAL B N 1
ATOM 2956 C CA . VAL B 1 91 ? -16.297 6.957 -6.074 1 85.75 91 VAL B CA 1
ATOM 2957 C C . VAL B 1 91 ? -17.234 5.785 -5.77 1 85.75 91 VAL B C 1
ATOM 2959 O O . VAL B 1 91 ? -17.359 5.363 -4.617 1 85.75 91 VAL B O 1
ATOM 2962 N N . ASP B 1 92 ? -17.844 5.156 -6.742 1 83.06 92 ASP B N 1
ATOM 2963 C CA . ASP B 1 92 ? -18.797 4.074 -6.531 1 83.06 92 ASP B CA 1
ATOM 2964 C C . ASP B 1 92 ? -18.25 2.742 -7.027 1 83.06 92 ASP B C 1
ATOM 2966 O O . ASP B 1 92 ? -18.984 1.761 -7.141 1 83.06 92 ASP B O 1
ATOM 2970 N N . ALA B 1 93 ? -16.922 2.791 -7.332 1 79.81 93 ALA B N 1
ATOM 2971 C CA . ALA B 1 93 ? -16.266 1.562 -7.777 1 79.81 93 ALA B CA 1
ATOM 2972 C C . ALA B 1 93 ? -15.945 0.655 -6.594 1 79.81 93 ALA B C 1
ATOM 2974 O O . ALA B 1 93 ? -15.992 1.089 -5.438 1 79.81 93 ALA B O 1
ATOM 2975 N N . PRO B 1 94 ? -15.695 -0.597 -6.891 1 77.12 94 PRO B N 1
ATOM 2976 C CA . PRO B 1 94 ? -15.289 -1.502 -5.812 1 77.12 94 PRO B CA 1
ATOM 2977 C C . PRO B 1 94 ? -14.039 -1.023 -5.082 1 77.12 94 PRO B C 1
ATOM 2979 O O . PRO B 1 94 ? -13.211 -0.317 -5.664 1 77.12 94 PRO B O 1
ATOM 2982 N N . GLU B 1 95 ? -13.906 -1.374 -3.871 1 77.31 95 GLU B N 1
ATOM 2983 C CA . GLU B 1 95 ? -12.836 -0.955 -2.971 1 77.31 95 GLU B CA 1
ATOM 2984 C C . GLU B 1 95 ? -11.461 -1.226 -3.582 1 77.31 95 GLU B C 1
ATOM 2986 O O . GLU B 1 95 ? -10.57 -0.372 -3.529 1 77.31 95 GLU B O 1
ATOM 2991 N N . LEU B 1 96 ? -11.312 -2.312 -4.238 1 75.5 96 LEU B N 1
ATOM 2992 C CA . LEU B 1 96 ? -10.008 -2.67 -4.797 1 75.5 96 LEU B CA 1
ATOM 2993 C C . LEU B 1 96 ? -9.609 -1.7 -5.902 1 75.5 96 LEU B C 1
ATOM 2995 O O . LEU B 1 96 ? -8.43 -1.375 -6.051 1 75.5 96 LEU B O 1
ATOM 2999 N N . SER B 1 97 ? -10.602 -1.265 -6.602 1 78.25 97 SER B N 1
ATOM 3000 C CA . SER B 1 97 ? -10.32 -0.33 -7.684 1 78.25 97 SER B CA 1
ATOM 3001 C C . SER B 1 97 ? -9.758 0.985 -7.148 1 78.25 97 SER B C 1
ATOM 3003 O O . SER B 1 97 ? -8.805 1.528 -7.699 1 78.25 97 SER B O 1
ATOM 3005 N N . THR B 1 98 ? -10.383 1.439 -6.062 1 84.25 98 THR B N 1
ATOM 3006 C CA . THR B 1 98 ? -9.93 2.699 -5.488 1 84.25 98 THR B CA 1
ATOM 3007 C C . THR B 1 98 ? -8.555 2.535 -4.844 1 84.25 98 THR B C 1
ATOM 3009 O O . THR B 1 98 ? -7.723 3.441 -4.906 1 84.25 98 THR B O 1
ATOM 3012 N N . LEU B 1 99 ? -8.344 1.408 -4.246 1 83.38 99 LEU B N 1
ATOM 3013 C CA . LEU B 1 99 ? -7.035 1.121 -3.658 1 83.38 99 LEU B CA 1
ATOM 3014 C C . LEU B 1 99 ? -5.953 1.087 -4.73 1 83.38 99 LEU B C 1
ATOM 3016 O O . LEU B 1 99 ? -4.875 1.657 -4.547 1 83.38 99 LEU B O 1
ATOM 3020 N N . LEU B 1 100 ? -6.266 0.426 -5.789 1 81.94 100 LEU B N 1
ATOM 3021 C CA . LEU B 1 100 ? -5.32 0.354 -6.898 1 81.94 100 LEU B CA 1
ATOM 3022 C C . LEU B 1 100 ? -5.016 1.745 -7.441 1 81.94 100 LEU B C 1
ATOM 3024 O O . LEU B 1 100 ? -3.859 2.062 -7.73 1 81.94 100 LEU B O 1
ATOM 3028 N N . ALA B 1 101 ? -6.051 2.512 -7.621 1 84.56 101 ALA B N 1
ATOM 3029 C CA . ALA B 1 101 ? -5.879 3.854 -8.172 1 84.56 101 ALA B CA 1
ATOM 3030 C C . ALA B 1 101 ? -4.984 4.703 -7.273 1 84.56 101 ALA B C 1
ATOM 3032 O O . ALA B 1 101 ? -4.055 5.355 -7.754 1 84.56 101 ALA B O 1
ATOM 3033 N N . THR B 1 102 ? -5.266 4.664 -6 1 89.38 102 THR B N 1
ATOM 3034 C CA . THR B 1 102 ? -4.496 5.5 -5.09 1 89.38 102 THR B CA 1
ATOM 3035 C C . THR B 1 102 ? -3.068 4.98 -4.945 1 89.38 102 THR B C 1
ATOM 3037 O O . THR B 1 102 ? -2.129 5.766 -4.797 1 89.38 102 THR B O 1
ATOM 3040 N N . PHE B 1 103 ? -2.941 3.705 -4.984 1 85.94 103 PHE B N 1
ATOM 3041 C CA . PHE B 1 103 ? -1.613 3.105 -4.984 1 85.94 103 PHE B CA 1
ATOM 3042 C C . PHE B 1 103 ? -0.82 3.545 -6.211 1 85.94 103 PHE B C 1
ATOM 3044 O O . PHE B 1 103 ? 0.338 3.951 -6.094 1 85.94 103 PHE B O 1
ATOM 3051 N N . ALA B 1 104 ? -1.419 3.459 -7.336 1 81.69 104 ALA B N 1
ATOM 3052 C CA . ALA B 1 104 ? -0.782 3.838 -8.594 1 81.69 104 ALA B CA 1
ATOM 3053 C C . ALA B 1 104 ? -0.401 5.316 -8.594 1 81.69 104 ALA B C 1
ATOM 3055 O O . ALA B 1 104 ? 0.672 5.688 -9.07 1 81.69 104 ALA B O 1
ATOM 3056 N N . ILE B 1 105 ? -1.28 6.105 -8.117 1 87.94 105 ILE B N 1
ATOM 3057 C CA . ILE B 1 105 ? -1.011 7.539 -8.031 1 87.94 105 ILE B CA 1
ATOM 3058 C C . ILE B 1 105 ? 0.196 7.785 -7.129 1 87.94 105 ILE B C 1
ATOM 3060 O O . ILE B 1 105 ? 1.065 8.594 -7.453 1 87.94 105 ILE B O 1
ATOM 3064 N N . GLY B 1 106 ? 0.229 7.109 -5.949 1 89 106 GLY B N 1
ATOM 3065 C CA . GLY B 1 106 ? 1.374 7.227 -5.059 1 89 106 GLY B CA 1
ATOM 3066 C C . GLY B 1 106 ? 2.688 6.875 -5.73 1 89 106 GLY B C 1
ATOM 3067 O O . GLY B 1 106 ? 3.666 7.617 -5.621 1 89 106 GLY B O 1
ATOM 3068 N N . ILE B 1 107 ? 2.668 5.805 -6.426 1 81.94 107 ILE B N 1
ATOM 3069 C CA . ILE B 1 107 ? 3.869 5.348 -7.117 1 81.94 107 ILE B CA 1
ATOM 3070 C C . ILE B 1 107 ? 4.246 6.344 -8.211 1 81.94 107 ILE B C 1
ATOM 3072 O O . ILE B 1 107 ? 5.426 6.648 -8.398 1 81.94 107 ILE B O 1
ATOM 3076 N N . PHE B 1 108 ? 3.281 6.758 -8.953 1 84.19 108 PHE B N 1
ATOM 3077 C CA . PHE B 1 108 ? 3.525 7.73 -10.008 1 84.19 108 PHE B CA 1
ATOM 3078 C C . PHE B 1 108 ? 4.199 8.977 -9.445 1 84.19 108 PHE B C 1
ATOM 3080 O O . PHE B 1 108 ? 5.18 9.469 -10.016 1 84.19 108 PHE B O 1
ATOM 3087 N N . ILE B 1 109 ? 3.666 9.445 -8.422 1 91.19 109 ILE B N 1
ATOM 3088 C CA . ILE B 1 109 ? 4.219 10.633 -7.781 1 91.19 109 ILE B CA 1
ATOM 3089 C C . ILE B 1 109 ? 5.652 10.359 -7.332 1 91.19 109 ILE B C 1
ATOM 3091 O O . ILE B 1 109 ? 6.531 11.203 -7.504 1 91.19 109 ILE B O 1
ATOM 3095 N N . GLU B 1 110 ? 5.852 9.25 -6.73 1 87.94 110 GLU B N 1
ATOM 3096 C CA . GLU B 1 110 ? 7.195 8.867 -6.297 1 87.94 110 GLU B CA 1
ATOM 3097 C C . GLU B 1 110 ? 8.164 8.836 -7.473 1 87.94 110 GLU B C 1
ATOM 3099 O O . GLU B 1 110 ? 9.289 9.32 -7.371 1 87.94 110 GLU B O 1
ATOM 3104 N N . GLU B 1 111 ? 7.742 8.305 -8.578 1 79.69 111 GLU B N 1
ATOM 3105 C CA . GLU B 1 111 ? 8.602 8.188 -9.75 1 79.69 111 GLU B CA 1
ATOM 3106 C C . GLU B 1 111 ? 8.906 9.562 -10.344 1 79.69 111 GLU B C 1
ATOM 3108 O O . GLU B 1 111 ? 10.031 9.82 -10.789 1 79.69 111 GLU B O 1
ATOM 3113 N N . VAL B 1 112 ? 7.902 10.375 -10.398 1 86.44 112 VAL B N 1
ATOM 3114 C CA . VAL B 1 112 ? 8.117 11.742 -10.883 1 86.44 112 VAL B CA 1
ATOM 3115 C C . VAL B 1 112 ? 9.109 12.461 -9.969 1 86.44 112 VAL B C 1
ATOM 3117 O O . VAL B 1 112 ? 10 13.164 -10.453 1 86.44 112 VAL B O 1
ATOM 3120 N N . ALA B 1 113 ? 8.953 12.266 -8.656 1 92 113 ALA B N 1
ATOM 3121 C CA . ALA B 1 113 ? 9.867 12.883 -7.699 1 92 113 ALA B CA 1
ATOM 3122 C C . ALA B 1 113 ? 11.289 12.359 -7.883 1 92 113 ALA B C 1
ATOM 3124 O O . ALA B 1 113 ? 12.258 13.125 -7.793 1 92 113 ALA B O 1
ATOM 3125 N N . LYS B 1 114 ? 11.391 11.117 -8.086 1 86.31 114 LYS B N 1
ATOM 3126 C CA . LYS B 1 114 ? 12.695 10.516 -8.32 1 86.31 114 LYS B CA 1
ATOM 3127 C C . LYS B 1 114 ? 13.367 11.109 -9.555 1 86.31 114 LYS B C 1
ATOM 3129 O O . LYS B 1 114 ? 14.578 11.312 -9.578 1 86.31 114 LYS B O 1
ATOM 3134 N N . PHE B 1 115 ? 12.578 11.328 -10.547 1 83.75 115 PHE B N 1
ATOM 3135 C CA . PHE B 1 115 ? 13.078 11.906 -11.789 1 83.75 115 PHE B CA 1
ATOM 3136 C C . PHE B 1 115 ? 13.555 13.336 -11.562 1 83.75 115 PHE B C 1
ATOM 3138 O O . PHE B 1 115 ? 14.555 13.766 -12.141 1 83.75 115 PHE B O 1
ATOM 3145 N N . VAL B 1 116 ? 12.883 14.055 -10.727 1 89.44 116 VAL B N 1
ATOM 3146 C CA . VAL B 1 116 ? 13.148 15.469 -10.516 1 89.44 116 VAL B CA 1
ATOM 3147 C C . VAL B 1 116 ? 14.281 15.633 -9.492 1 89.44 116 VAL B C 1
ATOM 3149 O O . VAL B 1 116 ? 15.172 16.469 -9.68 1 89.44 116 VAL B O 1
ATOM 3152 N N . TRP B 1 117 ? 14.289 14.797 -8.414 1 92.56 117 TRP B N 1
ATOM 3153 C CA . TRP B 1 117 ? 15.18 15.078 -7.293 1 92.56 117 TRP B CA 1
ATOM 3154 C C . TRP B 1 117 ? 16.172 13.938 -7.086 1 92.56 117 TRP B C 1
ATOM 3156 O O . TRP B 1 117 ? 17.109 14.055 -6.289 1 92.56 117 TRP B O 1
ATOM 3166 N N . GLY B 1 118 ? 16 12.844 -7.797 1 88.56 118 GLY B N 1
ATOM 3167 C CA . GLY B 1 118 ? 16.875 11.695 -7.629 1 88.56 118 GLY B CA 1
ATOM 3168 C C . GLY B 1 118 ? 16.516 10.828 -6.438 1 88.56 118 GLY B C 1
ATOM 3169 O O . GLY B 1 118 ? 15.664 11.211 -5.625 1 88.56 118 GLY B O 1
ATOM 3170 N N . PRO B 1 119 ? 17.062 9.711 -6.277 1 87.5 119 PRO B N 1
ATOM 3171 C CA . PRO B 1 119 ? 16.734 8.734 -5.238 1 87.5 119 PRO B CA 1
ATOM 3172 C C . PRO B 1 119 ? 17.5 8.977 -3.939 1 87.5 119 PRO B C 1
ATOM 3174 O O . PRO B 1 119 ? 17.188 8.359 -2.916 1 87.5 119 PRO B O 1
ATOM 3177 N N . ASP B 1 120 ? 18.469 9.898 -3.941 1 89.38 120 ASP B N 1
ATOM 3178 C CA . ASP B 1 120 ? 19.375 10.062 -2.809 1 89.38 120 ASP B CA 1
ATOM 3179 C C . ASP B 1 120 ? 18.719 10.859 -1.688 1 89.38 120 ASP B C 1
ATOM 3181 O O . ASP B 1 120 ? 17.734 11.562 -1.915 1 89.38 120 ASP B O 1
ATOM 3185 N N . TYR B 1 121 ? 19.297 10.68 -0.491 1 91.5 121 TYR B N 1
ATOM 3186 C CA . TYR B 1 121 ? 18.875 11.508 0.636 1 91.5 121 TYR B CA 1
ATOM 3187 C C . TYR B 1 121 ? 19.359 12.945 0.461 1 91.5 121 TYR B C 1
ATOM 3189 O O . TYR B 1 121 ? 20.484 13.18 0.032 1 91.5 121 TYR B O 1
ATOM 3197 N N . VAL B 1 122 ? 18.438 13.828 0.693 1 93.94 122 VAL B N 1
ATOM 3198 C CA . VAL B 1 122 ? 18.781 15.242 0.616 1 93.94 122 VAL B CA 1
ATOM 3199 C C . VAL B 1 122 ? 18.266 15.969 1.857 1 93.94 122 VAL B C 1
ATOM 3201 O O . VAL B 1 122 ? 17.547 15.375 2.678 1 93.94 122 VAL B O 1
ATOM 3204 N N . GLY B 1 123 ? 18.703 17.188 2.096 1 93.31 123 GLY B N 1
ATOM 3205 C CA . GLY B 1 123 ? 18.266 17.969 3.232 1 93.31 123 GLY B CA 1
ATOM 3206 C C . GLY B 1 123 ? 18.766 19.406 3.191 1 93.31 123 GLY B C 1
ATOM 3207 O O . GLY B 1 123 ? 19.234 19.875 2.158 1 93.31 123 GLY B O 1
ATOM 3208 N N . PHE B 1 124 ? 18.359 20.141 4.152 1 92.25 124 PHE B N 1
ATOM 3209 C CA . PHE B 1 124 ? 18.781 21.516 4.344 1 92.25 124 PHE B CA 1
ATOM 3210 C C . PHE B 1 124 ? 19.031 21.812 5.816 1 92.25 124 PHE B C 1
ATOM 3212 O O . PHE B 1 124 ? 18.594 21.047 6.688 1 92.25 124 PHE B O 1
ATOM 3219 N N . HIS B 1 125 ? 19.797 22.844 6.043 1 90.69 125 HIS B N 1
ATOM 3220 C CA . HIS B 1 125 ? 20.062 23.266 7.414 1 90.69 125 HIS B CA 1
ATOM 3221 C C . HIS B 1 125 ? 19.438 24.625 7.691 1 90.69 125 HIS B C 1
ATOM 3223 O O . HIS B 1 125 ? 19.781 25.609 7.039 1 90.69 125 HIS B O 1
ATOM 3229 N N . TRP B 1 126 ? 18.422 24.625 8.477 1 90.94 126 TRP B N 1
ATOM 3230 C CA . TRP B 1 126 ? 17.766 25.844 8.945 1 90.94 126 TRP B CA 1
ATOM 3231 C C . TRP B 1 126 ? 17.812 25.938 10.469 1 90.94 126 TRP B C 1
ATOM 3233 O O . TRP B 1 126 ? 16.969 25.375 11.164 1 90.94 126 TRP B O 1
ATOM 3243 N N . ASP B 1 127 ? 18.812 26.594 10.992 1 88.56 127 ASP B N 1
ATOM 3244 C CA . ASP B 1 127 ? 18.969 26.75 12.438 1 88.56 127 ASP B CA 1
ATOM 3245 C C . ASP B 1 127 ? 18.594 28.156 12.898 1 88.56 127 ASP B C 1
ATOM 3247 O O . ASP B 1 127 ? 19.297 29.125 12.586 1 88.56 127 ASP B O 1
ATOM 3251 N N . ILE B 1 128 ? 17.547 28.234 13.641 1 91.19 128 ILE B N 1
ATOM 3252 C CA . ILE B 1 128 ? 17.094 29.531 14.109 1 91.19 128 ILE B CA 1
ATOM 3253 C C . ILE B 1 128 ? 17.188 29.594 15.633 1 91.19 128 ILE B C 1
ATOM 3255 O O . ILE B 1 128 ? 16.516 30.406 16.266 1 91.19 128 ILE B O 1
ATOM 3259 N N . GLY B 1 129 ? 17.875 28.625 16.172 1 90.81 129 GLY B N 1
ATOM 3260 C CA . GLY B 1 129 ? 18.125 28.688 17.609 1 90.81 129 GLY B CA 1
ATOM 3261 C C . GLY B 1 129 ? 17.453 27.562 18.375 1 90.81 129 GLY B C 1
ATOM 3262 O O . GLY B 1 129 ? 16.781 26.719 17.781 1 90.81 129 GLY B O 1
ATOM 3263 N N . THR B 1 130 ? 17.797 27.438 19.688 1 91.06 130 THR B N 1
ATOM 3264 C CA . THR B 1 130 ? 17.297 26.391 20.562 1 91.06 130 THR B CA 1
ATOM 3265 C C . THR B 1 130 ? 16.797 26.969 21.891 1 91.06 130 THR B C 1
ATOM 3267 O O . THR B 1 130 ? 17.391 27.922 22.406 1 91.06 130 THR B O 1
ATOM 3270 N N . LEU B 1 131 ? 15.688 26.594 22.25 1 88.44 131 LEU B N 1
ATOM 3271 C CA . LEU B 1 131 ? 15.141 26.938 23.562 1 88.44 131 LEU B CA 1
ATOM 3272 C C . LEU B 1 131 ? 15.586 25.938 24.625 1 88.44 131 LEU B C 1
ATOM 3274 O O . LEU B 1 131 ? 15.469 24.734 24.422 1 88.44 131 LEU B O 1
ATOM 3278 N N . TYR B 1 132 ? 16.188 26.406 25.672 1 86.81 132 TYR B N 1
ATOM 3279 C CA . TYR B 1 132 ? 16.641 25.547 26.766 1 86.81 132 TYR B CA 1
ATOM 3280 C C . TYR B 1 132 ? 15.656 25.562 27.922 1 86.81 132 TYR B C 1
ATOM 3282 O O . TYR B 1 132 ? 15.406 26.625 28.516 1 86.81 132 TYR B O 1
ATOM 3290 N N . LEU B 1 133 ? 14.977 24.547 27.984 1 82.81 133 LEU B N 1
ATOM 3291 C CA . LEU B 1 133 ? 14.07 24.375 29.109 1 82.81 133 LEU B CA 1
ATOM 3292 C C . LEU B 1 133 ? 14.625 23.375 30.109 1 82.81 133 LEU B C 1
ATOM 3294 O O . LEU B 1 133 ? 14.234 22.203 30.094 1 82.81 133 LEU B O 1
ATOM 3298 N N . GLY B 1 134 ? 15.445 23.875 31.031 1 80.25 134 GLY B N 1
ATOM 3299 C CA . GLY B 1 134 ? 16.094 22.953 31.953 1 80.25 134 GLY B CA 1
ATOM 3300 C C . GLY B 1 134 ? 16.906 21.891 31.25 1 80.25 134 GLY B C 1
ATOM 3301 O O . GLY B 1 134 ? 17.828 22.203 30.484 1 80.25 134 GLY B O 1
ATOM 3302 N N . PRO B 1 135 ? 16.391 20.672 31.453 1 77.06 135 PRO B N 1
ATOM 3303 C CA . PRO B 1 135 ? 17.109 19.547 30.859 1 77.06 135 PRO B CA 1
ATOM 3304 C C . PRO B 1 135 ? 16.672 19.25 29.438 1 77.06 135 PRO B C 1
ATOM 3306 O O . PRO B 1 135 ? 17.312 18.438 28.75 1 77.06 135 PRO B O 1
ATOM 3309 N N . ILE B 1 136 ? 15.664 20.094 29 1 81.25 136 ILE B N 1
ATOM 3310 C CA . ILE B 1 136 ? 15.133 19.797 27.672 1 81.25 136 ILE B CA 1
ATOM 3311 C C . ILE B 1 136 ? 15.594 20.875 26.688 1 81.25 136 ILE B C 1
ATOM 3313 O O . ILE B 1 136 ? 15.5 22.062 26.984 1 81.25 136 ILE B O 1
ATOM 3317 N N . THR B 1 137 ? 16.281 20.5 25.703 1 84.19 137 THR B N 1
ATOM 3318 C CA . THR B 1 137 ? 16.656 21.375 24.609 1 84.19 137 THR B CA 1
ATOM 3319 C C . THR B 1 137 ? 15.703 21.219 23.422 1 84.19 137 THR B C 1
ATOM 3321 O O . THR B 1 137 ? 15.547 20.109 22.891 1 84.19 137 THR B O 1
ATOM 3324 N N . VAL B 1 138 ? 15.016 22.312 23.109 1 87.81 138 VAL B N 1
ATOM 3325 C CA . VAL B 1 138 ? 14.023 22.234 22.031 1 87.81 138 VAL B CA 1
ATOM 3326 C C . VAL B 1 138 ? 14.383 23.234 20.922 1 87.81 138 VAL B C 1
ATOM 3328 O O . VAL B 1 138 ? 14.289 24.453 21.125 1 87.81 138 VAL B O 1
ATOM 3331 N N . PRO B 1 139 ? 14.789 22.75 19.797 1 90.44 139 PRO B N 1
ATOM 3332 C CA . PRO B 1 139 ? 15.008 23.656 18.688 1 90.44 139 PRO B CA 1
ATOM 3333 C C . PRO B 1 139 ? 13.75 24.438 18.312 1 90.44 139 PRO B C 1
ATOM 3335 O O . PRO B 1 139 ? 12.648 23.891 18.328 1 90.44 139 PRO B O 1
ATOM 3338 N N . TYR B 1 140 ? 13.883 25.703 17.969 1 93.25 140 TYR B N 1
ATOM 3339 C CA . TYR B 1 140 ? 12.758 26.562 17.609 1 93.25 140 TYR B CA 1
ATOM 3340 C C . TYR B 1 140 ? 12.008 26 16.406 1 93.25 140 TYR B C 1
ATOM 3342 O O . TYR B 1 140 ? 10.789 26.188 16.297 1 93.25 140 TYR B O 1
ATOM 3350 N N . THR B 1 141 ? 12.727 25.328 15.539 1 93.19 141 THR B N 1
ATOM 3351 C CA . THR B 1 141 ? 12.094 24.75 14.352 1 93.19 141 THR B CA 1
ATOM 3352 C C . THR B 1 141 ? 11.016 23.75 14.742 1 93.19 141 THR B C 1
ATOM 3354 O O . THR B 1 141 ? 9.938 23.734 14.141 1 93.19 141 THR B O 1
ATOM 3357 N N . LYS B 1 142 ? 11.281 22.953 15.719 1 93.38 142 LYS B N 1
ATOM 3358 C CA . LYS B 1 142 ? 10.32 21.938 16.156 1 93.38 142 LYS B CA 1
ATOM 3359 C C . LYS B 1 142 ? 9.133 22.578 16.875 1 93.38 142 LYS B C 1
ATOM 3361 O O . LYS B 1 142 ? 8 22.094 16.75 1 93.38 142 LYS B O 1
ATOM 3366 N N . LEU B 1 143 ? 9.383 23.672 17.547 1 94.06 143 LEU B N 1
ATOM 3367 C CA . LEU B 1 143 ? 8.305 24.422 18.188 1 94.06 143 LEU B CA 1
ATOM 3368 C C . LEU B 1 143 ? 7.406 25.062 17.141 1 94.06 143 LEU B C 1
ATOM 3370 O O . LEU B 1 143 ? 6.184 25.109 17.312 1 94.06 143 LEU B O 1
ATOM 3374 N N . LEU B 1 144 ? 8.055 25.594 16.141 1 95 144 LEU B N 1
ATOM 3375 C CA . LEU B 1 144 ? 7.281 26.203 15.062 1 95 144 LEU B CA 1
ATOM 3376 C C . LEU B 1 144 ? 6.383 25.172 14.391 1 95 144 LEU B C 1
ATOM 3378 O O . LEU B 1 144 ? 5.227 25.453 14.078 1 95 144 LEU B O 1
ATOM 3382 N N . ALA B 1 145 ? 6.957 23.969 14.141 1 95.75 145 ALA B N 1
ATOM 3383 C CA . ALA B 1 145 ? 6.164 22.891 13.547 1 95.75 145 ALA B CA 1
ATOM 3384 C C . ALA B 1 145 ? 4.934 22.578 14.398 1 95.75 145 ALA B C 1
ATOM 3386 O O . ALA B 1 145 ? 3.84 22.375 13.875 1 95.75 145 ALA B O 1
ATOM 3387 N N . PHE B 1 146 ? 5.141 22.562 15.664 1 95.56 146 PHE B N 1
ATOM 3388 C CA . PHE B 1 146 ? 4.059 22.281 16.594 1 95.56 146 PHE B CA 1
ATOM 3389 C C . PHE B 1 146 ? 3.006 23.391 16.547 1 95.56 146 PHE B C 1
ATOM 3391 O O . PHE B 1 146 ? 1.811 23.109 16.422 1 95.56 146 PHE B O 1
ATOM 3398 N N . VAL B 1 147 ? 3.418 24.609 16.641 1 96.62 147 VAL B N 1
ATOM 3399 C CA . VAL B 1 147 ? 2.518 25.75 16.672 1 96.62 147 VAL B CA 1
ATOM 3400 C C . VAL B 1 147 ? 1.694 25.797 15.383 1 96.62 147 VAL B C 1
ATOM 3402 O O . VAL B 1 147 ? 0.478 25.984 15.422 1 96.62 147 VAL B O 1
ATOM 3405 N N . PHE B 1 148 ? 2.373 25.594 14.289 1 97.44 148 PHE B N 1
ATOM 3406 C CA . PHE B 1 148 ? 1.661 25.625 13.016 1 97.44 148 PHE B CA 1
ATOM 3407 C C . PHE B 1 148 ? 0.703 24.453 12.898 1 97.44 148 PHE B C 1
ATOM 3409 O O . PHE B 1 148 ? -0.385 24.578 12.336 1 97.44 148 PHE B O 1
ATOM 3416 N N . SER B 1 149 ? 1.143 23.266 13.367 1 97.44 149 SER B N 1
ATOM 3417 C CA . SER B 1 149 ? 0.26 22.109 13.336 1 97.44 149 SER B CA 1
ATOM 3418 C C . SER B 1 149 ? -1.02 22.359 14.125 1 97.44 149 SER B C 1
ATOM 3420 O O . SER B 1 149 ? -2.119 22.078 13.641 1 97.44 149 SER B O 1
ATOM 3422 N N . VAL B 1 150 ? -0.919 22.922 15.312 1 96.81 150 VAL B N 1
ATOM 3423 C CA . VAL B 1 150 ? -2.068 23.203 16.172 1 96.81 150 VAL B CA 1
ATOM 3424 C C . VAL B 1 150 ? -2.934 24.281 15.523 1 96.81 150 VAL B C 1
ATOM 3426 O O . VAL B 1 150 ? -4.164 24.188 15.531 1 96.81 150 VAL B O 1
ATOM 3429 N N . ALA B 1 151 ? -2.291 25.266 15 1 97.44 151 ALA B N 1
ATOM 3430 C CA . ALA B 1 151 ? -3.016 26.359 14.352 1 97.44 151 ALA B CA 1
ATOM 3431 C C . ALA B 1 151 ? -3.822 25.844 13.156 1 97.44 151 ALA B C 1
ATOM 3433 O O . ALA B 1 151 ? -4.98 26.219 12.984 1 97.44 151 ALA B O 1
ATOM 3434 N N . ILE B 1 152 ? -3.217 25.031 12.336 1 97.06 152 ILE B N 1
ATOM 3435 C CA . ILE B 1 152 ? -3.877 24.5 11.148 1 97.06 152 ILE B CA 1
ATOM 3436 C C . ILE B 1 152 ? -5.043 23.609 11.562 1 97.06 152 ILE B C 1
ATOM 3438 O O . ILE B 1 152 ? -6.137 23.688 11 1 97.06 152 ILE B O 1
ATOM 3442 N N . ALA B 1 153 ? -4.762 22.719 12.523 1 96.38 153 ALA B N 1
ATOM 3443 C CA . ALA B 1 153 ? -5.836 21.891 13.039 1 96.38 153 ALA B CA 1
ATOM 3444 C C . ALA B 1 153 ? -6.984 22.734 13.578 1 96.38 153 ALA B C 1
ATOM 3446 O O . ALA B 1 153 ? -8.156 22.422 13.336 1 96.38 153 ALA B O 1
ATOM 3447 N N . GLY B 1 154 ? -6.605 23.766 14.328 1 95.81 154 GLY B N 1
ATOM 3448 C CA . GLY B 1 154 ? -7.613 24.672 14.852 1 95.81 154 GLY B CA 1
ATOM 3449 C C . GLY B 1 154 ? -8.383 25.406 13.773 1 95.81 154 GLY B C 1
ATOM 3450 O O . GLY B 1 154 ? -9.609 25.531 13.852 1 95.81 154 GLY B O 1
ATOM 3451 N N . LEU B 1 155 ? -7.699 25.875 12.781 1 95.56 155 LEU B N 1
ATOM 3452 C CA . LEU B 1 155 ? -8.344 26.578 11.672 1 95.56 155 LEU B CA 1
ATOM 3453 C C . LEU B 1 155 ? -9.297 25.656 10.922 1 95.56 155 LEU B C 1
ATOM 3455 O O . LEU B 1 155 ? -10.375 26.062 10.508 1 95.56 155 LEU B O 1
ATOM 3459 N N . LEU B 1 156 ? -8.867 24.438 10.703 1 94.06 156 LEU B N 1
ATOM 3460 C CA . LEU B 1 156 ? -9.734 23.469 10.039 1 94.06 156 LEU B CA 1
ATOM 3461 C C . LEU B 1 156 ? -10.969 23.172 10.883 1 94.06 156 LEU B C 1
ATOM 3463 O O . LEU B 1 156 ? -12.078 23.031 10.352 1 94.06 156 LEU B O 1
ATOM 3467 N N . TYR B 1 157 ? -10.758 23.062 12.148 1 92.19 157 TYR B N 1
ATOM 3468 C CA . TYR B 1 157 ? -11.867 22.812 13.055 1 92.19 157 TYR B CA 1
ATOM 3469 C C . TYR B 1 157 ? -12.891 23.953 12.977 1 92.19 157 TYR B C 1
ATOM 3471 O O . TYR B 1 157 ? -14.094 23.703 12.883 1 92.19 157 TYR B O 1
ATOM 3479 N N . LEU B 1 158 ? -12.43 25.141 13.008 1 94.12 158 LEU B N 1
ATOM 3480 C CA . LEU B 1 158 ? -13.297 26.312 12.938 1 94.12 158 LEU B CA 1
ATOM 3481 C C . LEU B 1 158 ? -14.016 26.375 11.594 1 94.12 158 LEU B C 1
ATOM 3483 O O . LEU B 1 158 ? -15.203 26.688 11.531 1 94.12 158 LEU B O 1
ATOM 3487 N N . TRP B 1 159 ? -13.289 26.047 10.57 1 92.81 159 TRP B N 1
ATOM 3488 C CA . TRP B 1 159 ? -13.875 26.062 9.234 1 92.81 159 TRP B CA 1
ATOM 3489 C C . TRP B 1 159 ? -14.961 24.984 9.102 1 92.81 159 TRP B C 1
ATOM 3491 O O . TRP B 1 159 ? -16.031 25.266 8.57 1 92.81 159 TRP B O 1
ATOM 3501 N N . PHE B 1 160 ? -14.727 23.797 9.617 1 92.69 160 PHE B N 1
ATOM 3502 C CA . PHE B 1 160 ? -15.656 22.672 9.539 1 92.69 160 PHE B CA 1
ATOM 3503 C C . PHE B 1 160 ? -16.906 22.953 10.375 1 92.69 160 PHE B C 1
ATOM 3505 O O . PHE B 1 160 ? -18 22.531 10.008 1 92.69 160 PHE B O 1
ATOM 3512 N N . SER B 1 161 ? -16.766 23.703 11.484 1 92.5 161 SER B N 1
ATOM 3513 C CA . SER B 1 161 ? -17.859 23.844 12.438 1 92.5 161 SER B CA 1
ATOM 3514 C C . SER B 1 161 ? -18.672 25.109 12.156 1 92.5 161 SER B C 1
ATOM 3516 O O . SER B 1 161 ? -19.844 25.172 12.5 1 92.5 161 SER B O 1
ATOM 3518 N N . ARG B 1 162 ? -18.062 26 11.438 1 94.44 162 ARG B N 1
ATOM 3519 C CA . ARG B 1 162 ? -18.734 27.297 11.422 1 94.44 162 ARG B CA 1
ATOM 3520 C C . ARG B 1 162 ? -19.125 27.688 10 1 94.44 162 ARG B C 1
ATOM 3522 O O . ARG B 1 162 ? -19.844 28.672 9.797 1 94.44 162 ARG B O 1
ATOM 3529 N N . THR B 1 163 ? -18.75 27.016 9.062 1 95.31 163 THR B N 1
ATOM 3530 C CA . THR B 1 163 ? -19.031 27.469 7.703 1 95.31 163 THR B CA 1
ATOM 3531 C C . THR B 1 163 ? -20.109 26.609 7.055 1 95.31 163 THR B C 1
ATOM 3533 O O . THR B 1 163 ? -20.422 25.516 7.539 1 95.31 163 THR B O 1
ATOM 3536 N N . LYS B 1 164 ? -20.75 27.094 6.008 1 94.5 164 LYS B N 1
ATOM 3537 C CA . LYS B 1 164 ? -21.766 26.391 5.246 1 94.5 164 LYS B CA 1
ATOM 3538 C C . LYS B 1 164 ? -21.188 25.156 4.566 1 94.5 164 LYS B C 1
ATOM 3540 O O . LYS B 1 164 ? -21.844 24.109 4.473 1 94.5 164 LYS B O 1
ATOM 3545 N N . LEU B 1 165 ? -20 25.312 4.148 1 94.62 165 LEU B N 1
ATOM 3546 C CA . LEU B 1 165 ? -19.359 24.172 3.502 1 94.62 165 LEU B CA 1
ATOM 3547 C C . LEU B 1 165 ? -19.109 23.047 4.504 1 94.62 165 LEU B C 1
ATOM 3549 O O . LEU B 1 165 ? -19.25 21.875 4.172 1 94.62 165 LEU B O 1
ATOM 3553 N N . GLY B 1 166 ? -18.641 23.453 5.664 1 94.81 166 GLY B N 1
ATOM 3554 C CA . GLY B 1 166 ? -18.484 22.469 6.719 1 94.81 166 GLY B CA 1
ATOM 3555 C C . GLY B 1 166 ? -19.766 21.719 7.035 1 94.81 166 GLY B C 1
ATOM 3556 O O . GLY B 1 166 ? -19.75 20.5 7.219 1 94.81 166 GLY B O 1
ATOM 3557 N N . THR B 1 167 ? -20.859 22.422 7.031 1 94.75 167 THR B N 1
ATOM 3558 C CA . THR B 1 167 ? -22.172 21.812 7.281 1 94.75 167 THR B CA 1
ATOM 3559 C C . THR B 1 167 ? -22.547 20.875 6.148 1 94.75 167 THR B C 1
ATOM 3561 O O . THR B 1 167 ? -23.094 19.797 6.395 1 94.75 167 THR B O 1
ATOM 3564 N N . ALA B 1 168 ? -22.281 21.281 5.016 1 95.75 168 ALA B N 1
ATOM 3565 C CA . ALA B 1 168 ? -22.578 20.453 3.859 1 95.75 168 ALA B CA 1
ATOM 3566 C C . ALA B 1 168 ? -21.781 19.141 3.906 1 95.75 168 ALA B C 1
ATOM 3568 O O . ALA B 1 168 ? -22.312 18.078 3.576 1 95.75 168 ALA B O 1
ATOM 3569 N N . ILE B 1 169 ? -20.516 19.234 4.305 1 95.69 169 ILE B N 1
ATOM 3570 C CA . ILE B 1 169 ? -19.656 18.062 4.406 1 95.69 169 ILE B CA 1
ATOM 3571 C C . ILE B 1 169 ? -20.219 17.109 5.469 1 95.69 169 ILE B C 1
ATOM 3573 O O . ILE B 1 169 ? -20.344 15.906 5.23 1 95.69 169 ILE B O 1
ATOM 3577 N N . ARG B 1 170 ? -20.625 17.656 6.578 1 94 170 ARG B N 1
ATOM 3578 C CA . ARG B 1 170 ? -21.188 16.844 7.652 1 94 170 ARG B CA 1
ATOM 3579 C C . ARG B 1 170 ? -22.484 16.172 7.219 1 94 170 ARG B C 1
ATOM 3581 O O . ARG B 1 170 ? -22.75 15.023 7.57 1 94 170 ARG B O 1
ATOM 3588 N N . ALA B 1 171 ? -23.266 16.844 6.461 1 94.88 171 ALA B N 1
ATOM 3589 C CA . ALA B 1 171 ? -24.516 16.281 5.945 1 94.88 171 ALA B CA 1
ATOM 3590 C C . ALA B 1 171 ? -24.234 15.102 5.02 1 94.88 171 ALA B C 1
ATOM 3592 O O . ALA B 1 171 ? -24.938 14.078 5.078 1 94.88 171 ALA B O 1
ATOM 3593 N N . VAL B 1 172 ? -23.188 15.266 4.207 1 95.19 172 VAL B N 1
ATOM 3594 C CA . VAL B 1 172 ? -22.844 14.211 3.254 1 95.19 172 VAL B CA 1
ATOM 3595 C C . VAL B 1 172 ? -22.297 13 4 1 95.19 172 VAL B C 1
ATOM 3597 O O . VAL B 1 172 ? -22.594 11.852 3.641 1 95.19 172 VAL B O 1
ATOM 3600 N N . VAL B 1 173 ? -21.516 13.242 5.047 1 92.56 173 VAL B N 1
ATOM 3601 C CA . VAL B 1 173 ? -20.938 12.172 5.852 1 92.56 173 VAL B CA 1
ATOM 3602 C C . VAL B 1 173 ? -22.062 11.383 6.535 1 92.56 173 VAL B C 1
ATOM 3604 O O . VAL B 1 173 ? -21.984 10.156 6.641 1 92.56 173 VAL B O 1
ATOM 3607 N N . GLU B 1 174 ? -23.062 12.062 6.914 1 91.75 174 GLU B N 1
ATOM 3608 C CA . GLU B 1 174 ? -24.172 11.438 7.629 1 91.75 174 GLU B CA 1
ATOM 3609 C C . GLU B 1 174 ? -25.062 10.633 6.684 1 91.75 174 GLU B C 1
ATOM 3611 O O . GLU B 1 174 ? -25.422 9.492 6.98 1 91.75 174 GLU B O 1
ATOM 3616 N N . ASP B 1 175 ? -25.484 11.297 5.602 1 94.62 175 ASP B N 1
ATOM 3617 C CA . ASP B 1 175 ? -26.375 10.664 4.637 1 94.62 175 ASP B CA 1
ATOM 3618 C C . ASP B 1 175 ? -26.219 11.289 3.25 1 94.62 175 ASP B C 1
ATOM 3620 O O . ASP B 1 175 ? -26.844 12.312 2.949 1 94.62 175 ASP B O 1
ATOM 3624 N N . ARG B 1 176 ? -25.516 10.523 2.426 1 92.81 176 ARG B N 1
ATOM 3625 C CA . ARG B 1 176 ? -25.234 11.023 1.085 1 92.81 176 ARG B CA 1
ATOM 3626 C C . ARG B 1 176 ? -26.531 11.281 0.312 1 92.81 176 ARG B C 1
ATOM 3628 O O . ARG B 1 176 ? -26.688 12.328 -0.316 1 92.81 176 ARG B O 1
ATOM 3635 N N . ASP B 1 177 ? -27.391 10.305 0.349 1 94.06 177 ASP B N 1
ATOM 3636 C CA . ASP B 1 177 ? -28.641 10.406 -0.389 1 94.06 177 ASP B CA 1
ATOM 3637 C C . ASP B 1 177 ? -29.531 11.523 0.165 1 94.06 177 ASP B C 1
ATOM 3639 O O . ASP B 1 177 ? -30.125 12.281 -0.598 1 94.06 177 ASP B O 1
ATOM 3643 N N . GLY B 1 178 ? -29.562 11.516 1.469 1 95.31 178 GLY B N 1
ATOM 3644 C CA . GLY B 1 178 ? -30.328 12.594 2.09 1 95.31 178 GLY B CA 1
ATOM 3645 C C . GLY B 1 178 ? -29.781 13.977 1.745 1 95.31 178 GLY B C 1
ATOM 3646 O O . GLY B 1 178 ? -30.562 14.898 1.482 1 95.31 178 GLY B O 1
ATOM 3647 N N . ALA B 1 179 ? -28.484 14.086 1.688 1 95.69 179 ALA B N 1
ATOM 3648 C CA . ALA B 1 179 ? -27.875 15.359 1.339 1 95.69 179 ALA B CA 1
ATOM 3649 C C . ALA B 1 179 ? -28.234 15.781 -0.084 1 95.69 179 ALA B C 1
ATOM 3651 O O . ALA B 1 179 ? -28.469 16.953 -0.351 1 95.69 179 ALA B O 1
ATOM 3652 N N . THR B 1 180 ? -28.281 14.805 -0.942 1 94.06 180 THR B N 1
ATOM 3653 C CA . THR B 1 180 ? -28.641 15.07 -2.332 1 94.06 180 THR B CA 1
ATOM 3654 C C . THR B 1 180 ? -30.062 15.594 -2.439 1 94.06 180 THR B C 1
ATOM 3656 O O . THR B 1 180 ? -30.328 16.531 -3.207 1 94.06 180 THR B O 1
ATOM 3659 N N . VAL B 1 181 ? -30.922 15.023 -1.664 1 94.81 181 VAL B N 1
ATOM 3660 C CA . VAL B 1 181 ? -32.344 15.422 -1.668 1 94.81 181 VAL B CA 1
ATOM 3661 C C . VAL B 1 181 ? -32.469 16.844 -1.154 1 94.81 181 VAL B C 1
ATOM 3663 O O . VAL B 1 181 ? -33.344 17.594 -1.598 1 94.81 181 VAL B O 1
ATOM 3666 N N . CYS B 1 182 ? -31.547 17.266 -0.308 1 95.25 182 CYS B N 1
ATOM 3667 C CA . CYS B 1 182 ? -31.562 18.609 0.261 1 95.25 182 CYS B CA 1
ATOM 3668 C C . CYS B 1 182 ? -30.875 19.609 -0.666 1 95.25 182 CYS B C 1
ATOM 3670 O O . CYS B 1 182 ? -30.703 20.766 -0.319 1 95.25 182 CYS B O 1
ATOM 3672 N N . GLY B 1 183 ? -30.438 19.156 -1.857 1 94.62 183 GLY B N 1
ATOM 3673 C CA . GLY B 1 183 ? -29.891 20.047 -2.863 1 94.62 183 GLY B CA 1
ATOM 3674 C C . GLY B 1 183 ? -28.375 20.188 -2.783 1 94.62 183 GLY B C 1
ATOM 3675 O O . GLY B 1 183 ? -27.781 21.016 -3.473 1 94.62 183 GLY B O 1
ATOM 3676 N N . ILE B 1 184 ? -27.797 19.469 -1.941 1 96.06 184 ILE B N 1
ATOM 3677 C CA . ILE B 1 184 ? -26.344 19.516 -1.829 1 96.06 184 ILE B CA 1
ATOM 3678 C C . ILE B 1 184 ? -25.703 18.75 -2.979 1 96.06 184 ILE B C 1
ATOM 3680 O O . ILE B 1 184 ? -26.094 17.609 -3.26 1 96.06 184 ILE B O 1
ATOM 3684 N N . ASN B 1 185 ? -24.781 19.453 -3.693 1 96.81 185 ASN B N 1
ATOM 3685 C CA . ASN B 1 185 ? -24.047 18.781 -4.75 1 96.81 185 ASN B CA 1
ATOM 3686 C C . ASN B 1 185 ? -22.953 17.875 -4.184 1 96.81 185 ASN B C 1
ATOM 3688 O O . ASN B 1 185 ? -21.844 18.344 -3.934 1 96.81 185 ASN B O 1
ATOM 3692 N N . VAL B 1 186 ? -23.219 16.656 -4.152 1 96 186 VAL B N 1
ATOM 3693 C CA . VAL B 1 186 ? -22.344 15.695 -3.49 1 96 186 VAL B CA 1
ATOM 3694 C C . VAL B 1 186 ? -21.016 15.617 -4.223 1 96 186 VAL B C 1
ATOM 3696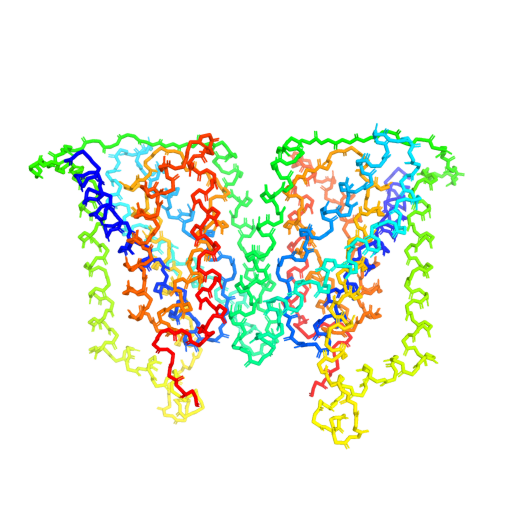 O O . VAL B 1 186 ? -19.953 15.516 -3.594 1 96 186 VAL B O 1
ATOM 3699 N N . SER B 1 187 ? -21.047 15.727 -5.504 1 95.56 187 SER B N 1
ATOM 3700 C CA . SER B 1 187 ? -19.828 15.656 -6.285 1 95.56 187 SER B CA 1
ATOM 3701 C C . SER B 1 187 ? -18.87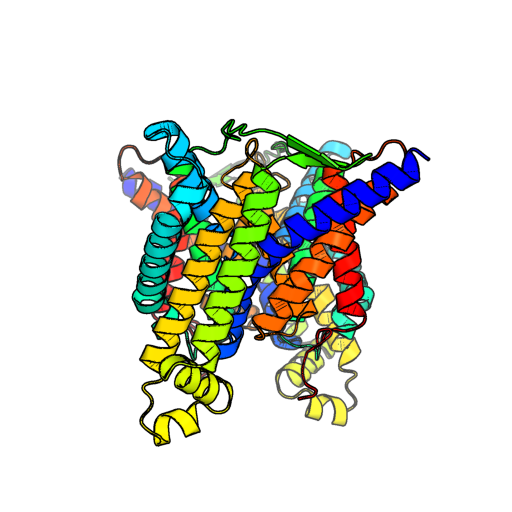5 16.797 -5.938 1 95.56 187 SER B C 1
ATOM 3703 O O . SER B 1 187 ? -17.656 16.609 -5.871 1 95.56 187 SER B O 1
ATOM 3705 N N . ARG B 1 188 ? -19.422 17.922 -5.727 1 96.62 188 ARG B N 1
ATOM 3706 C CA . ARG B 1 188 ? -18.609 19.078 -5.348 1 96.62 188 ARG B CA 1
ATOM 3707 C C . ARG B 1 188 ? -18.016 18.906 -3.953 1 96.62 188 ARG B C 1
ATOM 3709 O O . ARG B 1 188 ? -16.891 19.328 -3.689 1 96.62 188 ARG B O 1
ATOM 3716 N N . ILE B 1 189 ? -18.812 18.344 -3.102 1 97.44 189 ILE B N 1
ATOM 3717 C CA . ILE B 1 189 ? -18.344 18.109 -1.738 1 97.44 189 ILE B CA 1
ATOM 3718 C C . ILE B 1 189 ? -17.234 17.062 -1.743 1 97.44 189 ILE B C 1
ATOM 3720 O O . ILE B 1 189 ? -16.25 17.203 -1.005 1 97.44 189 ILE B O 1
ATOM 3724 N N . PHE B 1 190 ? -17.422 16.062 -2.613 1 97.75 190 PHE B N 1
ATOM 3725 C CA . PHE B 1 190 ? -16.375 15.062 -2.764 1 97.75 190 PHE B CA 1
ATOM 3726 C C . PHE B 1 190 ? -15.07 15.703 -3.244 1 97.75 190 PHE B C 1
ATOM 3728 O O . PHE B 1 190 ? -14.008 15.461 -2.67 1 97.75 190 PHE B O 1
ATOM 3735 N N . ALA B 1 191 ? -15.234 16.547 -4.207 1 97.81 191 ALA B N 1
ATOM 3736 C CA . ALA B 1 191 ? -14.062 17.203 -4.785 1 97.81 191 ALA B CA 1
ATOM 3737 C C . ALA B 1 191 ? -13.375 18.109 -3.762 1 97.81 191 ALA B C 1
ATOM 3739 O O . ALA B 1 191 ? -12.148 18.094 -3.648 1 97.81 191 ALA B O 1
ATOM 3740 N N . LEU B 1 192 ? -14.148 18.812 -3.074 1 97.56 192 LEU B N 1
ATOM 3741 C CA . LEU B 1 192 ? -13.625 19.734 -2.074 1 97.56 192 LEU B CA 1
ATOM 3742 C C . LEU B 1 192 ? -12.914 18.984 -0.955 1 97.56 192 LEU B C 1
ATOM 3744 O O . LEU B 1 192 ? -11.82 19.359 -0.547 1 97.56 192 LEU B O 1
ATOM 3748 N N . SER B 1 193 ? -13.523 17.984 -0.493 1 97.62 193 SER B N 1
ATOM 3749 C CA . SER B 1 193 ? -12.961 17.219 0.619 1 97.62 193 SER B CA 1
ATOM 3750 C C . SER B 1 193 ? -11.672 16.516 0.215 1 97.62 193 SER B C 1
ATOM 3752 O O . SER B 1 193 ? -10.719 16.469 0.991 1 97.62 193 SER B O 1
ATOM 3754 N N . PHE B 1 194 ? -11.711 16 -0.987 1 98 194 PHE B N 1
ATOM 3755 C CA . PHE B 1 194 ? -10.5 15.352 -1.477 1 98 194 PHE B CA 1
ATOM 3756 C C . PHE B 1 194 ? -9.367 16.359 -1.628 1 98 194 PHE B C 1
ATOM 3758 O O . PHE B 1 194 ? -8.234 16.094 -1.239 1 98 194 PHE B O 1
ATOM 3765 N N . SER B 1 195 ? -9.703 17.5 -2.146 1 98.5 195 SER B N 1
ATOM 3766 C CA . SER B 1 195 ? -8.711 18.547 -2.363 1 98.5 195 SER B CA 1
ATOM 3767 C C . SER B 1 195 ? -8.148 19.062 -1.041 1 98.5 195 SER B C 1
ATOM 3769 O O . SER B 1 195 ? -6.938 19.203 -0.891 1 98.5 195 SER B O 1
ATOM 3771 N N . ILE B 1 196 ? -8.984 19.312 -0.102 1 97.88 196 ILE B N 1
ATOM 3772 C CA . ILE B 1 196 ? -8.555 19.797 1.206 1 97.88 196 ILE B CA 1
ATOM 3773 C C . ILE B 1 196 ? -7.715 18.734 1.903 1 97.88 196 ILE B C 1
ATOM 3775 O O . ILE B 1 196 ? -6.695 19.031 2.52 1 97.88 196 ILE B O 1
ATOM 3779 N N . GLY B 1 197 ? -8.195 17.484 1.772 1 98.12 197 GLY B N 1
ATOM 3780 C CA . GLY B 1 197 ? -7.438 16.391 2.359 1 98.12 197 GLY B CA 1
ATOM 3781 C C . GLY B 1 197 ? -6.02 16.281 1.831 1 98.12 197 GLY B C 1
ATOM 3782 O O . GLY B 1 197 ? -5.066 16.203 2.609 1 98.12 197 GLY B O 1
ATOM 3783 N N . ILE B 1 198 ? -5.895 16.344 0.516 1 98.69 198 ILE B N 1
ATOM 3784 C CA . ILE B 1 198 ? -4.578 16.266 -0.106 1 98.69 198 ILE B CA 1
ATOM 3785 C C . ILE B 1 198 ? -3.766 17.516 0.25 1 98.69 198 ILE B C 1
ATOM 3787 O O . ILE B 1 198 ? -2.562 17.438 0.506 1 98.69 198 ILE B O 1
ATOM 3791 N N . GLY B 1 199 ? -4.406 18.656 0.237 1 98.62 199 GLY B N 1
ATOM 3792 C CA . GLY B 1 199 ? -3.734 19.891 0.619 1 98.62 199 GLY B CA 1
ATOM 3793 C C . GLY B 1 199 ? -3.131 19.828 2.01 1 98.62 199 GLY B C 1
ATOM 3794 O O . GLY B 1 199 ? -1.977 20.219 2.207 1 98.62 199 GLY B O 1
ATOM 3795 N N . LEU B 1 200 ? -3.904 19.344 2.959 1 98.25 200 LEU B N 1
ATOM 3796 C CA . LEU B 1 200 ? -3.418 19.203 4.328 1 98.25 200 LEU B CA 1
ATOM 3797 C C . LEU B 1 200 ? -2.252 18.219 4.391 1 98.25 200 LEU B C 1
ATOM 3799 O O . LEU B 1 200 ? -1.293 18.438 5.133 1 98.25 200 LEU B O 1
ATOM 3803 N N . THR B 1 201 ? -2.385 17.188 3.613 1 98.44 201 THR B N 1
ATOM 3804 C CA . THR B 1 201 ? -1.354 16.156 3.6 1 98.44 201 THR B CA 1
ATOM 3805 C C . THR B 1 201 ? -0.046 16.703 3.037 1 98.44 201 THR B C 1
ATOM 3807 O O . THR B 1 201 ? 1.021 16.5 3.617 1 98.44 201 THR B O 1
ATOM 3810 N N . VAL B 1 202 ? -0.156 17.438 1.932 1 98.69 202 VAL B N 1
ATOM 3811 C CA . VAL B 1 202 ? 1.036 18 1.312 1 98.69 202 VAL B CA 1
ATOM 3812 C C . VAL B 1 202 ? 1.663 19.031 2.248 1 98.69 202 VAL B C 1
ATOM 3814 O O . VAL B 1 202 ? 2.879 19.031 2.455 1 98.69 202 VAL B O 1
ATOM 3817 N N . LEU B 1 203 ? 0.844 19.859 2.828 1 98.31 203 LEU B N 1
ATOM 3818 C CA . LEU B 1 203 ? 1.358 20.891 3.723 1 98.31 203 LEU B CA 1
ATOM 3819 C C . LEU B 1 203 ? 2.043 20.266 4.934 1 98.31 203 LEU B C 1
ATOM 3821 O O . LEU B 1 203 ? 3.02 20.812 5.449 1 98.31 203 LEU B O 1
ATOM 3825 N N . SER B 1 204 ? 1.551 19.125 5.41 1 98.19 204 SER B N 1
ATOM 3826 C CA . SER B 1 204 ? 2.152 18.469 6.562 1 98.19 204 SER B CA 1
ATOM 3827 C C . SER B 1 204 ? 3.578 18.016 6.258 1 98.19 204 SER B C 1
ATOM 3829 O O . SER B 1 204 ? 4.41 17.922 7.164 1 98.19 204 SER B O 1
ATOM 3831 N N . GLY B 1 205 ? 3.846 17.734 5.004 1 97.88 205 GLY B N 1
ATOM 3832 C CA . GLY B 1 205 ? 5.195 17.391 4.598 1 97.88 205 GLY B CA 1
ATOM 3833 C C . GLY B 1 205 ? 6.207 18.484 4.887 1 97.88 205 GLY B C 1
ATOM 3834 O O . GLY B 1 205 ? 7.355 18.188 5.242 1 97.88 205 GLY B O 1
ATOM 3835 N N . VAL B 1 206 ? 5.766 19.734 4.727 1 97.94 206 VAL B N 1
ATOM 3836 C CA . VAL B 1 206 ? 6.625 20.859 5.055 1 97.94 206 VAL B CA 1
ATOM 3837 C C . VAL B 1 206 ? 6.973 20.828 6.543 1 97.94 206 VAL B C 1
ATOM 3839 O O . VAL B 1 206 ? 8.133 21.016 6.918 1 97.94 206 VAL B O 1
ATOM 3842 N N . LEU B 1 207 ? 5.984 20.547 7.324 1 97.75 207 LEU B N 1
ATOM 3843 C CA . LEU B 1 207 ? 6.176 20.531 8.773 1 97.75 207 LEU B CA 1
ATOM 3844 C C . LEU B 1 207 ? 7.094 19.391 9.188 1 97.75 207 LEU B C 1
ATOM 3846 O O . LEU B 1 207 ? 7.855 19.516 10.148 1 97.75 207 LEU B O 1
ATOM 3850 N N . VAL B 1 208 ? 7.004 18.297 8.484 1 95.81 208 VAL B N 1
ATOM 3851 C CA . VAL B 1 208 ? 7.848 17.141 8.766 1 95.81 208 VAL B CA 1
ATOM 3852 C C . VAL B 1 208 ? 9.32 17.516 8.609 1 95.81 208 VAL B C 1
ATOM 3854 O O . VAL B 1 208 ? 10.172 17.062 9.383 1 95.81 208 VAL B O 1
ATOM 3857 N N . THR B 1 209 ? 9.625 18.391 7.641 1 95.75 209 THR B N 1
ATOM 3858 C CA . THR B 1 209 ? 11.008 18.766 7.375 1 95.75 209 THR B CA 1
ATOM 3859 C C . THR B 1 209 ? 11.578 19.594 8.523 1 95.75 209 THR B C 1
ATOM 3861 O O . THR B 1 209 ? 12.797 19.75 8.641 1 95.75 209 THR B O 1
ATOM 3864 N N . LEU B 1 210 ? 10.727 20.141 9.32 1 94.44 210 LEU B N 1
ATOM 3865 C CA . LEU B 1 210 ? 11.195 20.922 10.453 1 94.44 210 LEU B CA 1
ATOM 3866 C C . LEU B 1 210 ? 11.711 20.016 11.562 1 94.44 210 LEU B C 1
ATOM 3868 O O . LEU B 1 210 ? 12.414 20.469 12.469 1 94.44 210 LEU B O 1
ATOM 3872 N N . PHE B 1 211 ? 11.336 18.75 11.477 1 89.56 211 PHE B N 1
ATOM 3873 C CA . PHE B 1 211 ? 11.836 17.75 12.414 1 89.56 211 PHE B CA 1
ATOM 3874 C C . PHE B 1 211 ? 13.008 16.984 11.82 1 89.56 211 PHE B C 1
ATOM 3876 O O . PHE B 1 211 ? 13.891 16.531 12.555 1 89.56 211 PHE B O 1
ATOM 3883 N N . VAL B 1 212 ? 12.945 16.797 10.492 1 82.19 212 VAL B N 1
ATOM 3884 C CA . VAL B 1 212 ? 13.984 16.047 9.789 1 82.19 212 VAL B CA 1
ATOM 3885 C C . VAL B 1 212 ? 14.508 16.859 8.609 1 82.19 212 VAL B C 1
ATOM 3887 O O . VAL B 1 212 ? 14.344 16.469 7.457 1 82.19 212 VAL B O 1
ATOM 3890 N N . PRO B 1 213 ? 15.297 17.812 8.93 1 77.88 213 PRO B N 1
ATOM 3891 C CA . PRO B 1 213 ? 15.758 18.703 7.852 1 77.88 213 PRO B CA 1
ATOM 3892 C C . PRO B 1 213 ? 16.734 18.016 6.906 1 77.88 213 PRO B C 1
ATOM 3894 O O . PRO B 1 213 ? 16.859 18.406 5.738 1 77.88 213 PRO B O 1
ATOM 3897 N N . VAL B 1 214 ? 17.406 17.047 7.48 1 78.5 214 VAL B N 1
ATOM 3898 C CA . VAL B 1 214 ? 18.328 16.266 6.656 1 78.5 214 VAL B CA 1
ATOM 3899 C C . VAL B 1 214 ? 17.875 14.805 6.613 1 78.5 214 VAL B C 1
ATOM 3901 O O . VAL B 1 214 ? 17.422 14.258 7.617 1 78.5 214 VAL B O 1
ATOM 3904 N N . GLY B 1 215 ? 17.875 14.289 5.375 1 87.5 215 GLY B N 1
ATOM 3905 C CA . GLY B 1 215 ? 17.625 12.859 5.297 1 87.5 215 GLY B CA 1
ATOM 3906 C C . GLY B 1 215 ? 16.297 12.516 4.652 1 87.5 215 GLY B C 1
ATOM 3907 O O . GLY B 1 215 ? 15.797 11.406 4.812 1 87.5 215 GLY B O 1
ATOM 3908 N N . ILE B 1 216 ? 15.711 13.516 3.93 1 92.56 216 ILE B N 1
ATOM 3909 C CA . ILE B 1 216 ? 14.484 13.172 3.221 1 92.56 216 ILE B CA 1
ATOM 3910 C C . ILE B 1 216 ? 14.828 12.508 1.89 1 92.56 216 ILE B C 1
ATOM 3912 O O . ILE B 1 216 ? 15.883 12.766 1.312 1 92.56 216 ILE B O 1
ATOM 3916 N N . ASN B 1 217 ? 14.031 11.617 1.454 1 93.19 217 ASN B N 1
ATOM 3917 C CA . ASN B 1 217 ? 14.188 10.977 0.155 1 93.19 217 ASN B CA 1
ATOM 3918 C C . ASN B 1 217 ? 12.836 10.625 -0.463 1 93.19 217 ASN B C 1
ATOM 3920 O O . ASN B 1 217 ? 11.797 10.742 0.194 1 93.19 217 ASN B O 1
ATOM 3924 N N . VAL B 1 218 ? 12.875 10.25 -1.705 1 92.69 218 VAL B N 1
ATOM 3925 C CA . VAL B 1 218 ? 11.656 10.07 -2.486 1 92.69 218 VAL B CA 1
ATOM 3926 C C . VAL B 1 218 ? 10.922 8.82 -2.021 1 92.69 218 VAL B C 1
ATOM 3928 O O . VAL B 1 218 ? 9.758 8.609 -2.367 1 92.69 218 VAL B O 1
ATOM 3931 N N . TYR B 1 219 ? 11.469 7.953 -1.174 1 85.12 219 TYR B N 1
ATOM 3932 C CA . TYR B 1 219 ? 10.875 6.699 -0.724 1 85.12 219 TYR B CA 1
ATOM 3933 C C . TYR B 1 219 ? 10.266 6.852 0.665 1 85.12 219 TYR B C 1
ATOM 3935 O O . TYR B 1 219 ? 9.719 5.895 1.22 1 85.12 219 TYR B O 1
ATOM 3943 N N . MET B 1 220 ? 10.281 8.008 1.191 1 89.19 220 MET B N 1
ATOM 3944 C CA . MET B 1 220 ? 9.859 8.195 2.576 1 89.19 220 MET B CA 1
ATOM 3945 C C . MET B 1 220 ? 8.352 8.039 2.715 1 89.19 220 MET B C 1
ATOM 3947 O O . MET B 1 220 ? 7.836 7.891 3.824 1 89.19 220 MET B O 1
ATOM 3951 N N . GLY B 1 221 ? 7.625 8.07 1.591 1 90.81 221 GLY B N 1
ATOM 3952 C CA . GLY B 1 221 ? 6.172 8.086 1.605 1 90.81 221 GLY B CA 1
ATOM 3953 C C . GLY B 1 221 ? 5.57 6.844 2.244 1 90.81 221 GLY B C 1
ATOM 3954 O O . GLY B 1 221 ? 4.574 6.934 2.965 1 90.81 221 GLY B O 1
ATOM 3955 N N . THR B 1 222 ? 6.133 5.707 2.029 1 83.62 222 THR B N 1
ATOM 3956 C CA . THR B 1 222 ? 5.578 4.445 2.502 1 83.62 222 THR B CA 1
ATOM 3957 C C . THR B 1 222 ? 5.52 4.418 4.027 1 83.62 222 THR B C 1
ATOM 3959 O O . THR B 1 222 ? 4.508 4.012 4.609 1 83.62 222 THR B O 1
ATOM 3962 N N . ASP B 1 223 ?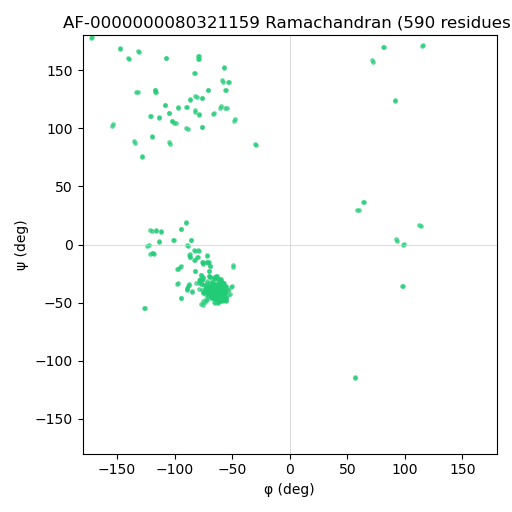 6.523 4.883 4.672 1 82.19 223 ASP B N 1
ATOM 3963 C CA . ASP B 1 223 ? 6.566 4.926 6.133 1 82.19 223 ASP B CA 1
ATOM 3964 C C . ASP B 1 223 ? 5.48 5.84 6.688 1 82.19 223 ASP B C 1
ATOM 3966 O O . ASP B 1 223 ? 4.801 5.488 7.656 1 82.19 223 ASP B O 1
ATOM 3970 N N . TYR B 1 224 ? 5.312 6.887 6.027 1 90.06 224 TYR B N 1
ATOM 3971 C CA . TYR B 1 224 ? 4.34 7.848 6.527 1 90.06 224 TYR B CA 1
ATOM 3972 C C . TYR B 1 224 ? 2.914 7.387 6.238 1 90.06 224 TYR B C 1
ATOM 3974 O O . TYR B 1 224 ? 1.989 7.699 6.992 1 90.06 224 TYR B O 1
ATOM 3982 N N . THR B 1 225 ? 2.766 6.676 5.156 1 90 225 THR B N 1
ATOM 3983 C CA . THR B 1 225 ? 1.455 6.09 4.898 1 90 225 THR B CA 1
ATOM 3984 C C . THR B 1 225 ? 1.065 5.125 6.016 1 90 225 THR B C 1
ATOM 3986 O O . THR B 1 225 ? -0.059 5.172 6.52 1 90 225 THR B O 1
ATOM 3989 N N . LEU B 1 226 ? 1.962 4.312 6.395 1 83.81 226 LEU B N 1
ATOM 3990 C CA . LEU B 1 226 ? 1.692 3.354 7.461 1 83.81 226 LEU B CA 1
ATOM 3991 C C . LEU B 1 226 ? 1.355 4.066 8.766 1 83.81 226 LEU B C 1
ATOM 3993 O O . LEU B 1 226 ? 0.404 3.693 9.453 1 83.81 226 LEU B O 1
ATOM 3997 N N . LYS B 1 227 ? 2.154 5.062 9.078 1 84.75 227 LYS B N 1
ATOM 3998 C CA . LYS B 1 227 ? 1.894 5.824 10.297 1 84.75 227 LYS B CA 1
ATOM 3999 C C . LYS B 1 227 ? 0.51 6.469 10.258 1 84.75 227 LYS B C 1
ATOM 4001 O O . LYS B 1 227 ? -0.222 6.438 11.25 1 84.75 227 LYS B O 1
ATOM 4006 N N . ALA B 1 228 ? 0.229 6.992 9.117 1 90.69 228 ALA B N 1
ATOM 4007 C CA . ALA B 1 228 ? -1.065 7.652 8.977 1 90.69 228 ALA B CA 1
ATOM 4008 C C . ALA B 1 228 ? -2.211 6.664 9.156 1 90.69 228 ALA B C 1
ATOM 4010 O O . ALA B 1 228 ? -3.24 6.996 9.75 1 90.69 228 ALA B O 1
ATOM 4011 N N . PHE B 1 229 ? -2.078 5.496 8.641 1 86.5 229 PHE B N 1
ATOM 4012 C CA . PHE B 1 229 ? -3.119 4.484 8.781 1 86.5 229 PHE B CA 1
ATOM 4013 C C . PHE B 1 229 ? -3.305 4.094 10.242 1 86.5 229 PHE B C 1
ATOM 4015 O O . PHE B 1 229 ? -4.438 3.973 10.719 1 86.5 229 PHE B O 1
ATOM 4022 N N . VAL B 1 230 ? -2.199 3.943 10.875 1 82.75 230 VAL B N 1
ATOM 4023 C CA . VAL B 1 230 ? -2.256 3.58 12.289 1 82.75 230 VAL B CA 1
ATOM 4024 C C . VAL B 1 230 ? -2.979 4.672 13.07 1 82.75 230 VAL B C 1
ATOM 4026 O O . VAL B 1 230 ? -3.869 4.383 13.875 1 82.75 230 VAL B O 1
ATOM 4029 N N . ILE B 1 231 ? -2.57 5.852 12.828 1 87.38 231 ILE B N 1
ATOM 4030 C CA . ILE B 1 231 ? -3.133 6.996 13.539 1 87.38 231 ILE B CA 1
ATOM 4031 C C . ILE B 1 231 ? -4.617 7.133 13.203 1 87.38 231 ILE B C 1
ATOM 4033 O O . ILE B 1 231 ? -5.434 7.414 14.078 1 87.38 231 ILE B O 1
ATOM 4037 N N . ALA B 1 232 ? -4.973 6.953 11.961 1 89.06 232 ALA B N 1
ATOM 4038 C CA . ALA B 1 232 ? -6.367 7.066 11.547 1 89.06 232 ALA B CA 1
ATOM 4039 C C . ALA B 1 232 ? -7.238 6.023 12.242 1 89.06 232 ALA B C 1
ATOM 4041 O O . ALA B 1 232 ? -8.367 6.316 12.648 1 89.06 232 ALA B O 1
ATOM 4042 N N . VAL B 1 233 ? -6.754 4.84 12.32 1 82.44 233 VAL B N 1
ATOM 4043 C CA . VAL B 1 233 ? -7.508 3.773 12.969 1 82.44 233 VAL B CA 1
ATOM 4044 C C . VAL B 1 233 ? -7.629 4.066 14.461 1 82.44 233 VAL B C 1
ATOM 4046 O O . VAL B 1 233 ? -8.703 3.896 15.047 1 82.44 233 VAL B O 1
ATOM 4049 N N . LEU B 1 234 ? -6.523 4.559 15.023 1 82.25 234 LEU B N 1
ATOM 4050 C CA . LEU B 1 234 ? -6.523 4.906 16.438 1 82.25 234 LEU B CA 1
ATOM 4051 C C . LEU B 1 234 ? -7.504 6.035 16.719 1 82.25 234 LEU B C 1
ATOM 4053 O O . LEU B 1 234 ? -8.164 6.043 17.766 1 82.25 234 LEU B O 1
ATOM 4057 N N . GLY B 1 235 ? -7.535 7.012 15.945 1 85.69 235 GLY B N 1
ATOM 4058 C CA . GLY B 1 235 ? -8.359 8.188 16.141 1 85.69 235 GLY B CA 1
ATOM 4059 C C . GLY B 1 235 ? -9.805 7.98 15.719 1 85.69 235 GLY B C 1
ATOM 4060 O O . GLY B 1 235 ? -10.664 8.82 16 1 85.69 235 GLY B O 1
ATOM 4061 N N . GLY B 1 236 ? -10.211 6.852 15.133 1 82.44 236 GLY B N 1
ATOM 4062 C CA . GLY B 1 236 ? -11.508 6.645 14.508 1 82.44 236 GLY B CA 1
ATOM 4063 C C . GLY B 1 236 ? -11.516 6.98 13.031 1 82.44 236 GLY B C 1
ATOM 4064 O O . GLY B 1 236 ? -11.391 8.148 12.648 1 82.44 236 GLY B O 1
ATOM 4065 N N . LEU B 1 237 ? -11.945 5.902 12.344 1 78.69 237 LEU B N 1
ATOM 4066 C CA . LEU B 1 237 ? -11.875 6.031 10.891 1 78.69 237 LEU B CA 1
ATOM 4067 C C . LEU B 1 237 ? -12.742 7.188 10.406 1 78.69 237 LEU B C 1
ATOM 4069 O O . LEU B 1 237 ? -13.844 7.398 10.914 1 78.69 237 LEU B O 1
ATOM 4073 N N . GLY B 1 238 ? -12.25 8.156 9.836 1 85.25 238 GLY B N 1
ATOM 4074 C CA . GLY B 1 238 ? -13.016 9.219 9.195 1 85.25 238 GLY B CA 1
ATOM 4075 C C . GLY B 1 238 ? -13.148 10.461 10.047 1 85.25 238 GLY B C 1
ATOM 4076 O O . GLY B 1 238 ? -13.891 11.383 9.703 1 85.25 238 GLY B O 1
ATOM 4077 N N . SER B 1 239 ? -12.555 10.406 11.219 1 89.69 239 SER B N 1
ATOM 4078 C CA . SER B 1 239 ? -12.633 11.57 12.094 1 89.69 239 SER B CA 1
ATOM 4079 C C . SER B 1 239 ? -11.336 12.367 12.062 1 89.69 239 SER B C 1
ATOM 4081 O O . SER B 1 239 ? -10.352 12 12.711 1 89.69 239 SER B O 1
ATOM 4083 N N . PRO B 1 240 ? -11.398 13.469 11.422 1 92.88 240 PRO B N 1
ATOM 4084 C CA . PRO B 1 240 ? -10.188 14.281 11.375 1 92.88 240 PRO B CA 1
ATOM 4085 C C . PRO B 1 240 ? -9.719 14.734 12.758 1 92.88 240 PRO B C 1
ATOM 4087 O O . PRO B 1 240 ? -8.516 14.781 13.023 1 92.88 240 PRO B O 1
ATOM 4090 N N . TRP B 1 241 ? -10.633 14.953 13.641 1 92.44 241 TRP B N 1
ATOM 4091 C CA . TRP B 1 241 ? -10.273 15.383 14.984 1 92.44 241 TRP B CA 1
ATOM 4092 C C . TRP B 1 241 ? -9.703 14.219 15.789 1 92.44 241 TRP B C 1
ATOM 4094 O O . TRP B 1 241 ? -8.742 14.398 16.547 1 92.44 241 TRP B O 1
ATOM 4104 N N . GLY B 1 242 ? -10.312 13.125 15.609 1 90.81 242 GLY B N 1
ATOM 4105 C CA . GLY B 1 242 ? -9.75 11.938 16.219 1 90.81 242 GLY B CA 1
ATOM 4106 C C . GLY B 1 242 ? -8.336 11.641 15.758 1 90.81 242 GLY B C 1
ATOM 4107 O O . GLY B 1 242 ? -7.484 11.25 16.562 1 90.81 242 GLY B O 1
ATOM 4108 N N . ALA B 1 243 ? -8.164 11.898 14.523 1 92.62 243 ALA B N 1
ATOM 4109 C CA . ALA B 1 243 ? -6.844 11.648 13.953 1 92.62 243 ALA B CA 1
ATOM 4110 C C . ALA B 1 243 ? -5.801 12.586 14.547 1 92.62 243 ALA B C 1
ATOM 4112 O O . ALA B 1 243 ? -4.672 12.172 14.828 1 92.62 243 ALA B O 1
ATOM 4113 N N . PHE B 1 244 ? -6.195 13.852 14.719 1 95 244 PHE B N 1
ATOM 4114 C CA . PHE B 1 244 ? -5.246 14.812 15.273 1 95 244 PHE B CA 1
ATOM 4115 C C . PHE B 1 244 ? -4.797 14.391 16.672 1 95 244 PHE B C 1
ATOM 4117 O O . PHE B 1 244 ? -3.598 14.344 16.953 1 95 244 PHE B O 1
ATOM 4124 N N . PHE B 1 245 ? -5.652 14.016 17.453 1 92.56 245 PHE B N 1
ATOM 4125 C CA . PHE B 1 245 ? -5.328 13.648 18.828 1 92.56 245 PHE B CA 1
ATOM 4126 C C . PHE B 1 245 ? -4.605 12.305 18.859 1 92.56 245 PHE B C 1
ATOM 4128 O O . PHE B 1 245 ? -3.693 12.109 19.672 1 92.56 245 PHE B O 1
ATOM 4135 N N . ALA B 1 246 ? -5.055 11.445 18 1 89.69 246 ALA B N 1
ATOM 4136 C CA . ALA B 1 246 ? -4.371 10.164 17.906 1 89.69 246 ALA B CA 1
ATOM 4137 C C . ALA B 1 246 ? -2.926 10.344 17.453 1 89.69 246 ALA B C 1
ATOM 4139 O O . ALA B 1 246 ? -2.041 9.586 17.859 1 89.69 246 ALA B O 1
ATOM 4140 N N . GLY B 1 247 ? -2.752 11.297 16.547 1 91.25 247 GLY B N 1
ATOM 4141 C CA . GLY B 1 247 ? -1.391 11.602 16.125 1 91.25 247 GLY B CA 1
ATOM 4142 C C . GLY B 1 247 ? -0.493 12.016 17.281 1 91.25 247 GLY B C 1
ATOM 4143 O O . GLY B 1 247 ? 0.659 11.586 17.359 1 91.25 247 GLY B O 1
ATOM 4144 N N . PHE B 1 248 ? -1.063 12.805 18.109 1 88.25 248 PHE B N 1
ATOM 4145 C CA . PHE B 1 248 ? -0.336 13.227 19.297 1 88.25 248 PHE B CA 1
ATOM 4146 C C . PHE B 1 248 ? 0.06 12.023 20.141 1 88.25 248 PHE B C 1
ATOM 4148 O O . PHE B 1 248 ? 1.209 11.906 20.578 1 88.25 248 PHE B O 1
ATOM 4155 N N . LEU B 1 249 ? -0.824 11.18 20.359 1 83.81 249 LEU B N 1
ATOM 4156 C CA . LEU B 1 249 ? -0.57 9.977 21.156 1 83.81 249 LEU B CA 1
ATOM 4157 C C . LEU B 1 249 ? 0.462 9.086 20.469 1 83.81 249 LEU B C 1
ATOM 4159 O O . LEU B 1 249 ? 1.327 8.516 21.125 1 83.81 249 LEU B O 1
ATOM 4163 N N . PHE B 1 250 ? 0.298 8.992 19.234 1 86.38 250 PHE B N 1
ATOM 4164 C CA . PHE B 1 250 ? 1.226 8.172 18.453 1 86.38 250 PHE B CA 1
ATOM 4165 C C . PHE B 1 250 ? 2.648 8.703 18.578 1 86.38 250 PHE B C 1
ATOM 4167 O O . PHE B 1 250 ? 3.594 7.934 18.734 1 86.38 250 PHE B O 1
ATOM 4174 N N . GLY B 1 251 ? 2.777 10.008 18.422 1 84.94 251 GLY B N 1
ATOM 4175 C CA . GLY B 1 251 ? 4.094 10.609 18.562 1 84.94 251 GLY B CA 1
ATOM 4176 C C . GLY B 1 251 ? 4.719 10.375 19.922 1 84.94 251 GLY B C 1
ATOM 4177 O O . GLY B 1 251 ? 5.918 10.109 20.031 1 84.94 251 GLY B O 1
ATOM 4178 N N . LEU B 1 252 ? 3.957 10.422 20.922 1 81.69 252 LEU B N 1
ATOM 4179 C CA . LEU B 1 252 ? 4.43 10.172 22.281 1 81.69 252 LEU B CA 1
ATOM 4180 C C . LEU B 1 252 ? 4.91 8.734 22.438 1 81.69 252 LEU B C 1
ATOM 4182 O O . LEU B 1 252 ? 5.965 8.484 23.031 1 81.69 252 LEU B O 1
ATOM 4186 N N . PHE B 1 253 ? 4.176 7.898 21.875 1 77.75 253 PHE B N 1
ATOM 4187 C CA . PHE B 1 253 ? 4.523 6.484 21.984 1 77.75 253 PHE B CA 1
ATOM 4188 C C . PHE B 1 253 ? 5.762 6.168 21.156 1 77.75 253 PHE B C 1
ATOM 4190 O O . PHE B 1 253 ? 6.625 5.398 21.594 1 77.75 253 PHE B O 1
ATOM 4197 N N . GLU B 1 254 ? 5.734 6.707 19.984 1 77.94 254 GLU B N 1
ATOM 4198 C CA . GLU B 1 254 ? 6.863 6.434 19.109 1 77.94 254 GLU B CA 1
ATOM 4199 C C . GLU B 1 2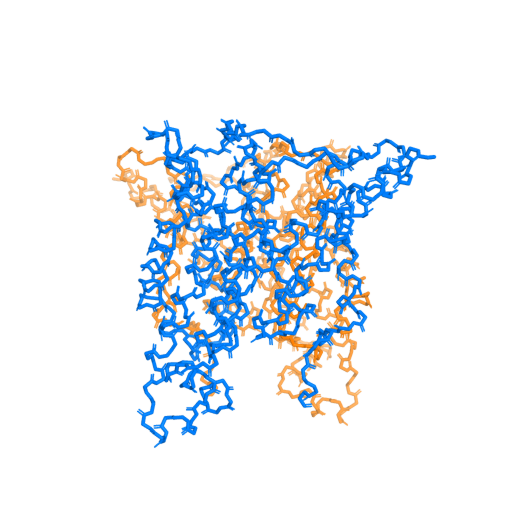54 ? 8.172 6.945 19.703 1 77.94 254 GLU B C 1
ATOM 4201 O O . GLU B 1 254 ? 9.172 6.23 19.719 1 77.94 254 GLU B O 1
ATOM 4206 N N . ASN B 1 255 ? 8.219 8.117 20.188 1 75.62 255 ASN B N 1
ATOM 4207 C CA . ASN B 1 255 ? 9.438 8.703 20.734 1 75.62 255 ASN B CA 1
ATOM 4208 C C . ASN B 1 255 ? 9.727 8.172 22.141 1 75.62 255 ASN B C 1
ATOM 4210 O O . ASN B 1 255 ? 10.883 8.094 22.562 1 75.62 255 ASN B O 1
ATOM 4214 N N . GLY B 1 256 ? 8.695 7.879 22.812 1 70.5 256 GLY B N 1
ATOM 4215 C CA . GLY B 1 256 ? 8.906 7.266 24.109 1 70.5 256 GLY B CA 1
ATOM 4216 C C . GLY B 1 256 ? 9.5 5.871 24.031 1 70.5 256 GLY B C 1
ATOM 4217 O O . GLY B 1 256 ? 10.352 5.504 24.844 1 70.5 256 GLY B O 1
ATOM 4218 N N . SER B 1 257 ? 9 5.148 23.062 1 67.75 257 SER B N 1
ATOM 4219 C CA . SER B 1 257 ? 9.508 3.793 22.875 1 67.75 257 SER B CA 1
ATOM 4220 C C . SER B 1 257 ? 10.969 3.809 22.438 1 67.75 257 SER B C 1
ATOM 4222 O O . SER B 1 257 ? 11.719 2.879 22.734 1 67.75 257 SER B O 1
ATOM 4224 N N . TYR B 1 258 ? 11.328 4.816 21.656 1 61.59 258 TYR B N 1
ATOM 4225 C CA . TYR B 1 258 ? 12.727 4.961 21.266 1 61.59 258 TYR B CA 1
ATOM 4226 C C . TYR B 1 258 ? 13.641 4.938 22.484 1 61.59 258 TYR B C 1
ATOM 4228 O O . TYR B 1 258 ? 14.695 4.297 22.469 1 61.59 258 TYR B O 1
ATOM 4236 N N . THR B 1 259 ? 13.203 5.613 23.438 1 59.19 259 THR B N 1
ATOM 4237 C CA . THR B 1 259 ? 14.016 5.672 24.656 1 59.19 259 THR B CA 1
ATOM 4238 C C . THR B 1 259 ? 14.047 4.316 25.344 1 59.19 259 THR B C 1
ATOM 4240 O O . THR B 1 259 ? 15.094 3.877 25.828 1 59.19 259 THR B O 1
ATOM 4243 N N . LEU B 1 260 ? 12.867 3.738 25.312 1 58.59 260 LEU B N 1
ATOM 4244 C CA . LEU B 1 260 ? 12.797 2.471 26.031 1 58.59 260 LEU B CA 1
ATOM 4245 C C . LEU B 1 260 ? 13.539 1.375 25.266 1 58.59 260 LEU B C 1
ATOM 4247 O O . LEU B 1 260 ? 14.234 0.559 25.891 1 58.59 260 LEU B O 1
ATOM 4251 N N . LEU B 1 261 ? 13.359 1.406 24.047 1 58.41 261 LEU B N 1
ATOM 4252 C CA . LEU B 1 261 ? 14.008 0.356 23.266 1 58.41 261 LEU B CA 1
ATOM 4253 C C . LEU B 1 261 ? 15.5 0.642 23.109 1 58.41 261 LEU B C 1
ATOM 4255 O O . LEU B 1 261 ? 16.297 -0.278 22.891 1 58.41 261 LEU B O 1
ATOM 4259 N N . GLY B 1 262 ? 15.781 1.889 22.922 1 54.69 262 GLY B N 1
ATOM 4260 C CA . GLY B 1 262 ? 17.188 2.256 22.922 1 54.69 262 GLY B CA 1
ATOM 4261 C C . GLY B 1 262 ? 17.953 1.717 24.109 1 54.69 262 GLY B C 1
ATOM 4262 O O . GLY B 1 262 ? 19.188 1.686 24.109 1 54.69 262 GLY B O 1
ATOM 4263 N N . LEU B 1 263 ? 17.141 1.395 25.062 1 49.78 263 LEU B N 1
ATOM 4264 C CA . LEU B 1 263 ? 17.781 0.803 26.219 1 49.78 263 LEU B CA 1
ATOM 4265 C C . LEU B 1 263 ? 18.188 -0.64 25.953 1 49.78 263 LEU B C 1
ATOM 4267 O O . LEU B 1 263 ? 18.953 -1.232 26.719 1 49.78 263 LEU B O 1
ATOM 4271 N N . ILE B 1 264 ? 17.609 -1.148 24.875 1 48.22 264 ILE B N 1
ATOM 4272 C CA . ILE B 1 264 ? 18 -2.521 24.578 1 48.22 264 ILE B CA 1
ATOM 4273 C C . ILE B 1 264 ? 19.328 -2.525 23.828 1 48.22 264 ILE B C 1
ATOM 4275 O O . ILE B 1 264 ? 19.469 -1.898 22.781 1 48.22 264 ILE B O 1
ATOM 4279 N N . PRO B 1 265 ? 20.531 -3.041 24.312 1 46.31 265 PRO B N 1
ATOM 4280 C CA . PRO B 1 265 ? 21.875 -3.121 23.719 1 46.31 265 PRO B CA 1
ATOM 4281 C C . PRO B 1 265 ? 21.875 -3.822 22.359 1 46.31 265 PRO B C 1
ATOM 4283 O O . PRO B 1 265 ? 21.219 -4.848 22.188 1 46.31 265 PRO B O 1
ATOM 4286 N N . GLY B 1 266 ? 22.609 -3.25 21.141 1 43.62 266 GLY B N 1
ATOM 4287 C CA . GLY B 1 266 ? 22.906 -3.924 19.891 1 43.62 266 GLY B CA 1
ATOM 4288 C C . GLY B 1 266 ? 21.906 -3.613 18.797 1 43.62 266 GLY B C 1
ATOM 4289 O O . GLY B 1 266 ? 22.078 -4.035 17.641 1 43.62 266 GLY B O 1
ATOM 4290 N N . VAL B 1 267 ? 20.734 -3.457 19.094 1 46.44 267 VAL B N 1
ATOM 4291 C CA . VAL B 1 267 ? 19.766 -3.275 18.016 1 46.44 267 VAL B CA 1
ATOM 4292 C C . VAL B 1 267 ? 19.828 -1.843 17.5 1 46.44 267 VAL B C 1
ATOM 4294 O O . VAL B 1 267 ? 19.875 -0.891 18.281 1 46.44 267 VAL B O 1
ATOM 4297 N N . GLU B 1 268 ? 20.266 -1.658 16.359 1 48.62 268 GLU B N 1
ATOM 4298 C CA . GLU B 1 268 ? 20.312 -0.325 15.766 1 48.62 268 GLU B CA 1
ATOM 4299 C C . GLU B 1 268 ? 18.969 0.396 15.945 1 48.62 268 GLU B C 1
ATOM 4301 O O . GLU B 1 268 ? 17.938 -0.07 15.461 1 48.62 268 GLU B O 1
ATOM 4306 N N . PRO B 1 269 ? 18.844 1.329 16.781 1 45.88 269 PRO B N 1
ATOM 4307 C CA . PRO B 1 269 ? 17.641 2.004 17.297 1 45.88 269 PRO B CA 1
ATOM 4308 C C . PRO B 1 269 ? 16.703 2.479 16.188 1 45.88 269 PRO B C 1
ATOM 4310 O O . PRO B 1 269 ? 15.484 2.414 16.328 1 45.88 269 PRO B O 1
ATOM 4313 N N . PHE B 1 270 ? 17.328 2.902 15.133 1 47.38 270 PHE B N 1
ATOM 4314 C CA . PHE B 1 270 ? 16.516 3.611 14.156 1 47.38 270 PHE B CA 1
ATOM 4315 C C . PHE B 1 270 ? 15.625 2.641 13.383 1 47.38 270 PHE B C 1
ATOM 4317 O O . PHE B 1 270 ? 14.445 2.908 13.164 1 47.38 270 PHE B O 1
ATOM 4324 N N . ALA B 1 271 ? 16.312 1.562 12.898 1 49.16 271 ALA B N 1
ATOM 4325 C CA . ALA B 1 271 ? 15.578 0.619 12.07 1 49.16 271 ALA B CA 1
ATOM 4326 C C . ALA B 1 271 ? 14.508 -0.105 12.875 1 49.16 271 ALA B C 1
ATOM 4328 O O . ALA B 1 271 ? 13.391 -0.321 12.391 1 49.16 271 ALA B O 1
ATOM 4329 N N . LEU B 1 272 ? 14.828 -0.42 14.094 1 49.38 272 LEU B N 1
ATOM 4330 C CA . LEU B 1 272 ? 13.938 -1.201 14.945 1 49.38 272 LEU B CA 1
ATOM 4331 C C . LEU B 1 272 ? 12.828 -0.325 15.523 1 49.38 272 LEU B C 1
ATOM 4333 O O . LEU B 1 272 ? 11.758 -0.822 15.867 1 49.38 272 LEU B O 1
ATOM 4337 N N . THR B 1 273 ? 13.281 0.891 15.664 1 49.12 273 THR B N 1
ATOM 4338 C CA . THR B 1 273 ? 12.297 1.773 16.281 1 49.12 273 THR B CA 1
ATOM 4339 C C . THR B 1 273 ? 11.023 1.848 15.445 1 49.12 273 THR B C 1
ATOM 4341 O O . THR B 1 273 ? 9.914 1.81 15.977 1 49.12 273 THR B O 1
ATOM 4344 N N . ARG B 1 274 ? 11.312 1.92 14.203 1 51.34 274 ARG B N 1
ATOM 4345 C CA . ARG B 1 274 ? 10.156 1.967 13.32 1 51.34 274 ARG B CA 1
ATOM 4346 C C . ARG B 1 274 ? 9.367 0.662 13.375 1 51.34 274 ARG B C 1
ATOM 4348 O O . ARG B 1 274 ? 8.133 0.676 13.422 1 51.34 274 ARG B O 1
ATOM 4355 N N . PHE B 1 275 ? 10.219 -0.353 13.555 1 54.56 275 PHE B N 1
ATOM 4356 C CA . PHE B 1 275 ? 9.609 -1.681 13.578 1 54.56 275 PHE B CA 1
ATOM 4357 C C . PHE B 1 275 ? 8.75 -1.856 14.82 1 54.56 275 PHE B C 1
ATOM 4359 O O . PHE B 1 275 ? 7.613 -2.334 14.734 1 54.56 275 PHE B O 1
ATOM 4366 N N . VAL B 1 276 ? 9.266 -1.482 15.906 1 54.53 276 VAL B N 1
ATOM 4367 C CA . VAL B 1 276 ? 8.57 -1.712 17.172 1 54.53 276 VAL B CA 1
ATOM 4368 C C . VAL B 1 276 ? 7.32 -0.834 17.234 1 54.53 276 VAL B C 1
ATOM 4370 O O . VAL B 1 276 ? 6.254 -1.288 17.656 1 54.53 276 VAL B O 1
ATOM 4373 N N . ALA B 1 277 ? 7.559 0.415 16.797 1 52.56 277 ALA B N 1
ATOM 4374 C CA . ALA B 1 277 ? 6.395 1.297 16.766 1 52.56 277 ALA B CA 1
ATOM 4375 C C . ALA B 1 277 ? 5.281 0.709 15.906 1 52.56 277 ALA B C 1
ATOM 4377 O O . ALA B 1 277 ? 4.109 0.745 16.281 1 52.56 277 ALA B O 1
ATOM 4378 N N . PHE B 1 278 ? 5.75 0.096 14.914 1 58.03 278 PHE B N 1
ATOM 4379 C CA . PHE B 1 278 ? 4.766 -0.485 14.008 1 58.03 278 PHE B CA 1
ATOM 4380 C C . PHE B 1 278 ? 4.121 -1.719 14.625 1 58.03 278 PHE B C 1
ATOM 4382 O O . PHE B 1 278 ? 2.906 -1.906 14.531 1 58.03 278 PHE B O 1
ATOM 4389 N N . VAL B 1 279 ? 4.926 -2.51 15.336 1 61.16 279 VAL B N 1
ATOM 4390 C CA . VAL B 1 279 ? 4.414 -3.727 15.953 1 61.16 279 VAL B CA 1
ATOM 4391 C C . VAL B 1 279 ? 3.416 -3.369 17.047 1 61.16 279 VAL B C 1
ATOM 4393 O O . VAL B 1 279 ? 2.35 -3.979 17.156 1 61.16 279 VAL B O 1
ATOM 4396 N N . PHE B 1 280 ? 3.797 -2.42 17.797 1 59.78 280 PHE B N 1
ATOM 4397 C CA . PHE B 1 280 ? 2.932 -2.004 18.891 1 59.78 280 PHE B CA 1
ATOM 4398 C C . PHE B 1 280 ? 1.587 -1.516 18.375 1 59.78 280 PHE B C 1
ATOM 4400 O O . PHE B 1 280 ? 0.536 -1.899 18.891 1 59.78 280 PHE B O 1
ATOM 4407 N N . LEU B 1 281 ? 1.742 -0.801 17.359 1 57.66 281 LEU B N 1
ATOM 4408 C CA . LEU B 1 281 ? 0.524 -0.258 16.766 1 57.66 281 LEU B CA 1
ATOM 4409 C C . LEU B 1 281 ? -0.344 -1.371 16.188 1 57.66 281 LEU B C 1
ATOM 4411 O O . LEU B 1 281 ? -1.564 -1.368 16.375 1 57.66 281 LEU B O 1
ATOM 4415 N N . LEU B 1 282 ? 0.349 -2.283 15.586 1 61.31 282 LEU B N 1
ATOM 4416 C CA . LEU B 1 282 ? -0.373 -3.443 15.078 1 61.31 282 LEU B CA 1
ATOM 4417 C C . LEU B 1 282 ? -1.076 -4.188 16.203 1 61.31 282 LEU B C 1
ATOM 4419 O O . LEU B 1 282 ? -2.209 -4.645 16.047 1 61.31 282 LEU B O 1
ATOM 4423 N N . ILE B 1 283 ? -0.432 -4.227 17.297 1 64.81 283 ILE B N 1
ATOM 4424 C CA . ILE B 1 283 ? -1.011 -4.922 18.438 1 64.81 283 ILE B CA 1
ATOM 4425 C C . ILE B 1 283 ? -2.273 -4.195 18.891 1 64.81 283 ILE B C 1
ATOM 4427 O O . ILE B 1 283 ? -3.297 -4.828 19.156 1 64.81 283 ILE B O 1
ATOM 4431 N N . ILE B 1 284 ? -2.174 -2.934 18.922 1 60.59 284 ILE B N 1
ATOM 4432 C CA . ILE B 1 284 ? -3.316 -2.146 19.375 1 60.59 284 ILE B CA 1
ATOM 4433 C C . ILE B 1 284 ? -4.488 -2.346 18.422 1 60.59 284 ILE B C 1
ATOM 4435 O O . ILE B 1 284 ? -5.637 -2.49 18.844 1 60.59 284 ILE B O 1
ATOM 4439 N N . LEU B 1 285 ? -4.137 -2.426 17.219 1 59.62 285 LEU B N 1
ATOM 4440 C CA . LEU B 1 285 ? -5.184 -2.631 16.234 1 59.62 285 LEU B CA 1
ATOM 4441 C C . LEU B 1 285 ? -5.84 -3.996 16.406 1 59.62 285 LEU B C 1
ATOM 4443 O O . LEU B 1 285 ? -7.039 -4.148 16.172 1 59.62 285 LEU B O 1
ATOM 4447 N N . LEU B 1 286 ? -4.98 -4.871 16.766 1 62.31 286 LEU B N 1
ATOM 4448 C CA . LEU B 1 286 ? -5.488 -6.23 16.938 1 62.31 286 LEU B CA 1
ATOM 4449 C C . LEU B 1 286 ? -6.387 -6.32 18.172 1 62.31 286 LEU B C 1
ATOM 4451 O O . LEU B 1 286 ? -7.309 -7.141 18.203 1 62.31 286 LEU B O 1
ATOM 4455 N N . ILE B 1 287 ? -6.195 -5.422 19.062 1 64.88 287 ILE B N 1
ATOM 4456 C CA . ILE B 1 287 ? -6.98 -5.469 20.281 1 64.88 287 ILE B CA 1
ATOM 4457 C C . ILE B 1 287 ? -8.273 -4.684 20.094 1 64.88 287 ILE B C 1
ATOM 4459 O O . ILE B 1 287 ? -9.336 -5.109 20.562 1 64.88 287 ILE B O 1
ATOM 4463 N N . LYS B 1 288 ? -8.203 -3.518 19.375 1 66.62 288 LYS B N 1
ATOM 4464 C CA . LYS B 1 288 ? -9.383 -2.697 19.109 1 66.62 288 LYS B CA 1
ATOM 4465 C C . LYS B 1 288 ? -9.445 -2.258 17.656 1 66.62 288 LYS B C 1
ATOM 4467 O O . LYS B 1 288 ? -9.133 -1.108 17.328 1 66.62 288 LYS B O 1
ATOM 4472 N N . PRO B 1 289 ? -10.016 -3.078 16.891 1 61.31 289 PRO B N 1
ATOM 4473 C CA . PRO B 1 289 ? -10 -2.812 15.453 1 61.31 289 PRO B CA 1
ATOM 4474 C C . PRO B 1 289 ? -10.867 -1.621 15.062 1 61.31 289 PRO B C 1
ATOM 4476 O O . PRO B 1 289 ? -10.734 -1.092 13.961 1 61.31 289 PRO B O 1
ATOM 4479 N N . THR B 1 290 ? -11.758 -1.157 15.961 1 63.09 290 THR B N 1
ATOM 4480 C CA . THR B 1 290 ? -12.664 -0.07 15.609 1 63.09 290 THR B CA 1
ATOM 4481 C C . THR B 1 290 ? -12.086 1.277 16.031 1 63.09 290 THR B C 1
ATOM 4483 O O . THR B 1 290 ? -12.672 2.326 15.75 1 63.09 290 THR B O 1
ATOM 4486 N N . GLY B 1 291 ? -10.891 1.394 16.375 1 60.41 291 GLY B N 1
ATOM 4487 C CA . GLY B 1 291 ? -10.289 2.639 16.812 1 60.41 291 GLY B CA 1
ATOM 4488 C C . GLY B 1 291 ? -10.75 3.07 18.188 1 60.41 291 GLY B C 1
ATOM 4489 O O . GLY B 1 291 ? -11.688 2.488 18.75 1 60.41 291 GLY B O 1
ATOM 4490 N N . LEU B 1 292 ? -10.023 3.848 18.859 1 58 292 LEU B N 1
ATOM 4491 C CA . LEU B 1 292 ? -10.328 4.34 20.188 1 58 292 LEU B CA 1
ATOM 4492 C C . LEU B 1 292 ? -11.578 5.203 20.188 1 58 292 LEU B C 1
ATOM 4494 O O . LEU B 1 292 ? -12.32 5.246 21.172 1 58 292 LEU B O 1
ATOM 4498 N N . PHE B 1 293 ? -11.906 5.914 19.078 1 56.59 293 PHE B N 1
ATOM 4499 C CA . PHE B 1 293 ? -13.047 6.824 19.016 1 56.59 293 PHE B CA 1
ATOM 4500 C C . PHE B 1 293 ? -14.031 6.391 17.938 1 56.59 293 PHE B C 1
ATOM 4502 O O . PHE B 1 293 ? -14.812 7.207 17.438 1 56.59 293 PHE B O 1
ATOM 4509 N N . GLY B 1 294 ? -13.883 5.141 17.359 1 54.19 294 GLY B N 1
ATOM 4510 C CA . GLY B 1 294 ? -14.797 4.664 16.344 1 54.19 294 GLY B CA 1
ATOM 4511 C C . GLY B 1 294 ? -16.203 4.441 16.859 1 54.19 294 GLY B C 1
ATOM 4512 O O . GLY B 1 294 ? -16.391 4.059 18.016 1 54.19 294 GLY B O 1
ATOM 4513 N N . GLY B 1 295 ? -17.141 5.145 16.469 1 48.44 295 GLY B N 1
ATOM 4514 C CA . GLY B 1 295 ? -18.531 4.996 16.875 1 48.44 295 GLY B CA 1
ATOM 4515 C C . GLY B 1 295 ? -19.094 3.609 16.609 1 48.44 295 GLY B C 1
ATOM 4516 O O . GLY B 1 295 ? -18.562 2.879 15.766 1 48.44 295 GLY B O 1
ATOM 4517 N N . GLU B 1 296 ? -19.516 2.82 17.672 1 42.88 296 GLU B N 1
ATOM 4518 C CA . GLU B 1 296 ? -20.375 1.646 17.531 1 42.88 296 GLU B CA 1
ATOM 4519 C C . GLU B 1 296 ? -21.297 1.771 16.328 1 42.88 296 GLU B C 1
ATOM 4521 O O . GLU B 1 296 ? -21.984 2.779 16.172 1 42.88 296 GLU B O 1
ATOM 4526 N N . GLU B 1 297 ? -20.812 1.36 15.047 1 36.44 297 GLU B N 1
ATOM 4527 C CA . GLU B 1 297 ? -22.016 1.266 14.219 1 36.44 297 GLU B CA 1
ATOM 4528 C C . GLU B 1 297 ? -23.094 0.453 14.914 1 36.44 297 GLU B C 1
ATOM 4530 O O . GLU B 1 297 ? -22.812 -0.517 15.617 1 36.44 297 GLU B O 1
#

Foldseek 3Di:
DVLVLLLVQLLVLLLLQLLLLLLLLLLQLLLCLQLVAGQLLSLLLLLLLQVLLVCCCVPPVDHLLVSLVVLLVVQLVVLLCCCVVPVVVCSVPDRVSRHVSSVVVSVVSLVVCCVVPNFDWFFDDDAPDWDDDDSHIHGVLSVVLRVVSVVVLVVVVCCLPPHPLNVLSVVSSVPVVVSVVVVRDSSVNSSNSSSNSRSSNNSSSSSNCSVVRTGRGSPCSNLSSLSSVLLCQQLFRNDSVSSSVSSSVLSSCLSSVLSVCVVPPPDPSPVCSSVVSSVVSVVVCVVPVRHPPHDPD/DVLVLLLVQLLVLLLLQLLLLLLLLLLQLLLCLQLVAGQLLSLLLLLLLLVLLVCCCVPVVDHLVVSLVVLLVVQLVVLLVCCVVPVVVCSVPDRVSRHVSSVVVSVVSLVVCCVVPNFDWFFDDDAPDWDDDDSHIHGVLSVVLSVVSVVVLVVVVCCLPPHPLNVLSVVSSVPVVVSVVVVRDSSVNSSNSSSNSRSSNNSSSSSVCSVVRTGRGSPCSNLSSLSSVLLCQQLFRNDSVSSSVSSSVLSSCLSSVLSVCVVPPPDPSPVCSSVVSSVVSVVVCVVPVRHPPRDPD

InterPro domains:
  IPR001851 ABC transporter, permease [PF02653] (11-285)
  IPR052157 Branched-chain amino acid transport system permease [PTHR11795] (6-296)
  IPR052157 Branched-chain amino acid transport system permease [cd06582] (14-293)